Protein 7P22 (pdb70)

Radius of gyration: 23.97 Å; Cα contacts (8 Å, |Δi|>4): 1250; chains: 2; bounding box: 54×68×56 Å

Organism: NCBI:txid287986

Sequence (441 aa):
GNHTVTFVNHTGQTIWLGSTVNADGSVNFASLPTLADGQSATVTIPETSAPGHWRGKFFARQGCTGTSGRDFHCLVGDCGVYADHCATGEQPASLAEFNFDTADGLAPWYDVSYVNAFSVPITIEPVNAAVPPGSASCGTAGCPENLLPYCPAANRQYSPSGTLINCVNPNRDAPTSYSDAIKSHCPKAYAWSKQDTEPGNQTMYQCASCTGFTITFHRASGNHTVTFVNHTGQTIWLGSTVNADGSVNFASLPTLADGQSATVTIPETSAPGHWRGKFFARQGCTGTSGRDFHCLVGDCGVYADHCATGEQPASLAEFNFDTADGLAPWYDVSYVNAFSVPITIEPVNAAVPPGSASCGTAGCPENLLPYCPAANRQYSPSGTLINCVNPNRDAPTSYSDAIKSHCPKAYAWSKQDTEPGNQTMYQCASCTGFTITFHRA

Secondary structure (DSSP, 8-state):
-PPEEEEEE-SSS-EEEEEEE-SSS----S---EE-TT-EEEEE--TTSTTSEEEEEEEEEEEEES-TTTT-EEEES--SS-SSS-SSPPPS--EEEEEEETT-TTPPEEEEE-SSEESS-EEEEEES--PPTT---SPPEE--S--GGGS-GGGEEE-TTS-EEEEE-S-TTS--HHHHHHHHH--SSBSSTTGGGSTT----EE-SS-SEEEEEE----/---EEEEEE-SSS-EEEEEEE-SSSPPBPS---EE-TT-EEEEE--TTSTTSEEEEEEEEEEEEES-TTTT-EEEES--SS-TTS-SSPPPS--EEEEEEETT-TTPPEEEEE-SSEESS-EEEEEES--PPTT---S--EE--S--GGGS-GGGEEE-TTS-EEEEE-S-TTS--HHHHHHHHH--SSBSSTTGGGSTT----EE-SS-SEEEEEE---

Nearest PDB structures (foldseek):
  7p22-assembly2_B  TM=1.001E+00  e=4.993E-45  Amycolatopsis rifamycinica
  5yyp-assembly1_A  TM=7.631E-01  e=2.427E-13  Thaumatococcus daniellii
  3x3s-assembly1_A  TM=7.714E-01  e=4.940E-13  Thaumatococcus daniellii
  5yyr-assembly1_A  TM=7.646E-01  e=7.242E-13  Thaumatococcus daniellii
  7p23-assembly2_B  TM=7.806E-01  e=2.282E-12  Puccinia graminis f. sp. tritici CRL 75-36-700-3

Foldseek 3Di:
DWFKEKEFAQAQAKWQKEKDWDPPFQDDDPFDDIDGHGDMDMDTRPLVDPPNKTWIKMFTFAQWDDDAPPQTAGPAFGQDRHRTYHPHGTQQEKIWTWIGHPVDLFDTKIFIACLFKYQFWKKKAFAAADAPVPDPARDIATDQDALQVVADPVQWDADPVGHTGIGGDPAQADDDSRLVSVCVVHQRDHRHDVQVVDPPGNGMHTTSGGRYIYMYGHHHD/DWFKEKEFAQAQAKWQKEKDFDPPFADFDPFADIDGHGDMDMDTRVLVDPPNKTWMKMFTFAQWDDDAPPPTAGPAFGQDRHRTYHPGGTQQEKIWTWIGHPPDQFDTKIFIACLFKYQFWKKKAFAAFDAPPPDPARDIATDQDRLLVQADPVQWDADPVGHTGMGGDPAQADDDSQLVSVCVVIQRDHNHDVQVVDPPGNTMHTGSDGRYIYMYGHYD

Structure (mmCIF, N/CA/C/O backbone):
data_7P22
#
_entry.id   7P22
#
_cell.length_a   80.341
_cell.length_b   80.341
_cell.length_c   169.889
_cell.angle_alpha   90.000
_cell.angle_beta   90.000
_cell.angle_gamma   90.000
#
_symmetry.space_group_name_H-M   'P 41 21 2'
#
loop_
_entity.id
_entity.type
_entity.pdbx_description
1 polymer 'Thaumatin pathogenesis-like protein'
2 water water
#
loop_
_atom_site.group_PDB
_atom_site.id
_atom_site.type_symbol
_atom_site.label_atom_id
_atom_site.label_alt_id
_atom_site.label_comp_id
_atom_site.label_asym_id
_atom_site.label_entity_id
_atom_site.label_seq_id
_atom_site.pdbx_PDB_ins_code
_atom_site.Cartn_x
_atom_site.Cartn_y
_atom_site.Cartn_z
_atom_site.occupancy
_atom_site.B_iso_or_equiv
_atom_site.auth_seq_id
_atom_site.auth_comp_id
_atom_site.auth_asym_id
_atom_site.auth_atom_id
_atom_site.pdbx_PDB_model_num
ATOM 1 N N . GLY A 1 24 ? 18.197 47.402 14.914 1.00 40.19 24 GLY A N 1
ATOM 2 C CA . GLY A 1 24 ? 17.101 47.577 13.975 1.00 34.51 24 GLY A CA 1
ATOM 3 C C . GLY A 1 24 ? 16.112 46.424 13.976 1.00 34.53 24 GLY A C 1
ATOM 4 O O . GLY A 1 24 ? 16.246 45.478 14.753 1.00 35.86 24 GLY A O 1
ATOM 5 N N . ASN A 1 25 ? 15.114 46.497 13.098 1.00 26.13 25 ASN A N 1
ATOM 6 C CA . ASN A 1 25 ? 14.087 45.467 13.009 1.00 28.03 25 ASN A CA 1
ATOM 7 C C . ASN A 1 25 ? 14.495 44.409 11.990 1.00 26.17 25 ASN A C 1
ATOM 8 O O . ASN A 1 25 ? 14.785 44.736 10.836 1.00 27.20 25 ASN A O 1
ATOM 13 N N . HIS A 1 26 ? 14.512 43.149 12.418 1.00 22.20 26 HIS A N 1
ATOM 14 C CA . HIS A 1 26 ? 14.828 42.056 11.507 1.00 22.69 26 HIS A CA 1
ATOM 15 C C . HIS A 1 26 ? 13.664 41.786 10.558 1.00 24.10 26 HIS A C 1
ATOM 16 O O . HIS A 1 26 ? 12.493 41.954 10.911 1.00 21.29 26 HIS A O 1
ATOM 23 N N . THR A 1 27 ? 13.999 41.351 9.345 1.00 21.77 27 THR A N 1
ATOM 24 C CA . THR A 1 27 ? 13.014 40.907 8.371 1.00 20.43 27 THR A CA 1
ATOM 25 C C . THR A 1 27 ? 12.922 39.386 8.377 1.00 19.95 27 THR A C 1
ATOM 26 O O . THR A 1 27 ? 13.868 38.683 8.738 1.00 19.95 27 THR A O 1
ATOM 30 N N . VAL A 1 28 ? 11.764 38.880 7.977 1.00 17.33 28 VAL A N 1
ATOM 31 C CA . VAL A 1 28 ? 11.558 37.449 7.814 1.00 17.77 28 VAL A CA 1
ATOM 32 C C . VAL A 1 28 ? 10.940 37.234 6.439 1.00 17.04 28 VAL A C 1
ATOM 33 O O . VAL A 1 28 ? 9.830 37.713 6.176 1.00 18.33 28 VAL A O 1
ATOM 37 N N . THR A 1 29 ? 11.667 36.544 5.559 1.00 15.57 29 THR A N 1
ATOM 38 C CA . THR A 1 29 ? 11.195 36.223 4.217 1.00 17.49 29 THR A CA 1
ATOM 39 C C . THR A 1 29 ? 10.689 34.784 4.178 1.00 18.36 29 THR A C 1
ATOM 40 O O . THR A 1 29 ? 11.397 33.861 4.599 1.00 20.69 29 THR A O 1
ATOM 44 N N . PHE A 1 30 ? 9.469 34.597 3.683 1.00 17.24 30 PHE A N 1
ATOM 45 C CA . PHE A 1 30 ? 8.886 33.272 3.502 1.00 16.22 30 PHE A CA 1
ATOM 46 C C . PHE A 1 30 ? 8.979 32.895 2.030 1.00 17.06 30 PHE A C 1
ATOM 47 O O . PHE A 1 30 ? 8.558 33.671 1.171 1.00 18.92 30 PHE A O 1
ATOM 55 N N . VAL A 1 31 ? 9.511 31.709 1.739 1.00 15.80 31 VAL A N 1
ATOM 56 C CA . VAL A 1 31 ? 9.656 31.227 0.362 1.00 17.88 31 VAL A CA 1
ATOM 57 C C . VAL A 1 31 ? 8.900 29.909 0.232 1.00 18.18 31 VAL A C 1
ATOM 58 O O . VAL A 1 31 ? 9.241 28.924 0.899 1.00 18.16 31 VAL A O 1
ATOM 62 N N . ASN A 1 32 ? 7.890 29.883 -0.633 1.00 16.41 32 ASN A N 1
ATOM 63 C CA . ASN A 1 32 ? 7.074 28.685 -0.823 1.00 17.98 32 ASN A CA 1
ATOM 64 C C . ASN A 1 32 ? 7.654 27.868 -1.973 1.00 18.80 32 ASN A C 1
ATOM 65 O O . ASN A 1 32 ? 7.437 28.186 -3.140 1.00 19.97 32 ASN A O 1
ATOM 70 N N . HIS A 1 33 ? 8.394 26.805 -1.643 1.00 19.95 33 HIS A N 1
ATOM 71 C CA . HIS A 1 33 ? 8.846 25.833 -2.633 1.00 20.01 33 HIS A CA 1
ATOM 72 C C . HIS A 1 33 ? 8.196 24.467 -2.428 1.00 21.54 33 HIS A C 1
ATOM 73 O O . HIS A 1 33 ? 8.758 23.447 -2.846 1.00 21.59 33 HIS A O 1
ATOM 80 N N . THR A 1 34 ? 7.021 24.428 -1.787 1.00 20.08 34 THR A N 1
ATOM 81 C CA . THR A 1 34 ? 6.407 23.158 -1.410 1.00 19.50 34 THR A CA 1
ATOM 82 C C . THR A 1 34 ? 5.815 22.418 -2.593 1.00 22.93 34 THR A C 1
ATOM 83 O O . THR A 1 34 ? 5.662 21.195 -2.524 1.00 22.35 34 THR A O 1
ATOM 87 N N . GLY A 1 35 ? 5.461 23.126 -3.660 1.00 21.89 35 GLY A N 1
ATOM 88 C CA . GLY A 1 35 ? 4.718 22.545 -4.753 1.00 22.60 35 GLY A CA 1
ATOM 89 C C . GLY A 1 35 ? 3.238 22.851 -4.728 1.00 25.28 35 GLY A C 1
ATOM 90 O O . GLY A 1 35 ? 2.545 22.540 -5.702 1.00 25.99 35 GLY A O 1
ATOM 91 N N . GLN A 1 36 ? 2.733 23.445 -3.646 1.00 23.64 36 GLN A N 1
ATOM 92 C CA . GLN A 1 36 ? 1.333 23.836 -3.554 1.00 22.47 36 GLN A CA 1
ATOM 93 C C . GLN A 1 36 ? 1.222 25.129 -2.757 1.00 22.94 36 GLN A C 1
ATOM 94 O O . GLN A 1 36 ? 2.187 25.601 -2.147 1.00 21.07 36 GLN A O 1
ATOM 100 N N . THR A 1 37 ? 0.016 25.693 -2.762 1.00 21.89 37 THR A N 1
ATOM 101 C CA . THR A 1 37 ? -0.240 26.946 -2.067 1.00 21.94 37 THR A CA 1
ATOM 102 C C . THR A 1 37 ? -0.134 26.746 -0.562 1.00 19.20 37 THR A C 1
ATOM 103 O O . THR A 1 37 ? -0.535 25.707 -0.027 1.00 20.70 37 THR A O 1
ATOM 107 N N . ILE A 1 38 ? 0.422 27.738 0.127 1.00 19.64 38 ILE A N 1
ATOM 108 C CA . ILE A 1 38 ? 0.444 27.716 1.582 1.00 18.46 38 ILE A CA 1
ATOM 109 C C . ILE A 1 38 ? -0.197 28.993 2.104 1.00 22.19 38 ILE A C 1
ATOM 110 O O . ILE A 1 38 ? -0.130 30.056 1.476 1.00 20.90 38 ILE A O 1
ATOM 115 N N . TRP A 1 39 ? -0.847 28.868 3.258 1.00 18.27 39 TRP A N 1
ATOM 116 C CA . TRP A 1 39 ? -1.455 29.982 3.973 1.00 17.85 39 TRP A CA 1
ATOM 117 C C . TRP A 1 39 ? -0.653 30.153 5.255 1.00 20.16 39 TRP A C 1
ATOM 118 O O . TRP A 1 39 ? -0.738 29.317 6.161 1.00 17.91 39 TRP A O 1
ATOM 129 N N . LEU A 1 40 ? 0.143 31.214 5.329 1.00 17.14 40 LEU A N 1
ATOM 130 C CA . LEU A 1 40 ? 1.037 31.357 6.467 1.00 16.63 40 LEU A CA 1
ATOM 131 C C . LEU A 1 40 ? 0.247 31.609 7.745 1.00 19.73 40 LEU A C 1
ATOM 132 O O . LEU A 1 40 ? -0.771 32.304 7.745 1.00 18.31 40 LEU A O 1
ATOM 137 N N . GLY A 1 41 ? 0.724 31.014 8.835 1.00 19.16 41 GLY A N 1
ATOM 138 C CA . GLY A 1 41 ? 0.151 31.247 10.139 1.00 19.90 41 GLY A CA 1
ATOM 139 C C . GLY A 1 41 ? 1.249 31.574 11.131 1.00 20.62 41 GLY A C 1
ATOM 140 O O . GLY A 1 41 ? 2.430 31.327 10.891 1.00 16.53 41 GLY A O 1
ATOM 141 N N . SER A 1 42 ? 0.840 32.147 12.258 1.00 19.75 42 SER A N 1
ATOM 142 C CA . SER A 1 42 ? 1.804 32.435 13.305 1.00 21.91 42 SER A CA 1
ATOM 143 C C . SER A 1 42 ? 1.115 32.340 14.652 1.00 25.83 42 SER A C 1
ATOM 144 O O . SER A 1 42 ? -0.077 32.629 14.780 1.00 24.96 42 SER A O 1
ATOM 147 N N . THR A 1 43 ? 1.874 31.898 15.647 1.00 22.58 43 THR A N 1
ATOM 148 C CA . THR A 1 43 ? 1.446 31.944 17.035 1.00 25.66 43 THR A CA 1
ATOM 149 C C . THR A 1 43 ? 2.561 32.592 17.838 1.00 28.82 43 THR A C 1
ATOM 150 O O . THR A 1 43 ? 3.742 32.331 17.591 1.00 27.02 43 THR A O 1
ATOM 154 N N . VAL A 1 44 ? 2.196 33.453 18.781 1.00 20.33 44 VAL A N 1
ATOM 155 C CA . VAL A 1 44 ? 3.187 34.190 19.550 1.00 21.25 44 VAL A CA 1
ATOM 156 C C . VAL A 1 44 ? 3.041 33.821 21.014 1.00 23.27 44 VAL A C 1
ATOM 157 O O . VAL A 1 44 ? 1.948 33.491 21.487 1.00 19.79 44 VAL A O 1
ATOM 161 N N . ASN A 1 45 ? 4.164 33.872 21.727 1.00 19.73 45 ASN A N 1
ATOM 162 C CA . ASN A 1 45 ? 4.170 33.622 23.158 1.00 19.20 45 ASN A CA 1
ATOM 163 C C . ASN A 1 45 ? 3.333 34.673 23.883 1.00 21.28 45 ASN A C 1
ATOM 164 O O . ASN A 1 45 ? 3.145 35.792 23.403 1.00 17.40 45 ASN A O 1
ATOM 169 N N . ALA A 1 46 ? 2.839 34.301 25.066 1.00 18.80 46 ALA A N 1
ATOM 170 C CA . ALA A 1 46 ? 2.039 35.210 25.881 1.00 19.43 46 ALA A CA 1
ATOM 171 C C . ALA A 1 46 ? 2.938 36.122 26.706 1.00 21.93 46 ALA A C 1
ATOM 172 O O . ALA A 1 46 ? 2.806 36.194 27.933 1.00 19.15 46 ALA A O 1
ATOM 174 N N . ASP A 1 47 ? 3.858 36.818 26.035 1.00 18.21 47 ASP A N 1
ATOM 175 C CA . ASP A 1 47 ? 4.817 37.702 26.684 1.00 19.95 47 ASP A CA 1
ATOM 176 C C . ASP A 1 47 ? 4.766 39.107 26.095 1.00 17.88 47 ASP A C 1
ATOM 177 O O . ASP A 1 47 ? 5.763 39.834 26.143 1.00 19.19 47 ASP A O 1
ATOM 182 N N . GLY A 1 48 ? 3.633 39.494 25.518 1.00 17.85 48 GLY A N 1
ATOM 183 C CA . GLY A 1 48 ? 3.516 40.783 24.886 1.00 18.21 48 GLY A CA 1
ATOM 184 C C . GLY A 1 48 ? 4.004 40.854 23.454 1.00 19.64 48 GLY A C 1
ATOM 185 O O . GLY A 1 48 ? 3.855 41.909 22.830 1.00 19.23 48 GLY A O 1
ATOM 186 N N . SER A 1 49 ? 4.582 39.779 22.914 1.00 18.02 49 SER A N 1
ATOM 187 C CA . SER A 1 49 ? 5.025 39.798 21.523 1.00 19.55 49 SER A CA 1
ATOM 188 C C . SER A 1 49 ? 3.862 40.133 20.597 1.00 19.22 49 SER A C 1
ATOM 189 O O . SER A 1 49 ? 2.752 39.613 20.749 1.00 19.31 49 SER A O 1
ATOM 192 N N . VAL A 1 50 ? 4.132 41.000 19.625 1.00 20.63 50 VAL A N 1
ATOM 193 C CA . VAL A 1 50 ? 3.095 41.608 18.799 1.00 19.03 50 VAL A CA 1
ATOM 194 C C . VAL A 1 50 ? 2.909 40.774 17.537 1.00 20.99 50 VAL A C 1
ATOM 195 O O . VAL A 1 50 ? 3.824 40.665 16.712 1.00 20.44 50 VAL A O 1
ATOM 199 N N . ASN A 1 51 ? 1.723 40.189 17.384 1.00 18.51 51 ASN A N 1
ATOM 200 C CA . ASN A 1 51 ? 1.416 39.354 16.229 1.00 22.05 51 ASN A CA 1
ATOM 201 C C . ASN A 1 51 ? 0.920 40.196 15.059 1.00 19.90 51 ASN A C 1
ATOM 202 O O . ASN A 1 51 ? 0.288 41.240 15.235 1.00 17.83 51 ASN A O 1
ATOM 207 N N . PHE A 1 52 ? 1.196 39.713 13.852 1.00 20.11 52 PHE A N 1
ATOM 208 C CA . PHE A 1 52 ? 0.827 40.449 12.653 1.00 21.71 52 PHE A CA 1
ATOM 209 C C . PHE A 1 52 ? -0.684 40.438 12.441 1.00 18.90 52 PHE A C 1
ATOM 210 O O . PHE A 1 52 ? -1.381 39.485 12.802 1.00 21.06 52 PHE A O 1
ATOM 218 N N . ALA A 1 53 ? -1.188 41.535 11.870 1.00 19.76 53 ALA A N 1
ATOM 219 C CA . ALA A 1 53 ? -2.604 41.614 11.536 1.00 18.72 53 ALA A CA 1
ATOM 220 C C . ALA A 1 53 ? -2.989 40.543 10.525 1.00 24.73 53 ALA A C 1
ATOM 221 O O . ALA A 1 53 ? -4.091 39.985 10.583 1.00 22.22 53 ALA A O 1
ATOM 223 N N . SER A 1 54 ? -2.094 40.245 9.590 1.00 20.50 54 SER A N 1
ATOM 224 C CA . SER A 1 54 ? -2.342 39.212 8.598 1.00 23.79 54 SER A CA 1
ATOM 225 C C . SER A 1 54 ? -1.006 38.696 8.087 1.00 26.74 54 SER A C 1
ATOM 226 O O . SER A 1 54 ? 0.015 39.386 8.149 1.00 22.40 54 SER A O 1
ATOM 229 N N . LEU A 1 55 ? -1.026 37.467 7.590 1.00 19.22 55 LEU A N 1
ATOM 230 C CA . LEU A 1 55 ? 0.160 36.866 7.006 1.00 22.13 55 LEU A CA 1
ATOM 231 C C . LEU A 1 55 ? -0.176 36.360 5.615 1.00 19.86 55 LEU A C 1
ATOM 232 O O . LEU A 1 55 ? -1.292 35.895 5.373 1.00 18.46 55 LEU A O 1
ATOM 237 N N . PRO A 1 56 ? 0.767 36.443 4.683 1.00 22.47 56 PRO A N 1
ATOM 238 C CA . PRO A 1 56 ? 0.420 36.271 3.272 1.00 21.85 56 PRO A CA 1
ATOM 239 C C . PRO A 1 56 ? 0.056 34.840 2.910 1.00 21.42 56 PRO A C 1
ATOM 240 O O . PRO A 1 56 ? 0.522 33.873 3.518 1.00 18.05 56 PRO A O 1
ATOM 244 N N . THR A 1 57 ? -0.809 34.730 1.901 1.00 19.32 57 THR A N 1
ATOM 245 C CA . THR A 1 57 ? -1.060 33.486 1.188 1.00 19.19 57 THR A CA 1
ATOM 246 C C . THR A 1 57 ? -0.114 33.426 -0.009 1.00 20.05 57 THR A C 1
ATOM 247 O O . THR A 1 57 ? -0.018 34.391 -0.774 1.00 16.85 57 THR A O 1
ATOM 251 N N . LEU A 1 58 ? 0.604 32.313 -0.151 1.00 16.95 58 LEU A N 1
ATOM 252 C CA . LEU A 1 58 ? 1.648 32.174 -1.166 1.00 19.23 58 LEU A CA 1
ATOM 253 C C . LEU A 1 58 ? 1.324 30.999 -2.078 1.00 17.68 58 LEU A C 1
ATOM 254 O O . LEU A 1 58 ? 1.338 29.844 -1.637 1.00 19.52 58 LEU A O 1
ATOM 259 N N . ALA A 1 59 ? 1.048 31.284 -3.350 1.00 17.72 59 ALA A N 1
ATOM 260 C CA . ALA A 1 59 ? 1.015 30.217 -4.337 1.00 16.91 59 ALA A CA 1
ATOM 261 C C . ALA A 1 59 ? 2.409 29.612 -4.476 1.00 19.31 59 ALA A C 1
ATOM 262 O O . ALA A 1 59 ? 3.407 30.188 -4.032 1.00 19.08 59 ALA A O 1
ATOM 264 N N . ASP A 1 60 ? 2.471 28.430 -5.088 1.00 20.06 60 ASP A N 1
ATOM 265 C CA . ASP A 1 60 ? 3.753 27.758 -5.269 1.00 20.81 60 ASP A CA 1
ATOM 266 C C . ASP A 1 60 ? 4.747 28.695 -5.946 1.00 20.22 60 ASP A C 1
ATOM 267 O O . ASP A 1 60 ? 4.415 29.375 -6.920 1.00 19.28 60 ASP A O 1
ATOM 272 N N . GLY A 1 61 ? 5.956 28.764 -5.388 1.00 19.87 61 GLY A N 1
ATOM 273 C CA . GLY A 1 61 ? 7.004 29.613 -5.916 1.00 19.09 61 GLY A CA 1
ATOM 274 C C . GLY A 1 61 ? 6.979 31.054 -5.458 1.00 20.62 61 GLY A C 1
ATOM 275 O O . GLY A 1 61 ? 7.963 31.771 -5.682 1.00 20.06 61 GLY A O 1
ATOM 276 N N . GLN A 1 62 ? 5.898 31.518 -4.832 1.00 17.16 62 GLN A N 1
ATOM 277 C CA . GLN A 1 62 ? 5.848 32.910 -4.418 1.00 18.74 62 GLN A CA 1
ATOM 278 C C . GLN A 1 62 ? 6.525 33.105 -3.061 1.00 18.16 62 GLN A C 1
ATOM 279 O O . GLN A 1 62 ? 6.826 32.156 -2.333 1.00 18.66 62 GLN A O 1
ATOM 285 N N . SER A 1 63 ? 6.774 34.369 -2.731 1.00 18.62 63 SER A N 1
ATOM 286 C CA . SER A 1 63 ? 7.475 34.711 -1.507 1.00 17.56 63 SER A CA 1
ATOM 287 C C . SER A 1 63 ? 6.949 36.041 -0.993 1.00 18.99 63 SER A C 1
ATOM 288 O O . SER A 1 63 ? 6.285 36.790 -1.717 1.00 19.12 63 SER A O 1
ATOM 291 N N . ALA A 1 64 ? 7.250 36.320 0.277 1.00 19.35 64 ALA A N 1
ATOM 292 C CA . ALA A 1 64 ? 6.861 37.570 0.918 1.00 19.34 64 ALA A CA 1
ATOM 293 C C . ALA A 1 64 ? 7.730 37.778 2.152 1.00 19.30 64 ALA A C 1
ATOM 294 O O . ALA A 1 64 ? 8.269 36.826 2.725 1.00 19.67 64 ALA A O 1
ATOM 296 N N . THR A 1 65 ? 7.852 39.040 2.557 1.00 17.58 65 THR A N 1
ATOM 297 C CA . THR A 1 65 ? 8.730 39.425 3.653 1.00 19.69 65 THR A CA 1
ATOM 298 C C . THR A 1 65 ? 7.972 40.311 4.626 1.00 19.89 65 THR A C 1
ATOM 299 O O . THR A 1 65 ? 7.285 41.248 4.209 1.00 17.15 65 THR A O 1
ATOM 303 N N . VAL A 1 66 ? 8.096 40.015 5.919 1.00 18.27 66 VAL A N 1
ATOM 304 C CA . VAL A 1 66 ? 7.519 40.845 6.964 1.00 18.31 66 VAL A CA 1
ATOM 305 C C . VAL A 1 66 ? 8.651 41.394 7.825 1.00 18.64 66 VAL A C 1
ATOM 306 O O . VAL A 1 66 ? 9.792 40.935 7.761 1.00 17.81 66 VAL A O 1
ATOM 310 N N . THR A 1 67 ? 8.316 42.394 8.635 1.00 17.70 67 THR A N 1
ATOM 311 C CA . THR A 1 67 ? 9.280 43.081 9.484 1.00 17.62 67 THR A CA 1
ATOM 312 C C . THR A 1 67 ? 8.877 42.895 10.942 1.00 17.77 67 THR A C 1
ATOM 313 O O . THR A 1 67 ? 7.757 43.245 11.328 1.00 18.28 67 THR A O 1
ATOM 317 N N . ILE A 1 68 ? 9.785 42.345 11.740 1.00 18.39 68 ILE A N 1
ATOM 318 C CA . ILE A 1 68 ? 9.550 42.098 13.163 1.00 19.58 68 ILE A CA 1
ATOM 319 C C . ILE A 1 68 ? 9.629 43.429 13.905 1.00 17.39 68 ILE A C 1
ATOM 320 O O . ILE A 1 68 ? 10.645 44.129 13.807 1.00 20.04 68 ILE A O 1
ATOM 325 N N . PRO A 1 69 ? 8.596 43.820 14.660 1.00 21.67 69 PRO A N 1
ATOM 326 C CA . PRO A 1 69 ? 8.594 45.136 15.336 1.00 22.13 69 PRO A CA 1
ATOM 327 C C . PRO A 1 69 ? 9.429 45.156 16.616 1.00 24.86 69 PRO A C 1
ATOM 328 O O . PRO A 1 69 ? 8.946 45.478 17.712 1.00 23.31 69 PRO A O 1
ATOM 332 N N . GLU A 1 70 ? 10.720 44.839 16.475 1.00 25.93 70 GLU A N 1
ATOM 333 C CA . GLU A 1 70 ? 11.615 44.767 17.628 1.00 26.67 70 GLU A CA 1
ATOM 334 C C . GLU A 1 70 ? 11.816 46.117 18.301 1.00 29.26 70 GLU A C 1
ATOM 335 O O . GLU A 1 70 ? 12.008 46.170 19.521 1.00 31.32 70 GLU A O 1
ATOM 341 N N . THR A 1 71 ? 11.819 47.207 17.532 1.00 30.44 71 THR A N 1
ATOM 342 C CA . THR A 1 71 ? 12.084 48.522 18.102 1.00 32.48 71 THR A CA 1
ATOM 343 C C . THR A 1 71 ? 10.894 49.089 18.863 1.00 34.77 71 THR A C 1
ATOM 344 O O . THR A 1 71 ? 11.030 50.145 19.489 1.00 34.87 71 THR A O 1
ATOM 348 N N . SER A 1 72 ? 9.745 48.420 18.830 1.00 27.37 72 SER A N 1
ATOM 349 C CA . SER A 1 72 ? 8.564 48.837 19.568 1.00 25.11 72 SER A CA 1
ATOM 350 C C . SER A 1 72 ? 8.376 47.958 20.798 1.00 24.94 72 SER A C 1
ATOM 351 O O . SER A 1 72 ? 8.867 46.829 20.863 1.00 23.85 72 SER A O 1
ATOM 354 N N . ALA A 1 73 ? 7.663 48.496 21.782 1.00 24.80 73 ALA A N 1
ATOM 355 C CA . ALA A 1 73 ? 7.341 47.713 22.965 1.00 23.87 73 ALA A CA 1
ATOM 356 C C . ALA A 1 73 ? 6.606 46.440 22.550 1.00 22.11 73 ALA A C 1
ATOM 357 O O . ALA A 1 73 ? 5.728 46.488 21.678 1.00 20.07 73 ALA A O 1
ATOM 359 N N . PRO A 1 74 ? 6.910 45.288 23.172 1.00 24.51 74 PRO A N 1
ATOM 360 C CA . PRO A 1 74 ? 7.787 45.151 24.343 1.00 25.50 74 PRO A CA 1
ATOM 361 C C . PRO A 1 74 ? 9.276 44.919 24.049 1.00 26.37 74 PRO A C 1
ATOM 362 O O . PRO A 1 74 ? 9.991 44.465 24.941 1.00 25.49 74 PRO A O 1
ATOM 366 N N . GLY A 1 75 ? 9.741 45.207 22.837 1.00 25.10 75 GLY A N 1
ATOM 367 C CA . GLY A 1 75 ? 11.155 45.054 22.552 1.00 24.72 75 GLY A CA 1
ATOM 368 C C . GLY A 1 75 ? 11.628 43.635 22.328 1.00 26.29 75 GLY A C 1
ATOM 369 O O . GLY A 1 75 ? 12.843 43.398 22.322 1.00 25.82 75 GLY A O 1
ATOM 370 N N . HIS A 1 76 ? 10.714 42.684 22.147 1.00 23.45 76 HIS A N 1
ATOM 371 C CA . HIS A 1 76 ? 11.073 41.316 21.808 1.00 22.42 76 HIS A CA 1
ATOM 372 C C . HIS A 1 76 ? 9.931 40.707 21.010 1.00 19.59 76 HIS A C 1
ATOM 373 O O . HIS A 1 76 ? 8.815 41.234 20.992 1.00 20.65 76 HIS A O 1
ATOM 380 N N . TRP A 1 77 ? 10.225 39.594 20.334 1.00 20.80 77 TRP A N 1
ATOM 381 C CA . TRP A 1 77 ? 9.218 38.835 19.591 1.00 20.43 77 TRP A CA 1
ATOM 382 C C . TRP A 1 77 ? 9.556 37.358 19.726 1.00 19.79 77 TRP A C 1
ATOM 383 O O . TRP A 1 77 ? 10.552 36.893 19.160 1.00 19.22 77 TRP A O 1
ATOM 394 N N . ARG A 1 78 ? 8.735 36.626 20.478 1.00 16.70 78 ARG A N 1
ATOM 395 C CA . ARG A 1 78 ? 8.897 35.191 20.686 1.00 17.77 78 ARG A CA 1
ATOM 396 C C . ARG A 1 78 ? 7.699 34.501 20.052 1.00 18.44 78 ARG A C 1
ATOM 397 O O . ARG A 1 78 ? 6.564 34.709 20.491 1.00 18.20 78 ARG A O 1
ATOM 405 N N . GLY A 1 79 ? 7.938 33.695 19.025 1.00 17.37 79 GLY A N 1
ATOM 406 C CA . GLY A 1 79 ? 6.816 33.092 18.334 1.00 19.89 79 GLY A CA 1
ATOM 407 C C . GLY A 1 79 ? 7.259 32.135 17.251 1.00 20.46 79 GLY A C 1
ATOM 408 O O . GLY A 1 79 ? 8.437 31.787 17.137 1.00 19.59 79 GLY A O 1
ATOM 409 N N . LYS A 1 80 ? 6.278 31.721 16.447 1.00 19.50 80 LYS A N 1
ATOM 410 C CA . LYS A 1 80 ? 6.395 30.560 15.573 1.00 20.40 80 LYS A CA 1
ATOM 411 C C . LYS A 1 80 ? 5.705 30.904 14.263 1.00 20.22 80 LYS A C 1
ATOM 412 O O . LYS A 1 80 ? 4.640 31.525 14.283 1.00 20.22 80 LYS A O 1
ATOM 418 N N . PHE A 1 81 ? 6.293 30.499 13.136 1.00 18.11 81 PHE A N 1
ATOM 419 C CA . PHE A 1 81 ? 5.632 30.569 11.840 1.00 17.79 81 PHE A CA 1
ATOM 420 C C . PHE A 1 81 ? 5.440 29.161 11.293 1.00 19.00 81 PHE A C 1
ATOM 421 O O . PHE A 1 81 ? 6.218 28.250 11.593 1.00 19.22 81 PHE A O 1
ATOM 429 N N . PHE A 1 82 ? 4.411 28.987 10.470 1.00 18.17 82 PHE A N 1
ATOM 430 C CA . PHE A 1 82 ? 4.139 27.675 9.906 1.00 18.33 82 PHE A CA 1
ATOM 431 C C . PHE A 1 82 ? 3.295 27.846 8.656 1.00 19.73 82 PHE A C 1
ATOM 432 O O . PHE A 1 82 ? 2.635 28.870 8.462 1.00 22.81 82 PHE A O 1
ATOM 440 N N . ALA A 1 83 ? 3.333 26.829 7.806 1.00 19.00 83 ALA A N 1
ATOM 441 C CA . ALA A 1 83 ? 2.546 26.799 6.585 1.00 17.85 83 ALA A CA 1
ATOM 442 C C . ALA A 1 83 ? 1.289 25.972 6.814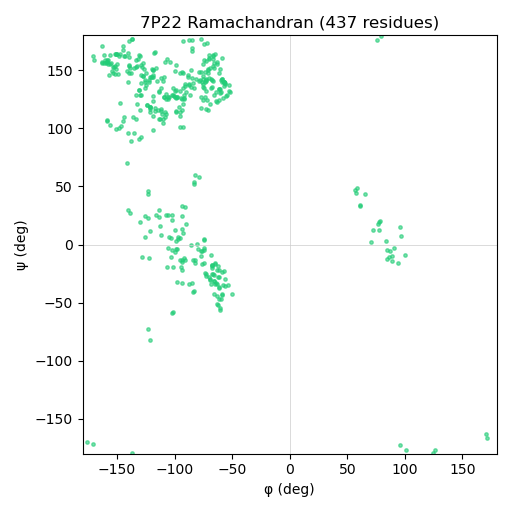 1.00 18.51 83 ALA A C 1
ATOM 443 O O . ALA A 1 83 ? 1.372 24.824 7.260 1.00 22.58 83 ALA A O 1
ATOM 445 N N . ARG A 1 84 ? 0.131 26.558 6.528 1.00 17.36 84 ARG A N 1
ATOM 446 C CA . ARG A 1 84 ? -1.105 25.793 6.453 1.00 19.49 84 ARG A CA 1
ATOM 447 C C . ARG A 1 84 ? -1.303 25.333 5.016 1.00 18.37 84 ARG A C 1
ATOM 448 O O . ARG A 1 84 ? -1.055 26.090 4.072 1.00 18.60 84 ARG A O 1
ATOM 456 N N . GLN A 1 85 ? -1.728 24.083 4.856 1.00 19.08 85 GLN A N 1
ATOM 457 C CA . GLN A 1 85 ? -1.831 23.457 3.547 1.00 19.67 85 GLN A CA 1
ATOM 458 C C . GLN A 1 85 ? -3.231 22.903 3.340 1.00 24.11 85 GLN A C 1
ATOM 459 O O . GLN A 1 85 ? -3.911 22.508 4.295 1.00 21.62 85 GLN A O 1
ATOM 465 N N . GLY A 1 86 ? -3.642 22.859 2.077 1.00 22.53 86 GLY A N 1
ATOM 466 C CA . GLY A 1 86 ? -4.926 22.271 1.725 1.00 24.14 86 GLY A CA 1
ATOM 467 C C . GLY A 1 86 ? -6.098 23.040 2.288 1.00 24.29 86 GLY A C 1
ATOM 468 O O . GLY A 1 86 ? -7.042 22.439 2.815 1.00 24.67 86 GLY A O 1
ATOM 469 N N . CYS A 1 87 ? -6.050 24.364 2.203 1.00 24.04 87 CYS A N 1
ATOM 470 C CA . CYS A 1 87 ? -7.100 25.205 2.751 1.00 22.85 87 CYS A CA 1
ATOM 471 C C . CYS A 1 87 ? -8.198 25.407 1.716 1.00 26.27 87 CYS A C 1
ATOM 472 O O . CYS A 1 87 ? -7.926 25.604 0.528 1.00 24.28 87 CYS A O 1
ATOM 475 N N . THR A 1 88 ? -9.442 25.339 2.181 1.00 25.51 88 THR A N 1
ATOM 476 C CA . THR A 1 88 ? -10.626 25.521 1.354 1.00 28.41 88 THR A CA 1
ATOM 477 C C . THR A 1 88 ? -11.643 26.324 2.150 1.00 27.58 88 THR A C 1
ATOM 478 O O . THR A 1 88 ? -11.535 26.464 3.372 1.00 26.13 88 THR A O 1
ATOM 482 N N . GLY A 1 89 ? -12.646 26.845 1.455 1.00 28.37 89 GLY A N 1
ATOM 483 C CA . GLY A 1 89 ? -13.773 27.469 2.123 1.00 27.54 89 GLY A CA 1
ATOM 484 C C . GLY A 1 89 ? -13.639 28.974 2.235 1.00 33.53 89 GLY A C 1
ATOM 485 O O . GLY A 1 89 ? -12.726 29.605 1.695 1.00 31.21 89 GLY A O 1
ATOM 486 N N . THR A 1 90 ? -14.582 29.554 2.972 1.00 29.98 90 THR A N 1
ATOM 487 C CA . THR A 1 90 ? -14.746 30.999 3.050 1.00 29.91 90 THR A CA 1
ATOM 488 C C . THR A 1 90 ? -14.281 31.504 4.406 1.00 31.84 90 THR A C 1
ATOM 489 O O . THR A 1 90 ? -14.702 30.988 5.447 1.00 30.75 90 THR A O 1
ATOM 493 N N . SER A 1 91 ? -13.424 32.521 4.382 1.00 29.41 91 SER A N 1
ATOM 494 C CA . SER A 1 91 ? -12.860 33.067 5.605 1.00 31.00 91 SER A CA 1
ATOM 495 C C . SER A 1 91 ? -13.968 33.624 6.494 1.00 37.60 91 SER A C 1
ATOM 496 O O . SER A 1 91 ? -14.869 34.324 6.023 1.00 35.80 91 SER A O 1
ATOM 499 N N . GLY A 1 92 ? -13.914 33.284 7.780 1.00 31.14 92 GLY A N 1
ATOM 500 C CA . GLY A 1 92 ? -14.926 33.695 8.730 1.00 34.56 92 GLY A CA 1
ATOM 501 C C . GLY A 1 92 ? -16.132 32.783 8.822 1.00 35.18 92 GLY A C 1
ATOM 502 O O . GLY A 1 92 ? -16.939 32.942 9.748 1.00 37.26 92 GLY A O 1
ATOM 503 N N . ARG A 1 93 ? -16.277 31.826 7.903 1.00 34.19 93 ARG A N 1
ATOM 504 C CA . ARG A 1 93 ? -17.435 30.935 7.886 1.00 33.39 93 ARG A CA 1
ATOM 505 C C . ARG A 1 93 ? -17.013 29.473 7.965 1.00 34.57 93 ARG A C 1
ATOM 506 O O . ARG A 1 93 ? -17.210 28.842 9.006 1.00 35.94 93 ARG A O 1
ATOM 514 N N . ASP A 1 94 ? -16.440 28.905 6.897 1.00 32.27 94 ASP A N 1
ATOM 515 C CA . ASP A 1 94 ? -16.074 27.492 6.880 1.00 28.96 94 ASP A CA 1
ATOM 516 C C . ASP A 1 94 ? -14.636 27.273 6.417 1.00 29.96 94 ASP A C 1
ATOM 517 O O . ASP A 1 94 ? -14.290 26.162 5.998 1.00 30.03 94 ASP A O 1
ATOM 522 N N . PHE A 1 95 ? -13.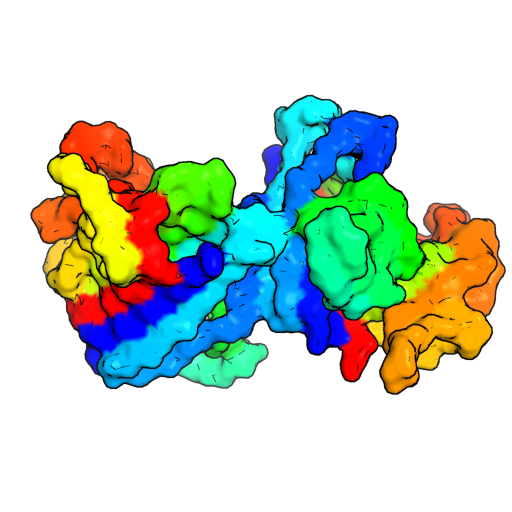792 28.305 6.479 1.00 28.89 95 PHE A N 1
ATOM 523 C CA . PHE A 1 95 ? -12.412 28.172 6.022 1.00 28.48 95 PHE A CA 1
ATOM 524 C C . PHE A 1 95 ? -11.664 27.163 6.882 1.00 24.34 95 PHE A C 1
ATOM 525 O O . PHE A 1 95 ? -11.698 27.231 8.114 1.00 24.19 95 PHE A O 1
ATOM 533 N N . HIS A 1 96 ? -10.978 26.231 6.230 1.00 23.99 96 HIS A N 1
ATOM 534 C CA . HIS A 1 96 ? -10.357 25.139 6.957 1.00 26.28 96 HIS A CA 1
ATOM 535 C C . HIS A 1 96 ? -9.215 24.551 6.142 1.00 24.84 96 HIS A C 1
ATOM 536 O O . HIS A 1 96 ? -9.299 24.460 4.915 1.00 25.52 96 HIS A O 1
ATOM 543 N N . CYS A 1 97 ? -8.168 24.113 6.845 1.00 22.26 97 CYS A N 1
ATOM 544 C CA . CYS A 1 97 ? -6.960 23.582 6.227 1.00 24.77 97 CYS A CA 1
ATOM 545 C C . CYS A 1 97 ? -6.707 22.147 6.672 1.00 24.31 97 CYS A C 1
ATOM 546 O O . CYS A 1 97 ? -6.959 21.793 7.827 1.00 23.43 97 CYS A O 1
ATOM 549 N N . LEU A 1 98 ? -6.193 21.329 5.748 1.00 21.45 98 LEU A N 1
ATOM 550 C CA . LEU A 1 98 ? -5.878 19.936 6.055 1.00 22.72 98 LEU A CA 1
ATOM 551 C C . LEU A 1 98 ? -4.652 19.790 6.945 1.00 24.25 98 LEU A C 1
ATOM 552 O O . LEU A 1 98 ? -4.522 18.775 7.637 1.00 25.46 98 LEU A O 1
ATOM 557 N N . VAL A 1 99 ? -3.744 20.762 6.932 1.00 21.56 99 VAL A N 1
ATOM 558 C CA . VAL A 1 99 ? -2.544 20.738 7.758 1.00 22.43 99 VAL A CA 1
ATOM 559 C C . VAL A 1 99 ? -2.395 22.104 8.413 1.00 22.73 99 VAL A C 1
ATOM 560 O O . VAL A 1 99 ? -2.474 23.135 7.733 1.00 22.33 99 VAL A O 1
ATOM 564 N N . GLY A 1 100 ? -2.215 22.111 9.731 1.00 19.71 100 GLY A N 1
ATOM 565 C CA . GLY A 1 100 ? -1.914 23.331 10.449 1.00 21.65 100 GLY A CA 1
ATOM 566 C C . GLY A 1 100 ? -3.076 24.263 10.703 1.00 21.29 100 GLY A C 1
ATOM 567 O O . GLY A 1 100 ? -2.846 25.441 10.993 1.00 20.43 100 GLY A O 1
ATOM 568 N N . ASP A 1 101 ? -4.318 23.781 10.624 1.00 21.74 101 ASP A N 1
ATOM 569 C CA . ASP A 1 101 ? -5.459 24.671 10.799 1.00 24.53 101 ASP A CA 1
ATOM 570 C C . ASP A 1 101 ? -5.394 25.398 12.136 1.00 22.21 101 ASP A C 1
ATOM 571 O O . ASP A 1 101 ? -5.048 24.815 13.169 1.00 22.62 101 ASP A O 1
ATOM 576 N N . CYS A 1 102 ? -5.730 26.686 12.110 1.00 21.63 102 CYS A N 1
ATOM 577 C CA . CYS A 1 102 ? -5.671 27.501 13.312 1.00 23.43 102 CYS A CA 1
ATOM 578 C C . CYS A 1 102 ? -6.873 28.431 13.404 1.00 24.57 102 CYS A C 1
ATOM 579 O O . CYS A 1 102 ? -6.791 29.502 14.014 1.00 27.00 102 CYS A O 1
ATOM 582 N N . GLY A 1 103 ? -7.991 28.044 12.803 1.00 25.73 103 GLY A N 1
ATOM 583 C CA . GLY A 1 103 ? -9.210 28.814 12.874 1.00 26.70 103 GLY A CA 1
ATOM 584 C C . GLY A 1 103 ? -9.763 29.109 11.502 1.00 26.09 103 GLY A C 1
ATOM 585 O O . GLY A 1 103 ? -9.222 28.701 10.474 1.00 25.32 103 GLY A O 1
ATOM 586 N N . VAL A 1 104 ? -10.852 29.877 11.498 1.00 25.34 104 VAL A N 1
ATOM 587 C CA . VAL A 1 104 ? -11.707 30.014 10.332 1.00 27.02 104 VAL A CA 1
ATOM 588 C C . VAL A 1 104 ? -11.309 31.206 9.455 1.00 26.76 104 VAL A C 1
ATOM 589 O O . VAL A 1 104 ? -12.038 31.550 8.522 1.00 27.70 104 VAL A O 1
ATOM 593 N N . TYR A 1 105 ? -10.158 31.831 9.715 1.00 26.36 105 TYR A N 1
ATOM 594 C CA . TYR A 1 105 ? -9.726 33.007 8.965 1.00 25.66 105 TYR A CA 1
ATOM 595 C C . TYR A 1 105 ? -8.509 32.691 8.106 1.00 25.96 105 TYR A C 1
ATOM 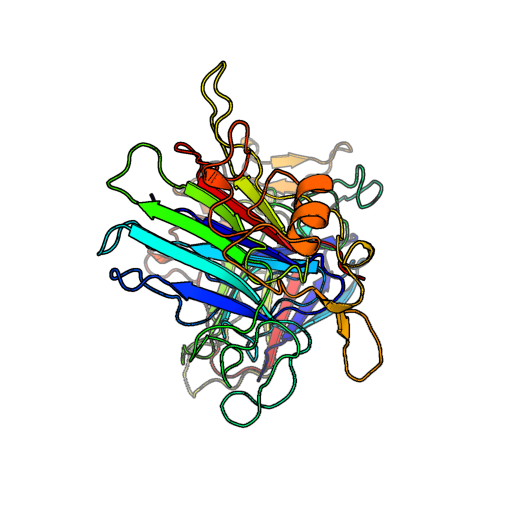596 O O . TYR A 1 105 ? -7.551 32.066 8.576 1.00 23.15 105 TYR A O 1
ATOM 605 N N . ALA A 1 106 ? -8.547 33.141 6.850 1.00 25.71 106 ALA A N 1
ATOM 606 C CA . ALA A 1 106 ? -7.458 32.856 5.922 1.00 25.78 106 ALA A CA 1
ATOM 607 C C . ALA A 1 106 ? -6.208 33.667 6.240 1.00 25.31 106 ALA A C 1
ATOM 608 O O . ALA A 1 106 ? -5.096 33.223 5.933 1.00 25.23 106 ALA A O 1
ATOM 610 N N . ASP A 1 107 ? -6.354 34.842 6.859 1.00 23.74 107 ASP A N 1
ATOM 611 C CA . ASP A 1 107 ? -5.222 35.749 6.997 1.00 26.13 107 ASP A CA 1
ATOM 612 C C . ASP A 1 107 ? -4.597 35.777 8.387 1.00 26.68 107 ASP A C 1
ATOM 613 O O . ASP A 1 107 ? -3.520 36.358 8.540 1.00 25.94 107 ASP A O 1
ATOM 618 N N . HIS A 1 108 ? -5.220 35.171 9.397 1.00 22.45 108 HIS A N 1
ATOM 619 C CA . HIS A 1 108 ? -4.620 35.179 10.728 1.00 24.17 108 HIS A CA 1
ATOM 620 C C . HIS A 1 108 ? -5.174 34.016 11.533 1.00 23.76 108 HIS A C 1
ATOM 621 O O . HIS A 1 108 ? -6.244 33.484 11.232 1.00 26.68 108 HIS A O 1
ATOM 628 N N . CYS A 1 109 ? -4.433 33.635 12.568 1.00 23.80 109 CYS A N 1
ATOM 629 C CA . CYS A 1 109 ? -4.832 32.534 13.431 1.00 26.11 109 CYS A CA 1
ATOM 630 C C . CYS A 1 109 ? -5.742 33.044 14.539 1.00 26.61 109 CYS A C 1
ATOM 631 O O . CYS A 1 109 ? -5.409 34.012 15.230 1.00 31.20 109 CYS A O 1
ATOM 634 N N . ALA A 1 110 ? -6.893 32.393 14.696 1.00 26.02 110 ALA A N 1
ATOM 635 C CA . ALA A 1 110 ? -7.777 32.661 15.822 1.00 29.70 110 ALA A CA 1
ATOM 636 C C . ALA A 1 110 ? -7.530 31.728 16.995 1.00 26.63 110 ALA A C 1
ATOM 637 O O . ALA A 1 110 ? -7.903 32.066 18.125 1.00 33.65 110 ALA A O 1
ATOM 639 N N . THR A 1 111 ? -6.926 30.561 16.751 1.00 27.77 111 THR A N 1
ATOM 640 C CA . THR A 1 111 ? -6.653 29.567 17.784 1.00 29.23 111 THR A CA 1
ATOM 641 C C . THR A 1 111 ? -5.249 29.016 17.572 1.00 28.80 111 THR A C 1
ATOM 642 O O . THR A 1 111 ? -4.562 29.368 16.609 1.00 28.94 111 THR A O 1
ATOM 646 N N . GLY A 1 112 ? -4.822 28.134 18.477 1.00 26.70 112 GLY A N 1
ATOM 647 C CA . GLY A 1 112 ? -3.622 27.358 18.235 1.00 27.54 112 GLY A CA 1
ATOM 648 C C . GLY A 1 112 ? -3.733 26.531 16.967 1.00 30.00 112 GLY A C 1
ATOM 649 O O . GLY A 1 112 ? -4.820 26.261 16.454 1.00 26.73 112 GLY A O 1
ATOM 650 N N . GLU A 1 113 ? -2.583 26.119 16.447 1.00 26.56 113 GLU A N 1
ATOM 651 C CA . GLU A 1 113 ? -2.547 25.409 15.177 1.00 25.55 113 GLU A CA 1
ATOM 652 C C . GLU A 1 113 ? -2.526 23.898 15.381 1.00 23.46 113 GLU A C 1
ATOM 653 O O . GLU A 1 113 ? -1.978 23.389 16.360 1.00 24.03 113 GLU A O 1
ATOM 659 N N . GLN A 1 114 ? -3.137 23.184 14.437 1.00 23.59 114 GLN A N 1
ATOM 660 C CA . GLN A 1 114 ? -2.995 21.740 14.377 1.00 21.38 114 GLN A CA 1
ATOM 661 C C . GLN A 1 114 ? -1.548 21.386 14.017 1.00 22.28 114 GLN A C 1
ATOM 662 O O . GLN A 1 114 ? -0.820 22.221 13.474 1.00 23.39 114 GLN A O 1
ATOM 668 N N . PRO A 1 115 ? -1.107 20.160 14.316 1.00 23.48 115 PRO A N 1
ATOM 669 C CA . PRO A 1 115 ? 0.332 19.853 14.243 1.00 22.18 115 PRO A CA 1
ATOM 670 C C . PRO A 1 115 ? 0.912 20.064 12.849 1.00 22.74 115 PRO A C 1
ATOM 671 O O . PRO A 1 115 ? 0.369 19.591 11.847 1.00 20.84 115 PRO A O 1
ATOM 675 N N . ALA A 1 116 ? 2.041 20.771 12.800 1.00 21.92 116 ALA A N 1
ATOM 676 C CA . ALA A 1 116 ? 2.717 21.096 11.550 1.00 20.64 116 ALA A CA 1
ATOM 677 C C . ALA A 1 116 ? 4.156 21.492 11.854 1.00 22.24 116 ALA A C 1
ATOM 678 O O . ALA A 1 116 ? 4.504 21.802 12.999 1.00 19.70 116 ALA A O 1
ATOM 680 N N . SER A 1 117 ? 4.992 21.472 10.812 1.00 19.21 117 SER A N 1
ATOM 681 C CA . SER A 1 117 ? 6.364 21.957 10.940 1.00 19.34 117 SER A CA 1
ATOM 682 C C . SER A 1 117 ? 6.368 23.419 11.371 1.00 18.55 117 SER A C 1
ATOM 683 O O . SER A 1 117 ? 5.531 24.212 10.933 1.00 19.05 117 SER A O 1
ATOM 686 N N . LEU A 1 118 ? 7.323 23.777 12.233 1.00 17.94 118 LEU A N 1
ATOM 687 C CA . LEU A 1 118 ? 7.381 25.109 12.821 1.00 18.97 118 LEU A CA 1
ATOM 688 C C . LEU A 1 118 ? 8.740 25.757 12.598 1.00 20.36 118 LEU A C 1
ATOM 689 O O . LEU A 1 118 ? 9.782 25.104 12.711 1.00 19.04 118 LEU A O 1
ATOM 694 N N . ALA A 1 119 ? 8.721 27.054 12.308 1.00 18.65 119 ALA A N 1
ATOM 695 C CA . ALA A 1 119 ? 9.913 27.894 12.340 1.00 19.00 119 ALA A CA 1
ATOM 696 C C . ALA A 1 119 ? 9.784 28.804 13.558 1.00 18.74 119 ALA A C 1
ATOM 697 O O . ALA A 1 119 ? 8.892 29.660 13.607 1.00 18.00 119 ALA A O 1
ATOM 699 N N . GLU A 1 120 ? 10.667 28.617 14.538 1.00 17.71 120 GLU A N 1
ATOM 700 C CA . GLU A 1 120 ? 10.541 29.251 15.846 1.00 19.00 120 GLU A CA 1
ATOM 701 C C . GLU A 1 120 ? 11.610 30.319 16.036 1.00 18.64 120 GLU A C 1
ATOM 702 O O . GLU A 1 120 ? 12.764 30.132 15.639 1.00 19.38 120 GLU A O 1
ATOM 708 N N . PHE A 1 121 ? 11.231 31.433 16.663 1.00 18.18 121 PHE A N 1
ATOM 709 C CA . PHE A 1 121 ? 12.134 32.568 16.797 1.00 18.16 121 PHE A CA 1
ATOM 710 C C . PHE A 1 121 ? 12.031 33.196 18.177 1.00 20.54 121 PHE A C 1
ATOM 711 O O . PHE A 1 121 ? 10.959 33.234 18.784 1.00 19.51 121 PHE A O 1
ATOM 719 N N . ASN A 1 122 ? 13.163 33.724 18.643 1.00 18.84 122 ASN A N 1
ATOM 720 C CA . ASN A 1 122 ? 13.231 34.587 19.822 1.00 19.72 122 ASN A CA 1
ATOM 721 C C . ASN A 1 122 ? 14.046 35.820 19.422 1.00 20.83 122 ASN A C 1
ATOM 722 O O . ASN A 1 122 ? 15.274 35.814 19.524 1.00 21.88 122 ASN A O 1
ATOM 727 N N . PHE A 1 123 ? 13.363 36.857 18.932 1.00 19.27 123 PHE A N 1
ATOM 728 C CA . PHE A 1 123 ? 13.972 38.172 18.771 1.00 23.29 123 PHE A CA 1
ATOM 729 C C . PHE A 1 123 ? 13.904 38.900 20.105 1.00 22.55 123 PHE A C 1
ATOM 730 O O . PHE A 1 123 ? 12.859 38.898 20.762 1.00 24.18 123 PHE A O 1
ATOM 738 N N . ASP A 1 124 ? 15.007 39.528 20.507 1.00 25.30 124 ASP A N 1
ATOM 739 C CA . ASP A 1 124 ? 15.065 40.125 21.842 1.00 25.91 124 ASP A CA 1
ATOM 740 C C . ASP A 1 124 ? 16.153 41.190 21.858 1.00 28.36 124 ASP A C 1
ATOM 741 O O . ASP A 1 124 ? 17.342 40.854 21.866 1.00 28.43 124 ASP A O 1
ATOM 746 N N . THR A 1 125 ? 15.746 42.463 21.890 1.00 26.42 125 THR A N 1
ATOM 747 C CA . THR A 1 125 ? 16.701 43.566 21.915 1.00 28.46 125 THR A CA 1
ATOM 748 C C . THR A 1 125 ? 17.485 43.640 23.219 1.00 29.43 125 THR A C 1
ATOM 749 O O . THR A 1 125 ? 18.434 44.426 23.303 1.00 28.34 125 THR A O 1
ATOM 753 N N . ALA A 1 126 ? 17.114 42.858 24.230 1.00 26.31 126 ALA A N 1
ATOM 754 C CA . ALA A 1 126 ? 17.836 42.827 25.494 1.00 28.63 126 ALA A CA 1
ATOM 755 C C . ALA A 1 126 ? 18.798 41.651 25.594 1.00 31.19 126 ALA A C 1
ATOM 756 O O . ALA A 1 126 ? 19.441 41.480 26.635 1.00 32.02 126 ALA A O 1
ATOM 758 N N . ASP A 1 127 ? 18.915 40.846 24.541 1.00 27.38 127 ASP A N 1
ATOM 759 C CA . ASP A 1 127 ? 19.742 39.644 24.533 1.00 29.07 127 ASP A CA 1
ATOM 760 C C . ASP A 1 127 ? 20.804 39.811 23.454 1.00 30.61 127 ASP A C 1
ATOM 761 O O . ASP A 1 127 ? 20.490 39.785 22.259 1.00 29.69 127 ASP A O 1
ATOM 766 N N . GLY A 1 128 ? 22.064 39.960 23.874 1.00 28.92 128 GLY A N 1
ATOM 767 C CA . GLY A 1 128 ? 23.145 40.192 22.926 1.00 30.08 128 GLY A CA 1
ATOM 768 C C . GLY A 1 128 ? 23.402 39.039 21.974 1.00 29.02 128 GLY A C 1
ATOM 769 O O . GLY A 1 128 ? 24.084 39.224 20.958 1.00 32.94 128 GLY A O 1
ATOM 770 N N . LEU A 1 129 ? 22.881 37.851 22.279 1.00 28.58 129 LEU A N 1
ATOM 771 C CA . LEU A 1 129 ? 23.033 36.691 21.411 1.00 27.12 129 LEU A CA 1
ATOM 772 C C . LEU A 1 129 ? 21.862 36.516 20.455 1.00 27.46 129 LEU A C 1
ATOM 773 O O . LEU A 1 129 ? 21.970 35.737 19.501 1.00 27.73 129 LEU A O 1
ATOM 778 N N . ALA A 1 130 ? 20.760 37.224 20.686 1.00 26.16 130 ALA A N 1
ATOM 779 C CA . ALA A 1 130 ? 19.559 37.073 19.885 1.00 23.82 130 ALA A CA 1
ATOM 780 C C . ALA A 1 130 ? 19.741 37.738 18.522 1.00 26.01 130 ALA A C 1
ATOM 781 O O . ALA A 1 130 ? 20.582 38.625 18.363 1.00 30.27 130 ALA A O 1
ATOM 783 N N . PRO A 1 131 ? 18.942 37.344 17.516 1.00 23.99 131 PRO A N 1
ATOM 784 C CA . PRO A 1 131 ? 17.836 36.377 17.548 1.00 22.37 131 PRO A CA 1
ATOM 785 C C . PRO A 1 131 ? 18.248 34.911 17.594 1.00 24.13 131 PRO A C 1
ATOM 786 O O . PRO A 1 131 ? 19.207 34.488 16.942 1.00 24.18 131 PRO A O 1
ATOM 790 N N . TRP A 1 132 ? 17.507 34.151 18.392 1.00 23.51 132 TRP A N 1
ATOM 791 C CA . TRP A 1 132 ? 17.586 32.701 18.408 1.00 23.07 132 TRP A CA 1
ATOM 792 C C . TRP A 1 132 ? 16.550 32.136 17.446 1.00 22.91 132 TRP A C 1
ATOM 793 O O . TRP A 1 132 ? 15.473 32.709 17.260 1.00 21.39 132 TRP A O 1
ATOM 804 N N . TYR A 1 133 ? 16.878 31.006 16.830 1.00 18.60 133 TYR A N 1
ATOM 805 C CA . TYR A 1 133 ? 15.955 30.411 15.874 1.00 21.38 133 TYR A CA 1
ATOM 806 C C . TYR A 1 133 ? 16.188 28.911 15.816 1.00 21.82 133 TYR A C 1
ATOM 807 O O . TYR A 1 133 ? 17.287 28.423 16.097 1.00 23.77 133 TYR A O 1
ATOM 816 N N . ASP A 1 134 ? 15.131 28.188 15.458 1.00 20.77 134 ASP A N 1
ATOM 817 C CA . ASP A 1 134 ? 15.193 26.741 15.330 1.00 22.73 134 ASP A CA 1
ATOM 818 C C . ASP A 1 134 ? 14.000 26.269 14.514 1.00 20.66 134 ASP A C 1
ATOM 819 O O . ASP A 1 134 ? 12.977 26.952 14.414 1.00 21.21 134 ASP A O 1
ATOM 824 N N . VAL A 1 135 ? 14.151 25.090 13.925 1.00 18.31 135 VAL A N 1
ATOM 825 C CA . VAL A 1 135 ? 13.054 24.395 13.269 1.00 19.10 135 VAL A CA 1
ATOM 826 C C . VAL A 1 135 ? 12.570 23.322 14.226 1.00 20.12 135 VAL A C 1
ATOM 827 O O . VAL A 1 135 ? 13.382 22.612 14.832 1.00 20.26 135 VAL A O 1
ATOM 831 N N . SER A 1 136 ? 11.259 23.207 14.385 1.00 19.19 136 SER A N 1
ATOM 832 C CA . SER A 1 136 ? 10.705 22.239 15.320 1.00 20.13 136 SER A CA 1
ATOM 833 C C . SER A 1 136 ? 9.733 21.322 14.598 1.00 22.45 136 SER A C 1
ATOM 834 O O . SER A 1 136 ? 8.735 21.782 14.028 1.00 19.10 136 SER A O 1
ATOM 837 N N . TYR A 1 137 ? 10.032 20.028 14.625 1.00 20.82 137 TYR A N 1
ATOM 838 C CA . TYR A 1 137 ? 9.108 18.982 14.217 1.00 19.57 137 TYR A CA 1
ATOM 839 C C . TYR A 1 137 ? 8.564 18.239 15.430 1.00 20.27 137 TYR A C 1
ATOM 840 O O . TYR A 1 137 ? 8.182 17.072 15.333 1.00 20.15 137 TYR A O 1
ATOM 849 N N . VAL A 1 138 ? 8.546 18.912 16.584 1.00 19.29 138 VAL A N 1
ATOM 850 C CA . VAL A 1 138 ? 8.057 18.293 17.815 1.00 22.82 138 VAL A CA 1
ATOM 851 C C . VAL A 1 138 ? 6.612 17.845 17.652 1.00 25.87 138 VAL A C 1
ATOM 852 O O . VAL A 1 138 ? 6.236 16.744 18.070 1.00 25.57 138 VAL A O 1
ATOM 856 N N . ASN A 1 139 ? 5.778 18.688 17.044 1.00 22.70 139 ASN A N 1
ATOM 857 C CA . ASN A 1 139 ? 4.377 18.327 16.868 1.00 24.25 139 ASN A CA 1
ATOM 858 C C . ASN A 1 139 ? 4.170 17.458 15.637 1.00 23.11 139 ASN A C 1
ATOM 859 O O . ASN A 1 139 ? 3.379 16.509 15.675 1.00 22.85 139 ASN A O 1
ATOM 864 N N . ALA A 1 140 ? 4.863 17.769 14.544 1.00 20.68 140 ALA A N 1
ATOM 865 C CA . ALA A 1 140 ? 4.665 17.075 13.281 1.00 20.80 140 ALA A CA 1
ATOM 866 C C . ALA A 1 140 ? 5.762 17.488 12.314 1.00 21.51 140 ALA A C 1
ATOM 867 O O . ALA A 1 140 ? 6.382 18.546 12.465 1.00 20.15 140 ALA A O 1
ATOM 869 N N . PHE A 1 141 ? 5.985 16.639 11.315 1.00 20.67 141 PHE A N 1
ATOM 870 C CA . PHE A 1 141 ? 6.707 17.011 10.103 1.00 17.60 141 PHE A CA 1
ATOM 871 C C . PHE A 1 141 ? 5.680 17.028 8.980 1.00 21.36 141 PHE A C 1
ATOM 872 O O . PHE A 1 141 ? 5.209 15.967 8.548 1.00 20.02 141 PHE A O 1
ATOM 880 N N . SER A 1 142 ? 5.333 18.227 8.508 1.00 18.08 142 SER A N 1
ATOM 881 C CA . SER A 1 142 ? 4.461 18.374 7.348 1.00 19.67 142 SER A CA 1
ATOM 882 C C . SER A 1 142 ? 5.261 18.697 6.088 1.00 21.72 142 SER A C 1
ATOM 883 O O . SER A 1 142 ? 5.205 17.955 5.100 1.00 19.66 142 SER A O 1
ATOM 886 N N . VAL A 1 143 ? 6.016 19.791 6.110 1.00 20.91 143 VAL A N 1
ATOM 887 C CA . VAL A 1 143 ? 6.937 20.125 5.025 1.00 19.32 143 VAL A CA 1
ATOM 888 C C . VAL A 1 143 ? 8.310 20.382 5.631 1.00 20.97 143 VAL A C 1
ATOM 889 O O . VAL A 1 143 ? 8.427 20.716 6.821 1.00 17.94 143 VAL A O 1
ATOM 893 N N . PRO A 1 144 ? 9.376 20.226 4.841 1.00 18.34 144 PRO A N 1
ATOM 894 C CA . PRO A 1 144 ? 10.710 20.566 5.346 1.00 20.97 144 PRO A CA 1
ATOM 895 C C . PRO A 1 144 ? 10.869 22.075 5.444 1.00 19.88 144 PRO A C 1
ATOM 896 O O . PRO A 1 144 ? 10.407 22.818 4.576 1.00 19.68 144 PRO A O 1
ATOM 900 N N . ILE A 1 145 ? 11.542 22.524 6.501 1.00 18.70 145 ILE A N 1
ATOM 901 C CA . ILE A 1 145 ? 11.816 23.940 6.709 1.00 18.96 145 ILE A CA 1
ATOM 902 C C . ILE A 1 145 ? 13.313 24.139 6.902 1.00 20.20 145 ILE A C 1
ATOM 903 O O . ILE A 1 145 ? 13.958 23.392 7.647 1.00 20.86 145 ILE A O 1
ATOM 908 N N . THR A 1 146 ? 13.866 25.149 6.235 1.00 18.75 146 THR A N 1
ATOM 909 C CA . THR A 1 146 ? 15.183 25.665 6.575 1.00 22.07 146 THR A CA 1
ATOM 910 C C . THR A 1 146 ? 15.051 27.128 6.975 1.00 21.09 146 THR A C 1
ATOM 911 O O . THR A 1 146 ? 14.226 27.860 6.419 1.00 18.95 146 THR A O 1
ATOM 915 N N . ILE A 1 147 ? 15.852 27.543 7.951 1.00 17.86 147 ILE A N 1
ATOM 916 C CA . ILE A 1 147 ? 15.930 28.935 8.370 1.00 18.24 147 ILE A CA 1
ATOM 917 C C . ILE A 1 147 ? 17.367 29.377 8.200 1.00 21.67 147 ILE A C 1
ATOM 918 O O . ILE A 1 147 ? 18.266 28.866 8.879 1.00 21.84 147 ILE A O 1
ATOM 923 N N . GLU A 1 148 ? 17.582 30.345 7.325 1.00 21.75 148 GLU A N 1
ATOM 924 C CA . GLU A 1 148 ? 18.926 30.760 7.000 1.00 25.90 148 GLU A CA 1
ATOM 925 C C . GLU A 1 148 ? 19.067 32.274 7.120 1.00 23.22 148 GLU A C 1
ATOM 926 O O . GLU A 1 148 ? 18.211 33.030 6.618 1.00 22.44 148 GLU A O 1
ATOM 932 N N . PRO A 1 149 ? 20.070 32.746 7.854 1.00 22.05 149 PRO A N 1
ATOM 933 C CA . PRO A 1 149 ? 20.219 34.187 8.077 1.00 22.80 149 PRO A CA 1
ATOM 934 C C . PRO A 1 149 ? 20.537 34.927 6.786 1.00 25.54 149 PRO A C 1
ATOM 935 O O . PRO A 1 149 ? 21.069 34.368 5.825 1.00 26.41 149 PRO A O 1
ATOM 939 N N . VAL A 1 150 ? 20.197 36.215 6.785 1.00 22.83 150 VAL A N 1
ATOM 940 C CA . VAL A 1 150 ? 20.440 37.115 5.663 1.00 27.94 150 VAL A CA 1
ATOM 941 C C . VAL A 1 150 ? 21.466 38.150 6.099 1.00 27.67 150 VAL A C 1
ATOM 942 O O . VAL A 1 150 ? 21.326 38.751 7.172 1.00 24.24 150 VAL A O 1
ATOM 946 N N . ASN A 1 151 ? 22.490 38.363 5.267 1.00 27.08 151 ASN A N 1
ATOM 947 C CA . ASN A 1 151 ? 23.544 39.348 5.536 1.00 29.90 151 ASN A CA 1
ATOM 948 C C . ASN A 1 151 ? 24.228 39.076 6.876 1.00 28.64 151 ASN A C 1
ATOM 949 O O . ASN A 1 151 ? 24.434 39.978 7.691 1.00 33.42 151 ASN A O 1
ATOM 954 N N . ALA A 1 152 ? 24.581 37.815 7.108 1.00 30.74 152 ALA A N 1
ATOM 955 C CA . ALA A 1 152 ? 25.221 37.444 8.362 1.00 35.37 152 ALA A CA 1
ATOM 956 C C . ALA A 1 152 ? 26.698 37.823 8.347 1.00 39.56 152 ALA A C 1
ATOM 957 O O . ALA A 1 152 ? 27.384 37.675 7.334 1.00 39.17 152 ALA A O 1
ATOM 959 N N . ALA A 1 153 ? 27.183 38.315 9.482 1.00 43.20 153 ALA A N 1
ATOM 960 C CA . ALA A 1 153 ? 28.599 38.622 9.675 1.00 45.08 153 ALA A CA 1
ATOM 961 C C . ALA A 1 153 ? 29.094 37.741 10.816 1.00 49.82 153 ALA A C 1
ATOM 962 O O . ALA A 1 153 ? 28.893 38.060 11.992 1.00 49.83 153 ALA A O 1
ATOM 964 N N . VAL A 1 154 ? 29.730 36.628 10.471 1.00 50.55 154 VAL A N 1
ATOM 965 C CA . VAL A 1 154 ? 30.167 35.658 11.469 1.00 55.85 154 VAL A CA 1
ATOM 966 C C . VAL A 1 154 ? 31.581 36.005 11.917 1.00 66.14 154 VAL A C 1
ATOM 967 O O . VAL A 1 154 ? 32.452 36.254 11.070 1.00 65.73 154 VAL A O 1
ATOM 971 N N . PRO A 1 155 ? 31.850 36.053 13.222 1.00 71.30 155 PRO A N 1
ATOM 972 C CA . PRO A 1 155 ? 33.226 36.237 13.672 1.00 72.45 155 PRO A CA 1
ATOM 973 C C . PRO A 1 155 ? 34.095 35.097 13.199 1.00 74.00 155 PRO A C 1
ATOM 974 O O . PRO A 1 155 ? 33.629 33.948 13.059 1.00 72.75 155 PRO A O 1
ATOM 978 N N . PRO A 1 156 ? 35.374 35.359 12.919 1.00 76.80 156 PRO A N 1
ATOM 979 C CA . PRO A 1 156 ? 36.269 34.288 12.452 1.00 78.09 156 PRO A CA 1
ATOM 980 C C . PRO A 1 156 ? 36.406 33.187 13.494 1.00 78.12 156 PRO A C 1
ATOM 981 O O . PRO A 1 156 ? 36.777 33.435 14.645 1.00 75.32 156 PRO A O 1
ATOM 985 N N . GLY A 1 157 ? 36.094 31.957 13.081 1.00 74.30 157 GLY A N 1
ATOM 986 C CA . GLY A 1 157 ? 36.122 30.810 13.959 1.00 73.22 157 GLY A CA 1
ATOM 987 C C . GLY A 1 157 ? 34.797 30.470 14.610 1.00 72.68 157 GLY A C 1
ATOM 988 O O . GLY A 1 157 ? 34.644 29.359 15.132 1.00 70.30 157 GLY A O 1
ATOM 989 N N . SER A 1 158 ? 33.839 31.391 14.595 1.00 68.99 158 SER A N 1
ATOM 990 C CA . SER A 1 158 ? 32.534 31.147 15.189 1.00 59.96 158 SER A CA 1
ATOM 991 C C . SER A 1 158 ? 31.675 30.292 14.266 1.00 56.26 158 SER A C 1
ATOM 992 O O . SER A 1 158 ? 31.706 30.448 13.042 1.00 57.81 158 SER A O 1
ATOM 995 N N . ALA A 1 159 ? 30.910 29.378 14.860 1.00 45.74 159 ALA A N 1
ATOM 996 C CA . ALA A 1 159 ? 29.939 28.584 14.122 1.00 43.11 159 ALA A CA 1
ATOM 997 C C . ALA A 1 159 ? 28.518 29.090 14.318 1.00 42.98 159 ALA A C 1
ATOM 998 O O . ALA A 1 159 ? 27.563 28.333 14.118 1.00 43.45 159 ALA A O 1
ATOM 1000 N N . SER A 1 160 ? 28.364 30.348 14.723 1.00 38.33 160 SER A N 1
ATOM 1001 C CA . SER A 1 160 ? 27.048 30.949 14.830 1.00 34.75 160 SER A CA 1
ATOM 1002 C C . SER A 1 160 ? 26.504 31.261 13.437 1.00 34.89 160 SER A C 1
ATOM 1003 O O . SER A 1 160 ? 27.195 31.132 12.422 1.00 33.45 160 SER A O 1
ATOM 1006 N N . CYS A 1 161 ? 25.237 31.677 13.401 1.00 32.39 161 CYS A N 1
ATOM 1007 C CA . CYS A 1 161 ? 24.544 32.001 12.154 1.00 27.93 161 CYS A CA 1
ATOM 1008 C C . CYS A 1 161 ? 24.465 30.801 11.217 1.00 27.20 161 CYS A C 1
ATOM 1009 O O . CYS A 1 161 ? 24.514 30.950 9.995 1.00 27.18 161 CYS A O 1
ATOM 1012 N N . GLY A 1 162 ? 24.341 29.607 11.776 1.00 28.93 162 GLY A N 1
ATOM 1013 C CA . GLY A 1 162 ? 24.117 28.435 10.961 1.00 27.57 162 GLY A CA 1
ATOM 1014 C C . GLY A 1 162 ? 22.714 28.405 10.387 1.00 26.06 162 GLY A C 1
ATOM 1015 O O . GLY A 1 162 ? 21.855 29.237 10.683 1.00 25.90 162 GLY A O 1
ATOM 1016 N N . THR A 1 163 ? 22.489 27.424 9.524 1.00 24.88 163 THR A N 1
ATOM 1017 C CA . THR A 1 163 ? 21.182 27.200 8.926 1.00 25.64 163 THR A CA 1
ATOM 1018 C C . THR A 1 163 ? 20.443 26.155 9.749 1.00 24.25 163 THR A C 1
ATOM 1019 O O . THR A 1 163 ? 20.977 25.075 10.000 1.00 24.36 163 THR A O 1
ATOM 1023 N N . ALA A 1 164 ? 19.236 26.486 10.196 1.00 21.55 164 ALA A N 1
ATOM 1024 C CA . ALA A 1 164 ? 18.422 25.536 10.945 1.00 21.70 164 ALA A CA 1
ATOM 1025 C C . ALA A 1 164 ? 17.581 24.715 9.978 1.00 20.58 164 ALA A C 1
ATOM 1026 O O . ALA A 1 164 ? 17.126 25.225 8.954 1.00 22.52 164 ALA A O 1
ATOM 1028 N N . GLY A 1 165 ? 17.387 23.437 10.302 1.00 20.65 165 GLY A N 1
ATOM 1029 C CA . GLY A 1 165 ? 16.565 22.570 9.483 1.00 20.30 165 GLY A CA 1
ATOM 1030 C C . GLY A 1 165 ? 17.298 22.062 8.255 1.00 24.54 165 GLY A C 1
ATOM 1031 O O . GLY A 1 165 ? 18.461 22.384 7.999 1.00 24.00 165 GLY A O 1
ATOM 1032 N N . CYS A 1 166 ? 16.582 21.254 7.475 1.00 23.53 166 CYS A N 1
ATOM 1033 C CA . CYS A 1 166 ? 17.109 20.558 6.310 1.00 25.69 166 CYS A CA 1
ATOM 1034 C C . CYS A 1 166 ? 16.067 20.599 5.202 1.00 24.82 166 CYS A C 1
ATOM 1035 O O . CYS A 1 166 ? 14.870 20.728 5.481 1.00 24.65 166 CYS A O 1
ATOM 1038 N N . PRO A 1 167 ? 16.488 20.501 3.936 1.00 23.75 167 PRO A N 1
ATOM 1039 C CA . PRO A 1 167 ? 15.520 20.607 2.835 1.00 21.18 167 PRO A CA 1
ATOM 1040 C C . PRO A 1 167 ? 14.803 19.312 2.486 1.00 21.34 167 PRO A C 1
ATOM 1041 O O . PRO A 1 167 ? 13.803 19.370 1.760 1.00 21.27 167 PRO A O 1
ATOM 1045 N N . GLU A 1 168 ? 15.264 18.161 2.972 1.00 23.29 168 GLU A N 1
ATOM 1046 C CA . GLU A 1 168 ? 14.750 16.883 2.488 1.00 23.21 168 GLU A CA 1
ATOM 1047 C C . GLU A 1 168 ? 13.349 16.595 3.019 1.00 25.54 168 GLU A C 1
ATOM 1048 O O . GLU A 1 168 ? 13.042 16.837 4.190 1.00 24.39 168 GLU A O 1
ATOM 1054 N N . ASN A 1 169 ? 12.506 16.049 2.148 1.00 22.56 169 ASN A N 1
ATOM 1055 C CA . ASN A 1 169 ? 11.163 15.630 2.529 1.00 23.27 169 ASN A CA 1
ATOM 1056 C C . ASN A 1 169 ? 11.259 14.364 3.376 1.00 24.74 169 ASN A C 1
ATOM 1057 O O . ASN A 1 169 ? 11.721 13.325 2.897 1.00 23.12 169 ASN A O 1
ATOM 1062 N N . LEU A 1 170 ? 10.838 14.444 4.638 1.00 22.15 170 LEU A N 1
ATOM 1063 C CA . LEU A 1 170 ? 10.959 13.305 5.538 1.00 21.66 170 LEU A CA 1
ATOM 1064 C C . LEU A 1 170 ? 9.676 12.497 5.673 1.00 23.12 170 LEU A C 1
ATOM 1065 O O . LEU A 1 170 ? 9.687 11.465 6.354 1.00 24.15 170 LEU A O 1
ATOM 1070 N N . LEU A 1 171 ? 8.581 12.931 5.051 1.00 24.71 171 LEU A N 1
ATOM 1071 C CA . LEU A 1 171 ? 7.354 12.136 5.066 1.00 22.76 171 LEU A CA 1
ATOM 1072 C C . LEU A 1 171 ? 7.563 10.679 4.662 1.00 26.08 171 LEU A C 1
ATOM 1073 O O . LEU A 1 171 ? 6.988 9.800 5.326 1.00 25.90 171 LEU A O 1
ATOM 1078 N N . PRO A 1 172 ? 8.348 10.347 3.631 1.00 27.39 172 PRO A N 1
ATOM 1079 C CA . PRO A 1 172 ? 8.518 8.927 3.272 1.00 28.46 172 PRO A CA 1
ATOM 1080 C C . PRO A 1 172 ? 9.161 8.076 4.355 1.00 29.09 172 PRO A C 1
ATOM 1081 O O . PRO A 1 172 ? 9.039 6.847 4.298 1.00 32.91 172 PRO A O 1
ATOM 1085 N N . TYR A 1 173 ? 9.848 8.674 5.328 1.00 24.59 173 TYR A N 1
ATOM 1086 C CA . TYR A 1 173 ? 10.465 7.933 6.420 1.00 26.00 173 TYR A CA 1
ATOM 1087 C C . TYR A 1 173 ? 9.580 7.887 7.657 1.00 31.89 173 TYR A C 1
ATOM 1088 O O . TYR A 1 173 ? 10.011 7.380 8.699 1.00 28.75 173 TYR A O 1
ATOM 1097 N N . CYS A 1 174 ? 8.353 8.396 7.557 1.00 29.50 174 CYS A N 1
ATOM 1098 C CA . CYS A 1 174 ? 7.446 8.430 8.693 1.00 28.17 174 CYS A CA 1
ATOM 1099 C C . CYS A 1 174 ? 7.019 7.015 9.073 1.00 31.27 174 CYS A C 1
ATOM 1100 O O . CYS A 1 174 ? 6.682 6.212 8.195 1.00 31.34 174 CYS A O 1
ATOM 1103 N N . PRO A 1 175 ? 7.020 6.677 10.363 1.00 28.74 175 PRO A N 1
ATOM 1104 C CA . PRO A 1 175 ? 6.417 5.406 10.778 1.00 34.17 175 PRO A CA 1
ATOM 1105 C C . PRO A 1 175 ? 4.964 5.356 10.335 1.00 34.41 175 PRO A C 1
ATOM 1106 O O . PRO A 1 175 ? 4.247 6.359 10.387 1.00 31.07 175 PRO A O 1
ATOM 1110 N N . ALA A 1 176 ? 4.542 4.176 9.872 1.00 33.60 176 ALA A N 1
ATOM 1111 C CA . ALA A 1 176 ? 3.233 4.053 9.236 1.00 36.93 176 ALA A CA 1
ATOM 1112 C C . ALA A 1 176 ? 2.114 4.500 10.167 1.00 32.26 176 ALA A C 1
ATOM 1113 O O . ALA A 1 176 ? 1.121 5.086 9.720 1.00 36.12 176 ALA A O 1
ATOM 1115 N N . ALA A 1 177 ? 2.269 4.253 11.469 1.00 34.48 177 ALA A N 1
ATOM 1116 C CA . ALA A 1 177 ? 1.225 4.584 12.430 1.00 32.64 177 ALA A CA 1
ATOM 1117 C C . ALA A 1 177 ? 1.014 6.084 12.585 1.00 34.93 177 ALA A C 1
ATOM 1118 O O . ALA A 1 177 ? -0.051 6.501 13.053 1.00 35.44 177 ALA A O 1
ATOM 1120 N N . ASN A 1 178 ? 1.994 6.905 12.209 1.00 34.60 178 ASN A N 1
ATOM 1121 C CA . ASN A 1 178 ? 1.931 8.342 12.439 1.00 31.66 178 ASN A CA 1
ATOM 1122 C C . ASN A 1 178 ? 1.631 9.132 11.169 1.00 31.30 178 ASN A C 1
ATOM 1123 O O . ASN A 1 178 ? 1.650 10.367 11.200 1.00 29.15 178 ASN A O 1
ATOM 1128 N N . ARG A 1 179 ? 1.329 8.455 10.065 1.00 28.49 179 ARG A N 1
ATOM 1129 C CA . ARG A 1 179 ? 1.076 9.125 8.797 1.00 30.44 179 ARG A CA 1
ATOM 1130 C C . ARG A 1 179 ? -0.356 9.645 8.727 1.00 30.99 179 ARG A C 1
ATOM 1131 O O . ARG A 1 179 ? -1.289 8.997 9.206 1.00 32.51 179 ARG A O 1
ATOM 1139 N N . GLN A 1 180 ? -0.525 10.823 8.128 1.00 26.37 180 GLN A N 1
ATOM 1140 C CA . GLN A 1 180 ? -1.842 11.388 7.862 1.00 28.79 180 GLN A CA 1
ATOM 1141 C C . GLN A 1 180 ? -1.998 11.660 6.374 1.00 29.27 180 GLN A C 1
ATOM 1142 O O . GLN A 1 180 ? -1.067 12.137 5.718 1.00 25.96 180 GLN A O 1
ATOM 1148 N N . TYR A 1 181 ? -3.186 11.377 5.852 1.00 27.90 181 TYR A N 1
ATOM 1149 C CA . TYR A 1 181 ? -3.448 11.465 4.428 1.00 31.89 181 TYR A CA 1
ATOM 1150 C C . TYR A 1 181 ? -4.541 12.484 4.147 1.00 32.85 181 TYR A C 1
ATOM 1151 O O . TYR A 1 181 ? -5.434 12.708 4.969 1.00 32.10 181 TYR A O 1
ATOM 1160 N N . SER A 1 182 ? -4.454 13.103 2.975 1.00 29.51 182 SER A N 1
ATOM 1161 C CA . SER A 1 182 ? -5.546 13.915 2.481 1.00 32.57 182 SER A CA 1
ATOM 1162 C C . SER A 1 182 ? -6.719 13.011 2.108 1.00 36.94 182 SER A C 1
ATOM 1163 O O . SER A 1 182 ? -6.552 11.798 1.964 1.00 36.50 182 SER A O 1
ATOM 1166 N N . PRO A 1 183 ? -7.923 13.573 1.965 1.00 39.06 183 PRO A N 1
ATOM 1167 C CA . PRO A 1 183 ? -9.052 12.746 1.506 1.00 38.13 183 PRO A CA 1
ATOM 1168 C C . PRO A 1 183 ? -8.789 12.061 0.179 1.00 40.87 183 PRO A C 1
ATOM 1169 O O . PRO A 1 183 ? -9.310 10.964 -0.057 1.00 41.21 183 PRO A O 1
ATOM 1173 N N . SER A 1 184 ? -7.979 12.667 -0.686 1.00 39.53 184 SER A N 1
ATOM 1174 C CA . SER A 1 184 ? -7.641 12.085 -1.978 1.00 38.40 184 SER A CA 1
ATOM 1175 C C . SER A 1 184 ? -6.554 11.022 -1.892 1.00 41.87 184 SER A C 1
ATOM 1176 O O . SER A 1 184 ? -6.175 10.469 -2.930 1.00 46.91 184 SER A O 1
ATOM 1179 N N . GLY A 1 185 ? -6.042 10.724 -0.701 1.00 39.05 185 GLY A N 1
ATOM 1180 C CA . GLY A 1 185 ? -5.107 9.632 -0.516 1.00 38.20 185 GLY A CA 1
ATOM 1181 C C . GLY A 1 185 ? -3.638 9.997 -0.512 1.00 38.36 185 GLY A C 1
ATOM 1182 O O . GLY A 1 185 ? -2.797 9.091 -0.492 1.00 41.64 185 GLY A O 1
ATOM 1183 N N . THR A 1 186 ? -3.300 11.283 -0.525 1.00 36.53 186 THR A N 1
ATOM 1184 C CA . THR A 1 186 ? -1.912 11.721 -0.532 1.00 37.02 186 THR A CA 1
ATOM 1185 C C . THR A 1 186 ? -1.382 11.827 0.892 1.00 32.33 186 THR A C 1
ATOM 1186 O O . THR A 1 186 ? -2.071 12.330 1.782 1.00 31.91 186 THR A O 1
ATOM 1190 N N . LEU A 1 187 ? -0.151 11.356 1.097 1.00 29.17 187 LEU A N 1
ATOM 1191 C CA . LEU A 1 187 ? 0.528 11.527 2.379 1.00 27.53 187 LEU A CA 1
ATOM 1192 C C . LEU A 1 187 ? 0.883 12.998 2.579 1.00 28.92 187 LEU A C 1
ATOM 1193 O O . LEU A 1 187 ? 1.611 13.579 1.767 1.00 25.66 187 LEU A O 1
ATOM 1198 N N . ILE A 1 188 ? 0.380 13.609 3.655 1.00 25.70 188 ILE A N 1
ATOM 1199 C CA . ILE A 1 188 ? 0.544 15.053 3.811 1.00 23.14 188 ILE A CA 1
ATOM 1200 C C . ILE A 1 188 ? 1.116 15.444 5.169 1.00 24.50 188 ILE A C 1
ATOM 1201 O O . ILE A 1 188 ? 1.480 16.606 5.379 1.00 24.06 188 ILE A O 1
ATOM 1206 N N . ASN A 1 189 ? 1.191 14.505 6.108 1.00 22.04 189 ASN A N 1
ATOM 1207 C CA . ASN A 1 189 ? 1.645 14.896 7.436 1.00 23.02 189 ASN A CA 1
ATOM 1208 C C . ASN A 1 189 ? 2.139 13.672 8.185 1.00 24.42 189 ASN A C 1
ATOM 1209 O O . ASN A 1 189 ? 1.740 12.541 7.899 1.00 25.68 189 ASN A O 1
ATOM 1214 N N . CYS A 1 190 ? 3.015 13.926 9.156 1.00 22.23 190 CYS A N 1
ATOM 1215 C CA . CYS A 1 190 ? 3.571 12.898 10.030 1.00 23.36 190 CYS A CA 1
ATOM 1216 C C . CYS A 1 190 ? 3.544 13.453 11.448 1.00 24.83 190 CYS A C 1
ATOM 1217 O O . CYS A 1 190 ? 4.308 14.369 11.767 1.00 24.04 190 CYS A O 1
ATOM 1220 N N . VAL A 1 191 ? 2.674 12.905 12.298 1.00 24.32 191 VAL A N 1
ATOM 1221 C CA . VAL A 1 191 ? 2.333 13.522 13.578 1.00 24.57 191 VAL A CA 1
ATOM 1222 C C . VAL A 1 191 ? 3.014 12.769 14.711 1.00 24.81 191 VAL A C 1
ATOM 1223 O O . VAL A 1 191 ? 2.875 11.546 14.829 1.00 26.41 191 VAL A O 1
ATOM 1227 N N . ASN A 1 192 ? 3.733 13.501 15.550 1.00 24.66 192 ASN A N 1
ATOM 1228 C CA . ASN A 1 192 ? 4.460 12.915 16.665 1.00 24.08 192 ASN A CA 1
ATOM 1229 C C . ASN A 1 192 ? 3.480 12.277 17.641 1.00 27.46 192 ASN A C 1
ATOM 1230 O O . ASN A 1 192 ? 2.574 12.968 18.134 1.00 27.47 192 ASN A O 1
ATOM 1235 N N . PRO A 1 193 ? 3.606 10.978 17.933 1.00 31.14 193 PRO A N 1
ATOM 1236 C CA . PRO A 1 193 ? 2.705 10.355 18.914 1.00 31.71 193 PRO A CA 1
ATOM 1237 C C . PRO A 1 193 ? 3.035 10.694 20.356 1.00 34.34 193 PRO A C 1
ATOM 1238 O O . PRO A 1 193 ? 2.181 10.487 21.228 1.00 36.78 193 PRO A O 1
ATOM 1242 N N . ASN A 1 194 ? 4.236 11.201 20.639 1.00 30.88 194 ASN A N 1
ATOM 1243 C CA . ASN A 1 194 ? 4.615 11.565 22.005 1.00 33.02 194 ASN A CA 1
ATOM 1244 C C . ASN A 1 194 ? 5.628 12.701 21.911 1.00 30.30 194 ASN A C 1
ATOM 1245 O O . ASN A 1 194 ? 6.818 12.458 21.683 1.00 32.89 194 ASN A O 1
ATOM 1250 N N . ARG A 1 195 ? 5.153 13.933 22.105 1.00 30.02 195 ARG A N 1
ATOM 1251 C CA . ARG A 1 195 ? 6.003 15.103 21.927 1.00 27.26 195 ARG A CA 1
ATOM 1252 C C . ARG A 1 195 ? 7.101 15.194 22.975 1.00 32.44 195 ARG A C 1
ATOM 1253 O O . ARG A 1 195 ? 8.078 15.920 22.763 1.00 30.22 195 ARG A O 1
ATOM 1261 N N . ASP A 1 196 ? 6.966 14.481 24.094 1.00 34.14 196 ASP A N 1
ATOM 1262 C CA . ASP A 1 196 ? 7.811 14.695 25.262 1.00 32.96 196 ASP A CA 1
ATOM 1263 C C . ASP A 1 196 ? 8.760 13.536 25.545 1.00 36.17 196 ASP A C 1
ATOM 1264 O O . ASP A 1 196 ? 9.426 13.539 26.585 1.00 34.35 196 ASP A O 1
ATOM 1269 N N . ALA A 1 197 ? 8.848 12.552 24.655 1.00 32.51 197 ALA A N 1
ATOM 1270 C CA . ALA A 1 197 ? 9.766 11.441 24.861 1.00 34.36 197 ALA A CA 1
ATOM 1271 C C . ALA A 1 197 ? 10.210 10.911 23.509 1.00 34.13 197 ALA A C 1
ATOM 1272 O O . ALA A 1 197 ? 9.465 11.023 22.528 1.00 30.58 197 ALA A O 1
ATOM 1274 N N . PRO A 1 198 ? 11.413 10.345 23.421 1.00 34.56 198 PRO A N 1
ATOM 1275 C CA . PRO A 1 198 ? 11.852 9.749 22.153 1.00 33.76 198 PRO A CA 1
ATOM 1276 C C . PRO A 1 198 ? 10.903 8.651 21.700 1.00 35.28 198 PRO A C 1
ATOM 1277 O O . PRO A 1 198 ? 10.397 7.867 22.505 1.00 35.19 198 PRO A O 1
ATOM 1281 N N . THR A 1 199 ? 10.655 8.616 20.393 1.00 28.63 199 THR A N 1
ATOM 1282 C CA . THR A 1 199 ? 9.819 7.610 19.758 1.00 30.94 199 THR A CA 1
ATOM 1283 C C . THR A 1 199 ? 10.503 7.158 18.476 1.00 30.05 199 THR A C 1
ATOM 1284 O O . THR A 1 199 ? 11.553 7.681 18.087 1.00 31.84 199 THR A O 1
ATOM 1288 N N . SER A 1 200 ? 9.892 6.187 17.798 1.00 30.33 200 SER A N 1
ATOM 1289 C CA . SER A 1 200 ? 10.368 5.846 16.464 1.00 32.04 200 SER A CA 1
ATOM 1290 C C . SER A 1 200 ? 10.123 6.993 15.492 1.00 32.10 200 SER A C 1
ATOM 1291 O O . SER A 1 200 ? 10.840 7.120 14.494 1.00 31.08 200 SER A O 1
ATOM 1294 N N . TYR A 1 201 ? 9.127 7.840 15.774 1.00 28.80 201 TYR A N 1
ATOM 1295 C CA . TYR A 1 201 ? 8.946 9.069 15.004 1.00 29.70 201 TYR A CA 1
ATOM 1296 C C . TYR A 1 201 ? 10.170 9.969 15.123 1.00 29.08 201 TYR A C 1
ATOM 1297 O O . TYR A 1 201 ? 10.748 10.391 14.115 1.00 28.86 201 TYR A O 1
ATOM 1306 N N . SER A 1 202 ? 10.567 10.294 16.356 1.00 27.29 202 SER A N 1
ATOM 1307 C CA . SER A 1 202 ? 11.689 11.208 16.539 1.00 30.35 202 SER A CA 1
ATOM 1308 C C . SER A 1 202 ? 13.005 10.574 16.105 1.00 30.92 202 SER A C 1
ATOM 1309 O O . SER A 1 202 ? 13.908 11.286 15.649 1.00 30.00 202 SER A O 1
ATOM 1312 N N . ASP A 1 203 ? 13.125 9.248 16.220 1.00 31.89 203 ASP A N 1
ATOM 1313 C CA . ASP A 1 203 ? 14.324 8.567 15.738 1.00 29.91 203 ASP A CA 1
ATOM 1314 C C . ASP A 1 203 ? 14.520 8.803 14.247 1.00 26.23 203 ASP A C 1
ATOM 1315 O O . ASP A 1 203 ? 15.621 9.139 13.799 1.00 29.35 203 ASP A O 1
ATOM 1320 N N . ALA A 1 204 ? 13.452 8.635 13.464 1.00 26.63 204 ALA A N 1
ATOM 1321 C CA . ALA A 1 204 ? 13.548 8.810 12.020 1.00 27.48 204 ALA A CA 1
ATOM 1322 C C . ALA A 1 204 ? 13.846 10.259 11.648 1.00 28.24 204 ALA A C 1
ATOM 1323 O O . ALA A 1 204 ? 14.676 10.520 10.769 1.00 26.28 204 ALA A O 1
ATOM 1325 N N . ILE A 1 205 ? 13.183 11.217 12.303 1.00 28.84 205 ILE A N 1
ATOM 1326 C CA . ILE A 1 205 ? 13.437 12.626 12.007 1.00 26.68 205 ILE A CA 1
ATOM 1327 C C . ILE A 1 205 ? 14.884 12.982 12.326 1.00 28.52 205 ILE A C 1
ATOM 1328 O O . ILE A 1 205 ? 15.610 13.534 11.491 1.00 25.63 205 ILE A O 1
ATOM 1333 N N . LYS A 1 206 ? 15.321 12.660 13.544 1.00 26.40 206 LYS A N 1
ATOM 1334 C CA . LYS A 1 206 ? 16.671 13.001 13.983 1.00 27.43 206 LYS A CA 1
ATOM 1335 C C . LYS A 1 206 ? 17.730 12.326 13.116 1.00 28.44 206 LYS A C 1
ATOM 1336 O O . LYS A 1 206 ? 18.779 12.915 12.829 1.00 26.43 206 LYS A O 1
ATOM 1342 N N . SER A 1 207 ? 17.473 11.088 12.692 1.00 25.25 207 SER A N 1
ATOM 1343 C CA . SER A 1 207 ? 18.430 10.379 11.851 1.00 25.21 207 SER A CA 1
ATOM 1344 C C . SER A 1 207 ? 18.617 11.068 10.507 1.00 28.25 207 SER A C 1
ATOM 1345 O O . SER A 1 207 ? 19.717 11.037 9.940 1.00 27.44 207 SER A O 1
ATOM 1348 N N . HIS A 1 208 ? 17.567 11.697 9.983 1.00 24.64 208 HIS A N 1
ATOM 1349 C CA . HIS A 1 208 ? 17.654 12.355 8.686 1.00 25.84 208 HIS A CA 1
ATOM 1350 C C . HIS A 1 208 ? 17.996 13.835 8.790 1.00 26.61 208 HIS A C 1
ATOM 1351 O O . HIS A 1 208 ? 18.667 14.365 7.898 1.00 29.15 208 HIS A O 1
ATOM 1358 N N . CYS A 1 209 ? 17.548 14.521 9.842 1.00 24.80 209 CYS A N 1
ATOM 1359 C CA . CYS A 1 209 ? 17.888 15.927 10.060 1.00 24.68 209 CYS A CA 1
ATOM 1360 C C . CYS A 1 209 ? 18.131 16.175 11.541 1.00 26.41 209 CYS A C 1
ATOM 1361 O O . CYS A 1 209 ? 17.178 16.427 12.297 1.00 26.88 209 CYS A O 1
ATOM 1364 N N . PRO A 1 210 ? 19.388 16.142 11.991 1.00 27.98 210 PRO A N 1
ATOM 1365 C CA . PRO A 1 210 ? 19.678 16.461 13.397 1.00 27.60 210 PRO A CA 1
ATOM 1366 C C . PRO A 1 210 ? 19.591 17.945 13.710 1.00 26.53 210 PRO A C 1
ATOM 1367 O O . PRO A 1 210 ? 19.739 18.330 14.879 1.00 25.79 210 PRO A O 1
ATOM 1371 N N . LYS A 1 211 ? 19.339 18.782 12.702 1.00 23.45 211 LYS A N 1
ATOM 1372 C CA . LYS A 1 211 ? 19.363 20.231 12.845 1.00 24.44 211 LYS A CA 1
ATOM 1373 C C . LYS A 1 211 ? 17.985 20.807 13.158 1.00 24.04 211 LYS A C 1
ATOM 1374 O O . LYS A 1 211 ? 17.661 21.926 12.730 1.00 21.50 211 LYS A O 1
ATOM 1380 N N . ALA A 1 212 ? 17.168 20.064 13.901 1.00 24.52 212 ALA A N 1
ATOM 1381 C CA . ALA A 1 212 ? 15.816 20.475 14.249 1.00 23.02 212 ALA A CA 1
ATOM 1382 C C . ALA A 1 212 ? 15.377 19.692 15.478 1.00 24.07 212 ALA A C 1
ATOM 1383 O O . ALA A 1 212 ? 15.905 18.618 15.768 1.00 26.69 212 ALA A O 1
ATOM 1385 N N . TYR A 1 213 ? 14.404 20.249 16.199 1.00 24.25 213 TYR A N 1
ATOM 1386 C CA . TYR A 1 213 ? 13.771 19.525 17.295 1.00 22.24 213 TYR A CA 1
ATOM 1387 C C . TYR A 1 213 ? 12.848 18.444 16.745 1.00 24.71 213 TYR A C 1
ATOM 1388 O O . TYR A 1 213 ? 11.967 18.729 15.926 1.00 25.85 213 TYR A O 1
ATOM 1397 N N . ALA A 1 214 ? 13.034 17.205 17.206 1.00 19.20 214 ALA A N 1
ATOM 1398 C CA . ALA A 1 214 ? 12.081 16.139 16.932 1.00 24.20 214 ALA A CA 1
ATOM 1399 C C . ALA A 1 214 ? 11.247 15.759 18.147 1.00 24.82 214 ALA A C 1
ATOM 1400 O O . ALA A 1 214 ? 10.184 15.150 17.984 1.00 23.17 214 ALA A O 1
ATOM 1402 N N . TRP A 1 215 ? 11.705 16.099 19.350 1.00 25.22 215 TRP A N 1
ATOM 1403 C CA . TRP A 1 215 ? 10.913 15.967 20.564 1.00 26.81 215 TRP A CA 1
ATOM 1404 C C . TRP A 1 215 ? 11.335 17.080 21.515 1.00 26.64 215 TRP A C 1
ATOM 1405 O O . TRP A 1 215 ? 12.396 17.690 21.351 1.00 24.70 215 TRP A O 1
ATOM 1416 N N . SER A 1 216 ? 10.485 17.343 22.515 1.00 27.78 216 SER A N 1
ATOM 1417 C CA . SER A 1 216 ? 10.538 18.625 23.216 1.00 25.93 216 SER A CA 1
ATOM 1418 C C . SER A 1 216 ? 11.854 18.847 23.955 1.00 27.75 216 SER A C 1
ATOM 1419 O O . SER A 1 216 ? 12.318 19.988 24.052 1.00 30.85 216 SER A O 1
ATOM 1422 N N . LYS A 1 217 ? 12.471 17.792 24.486 1.00 28.95 217 LYS A N 1
ATOM 1423 C CA . LYS A 1 217 ? 13.679 17.946 25.290 1.00 31.72 217 LYS A CA 1
ATOM 1424 C C . LYS A 1 217 ? 14.933 17.462 24.566 1.00 33.18 217 LYS A C 1
ATOM 1425 O O . LYS A 1 217 ? 15.924 17.100 25.212 1.00 32.33 217 LYS A O 1
ATOM 1431 N N . GLN A 1 218 ? 14.911 17.464 23.231 1.00 31.67 218 GLN A N 1
ATOM 1432 C CA . GLN A 1 218 ? 16.092 17.085 22.464 1.00 31.43 218 GLN A CA 1
ATOM 1433 C C . GLN A 1 218 ? 17.266 18.013 22.742 1.00 32.91 218 GLN A C 1
ATOM 1434 O O . GLN A 1 218 ? 18.424 17.593 22.632 1.00 33.13 218 GLN A O 1
ATOM 1440 N N . ASP A 1 219 ? 16.999 19.271 23.105 1.00 33.04 219 ASP A N 1
ATOM 1441 C CA . ASP A 1 219 ? 18.113 20.185 23.336 1.00 32.66 219 ASP A CA 1
ATOM 1442 C C . ASP A 1 219 ? 18.839 19.913 24.646 1.00 34.48 219 ASP A C 1
ATOM 1443 O O . ASP A 1 219 ? 19.747 20.675 24.994 1.00 35.80 219 ASP A O 1
ATOM 1448 N N . THR A 1 220 ? 18.476 18.854 25.368 1.00 35.12 220 THR A N 1
ATOM 1449 C CA . THR A 1 220 ? 19.241 18.380 26.512 1.00 36.76 220 THR A CA 1
ATOM 1450 C C . THR A 1 220 ? 20.088 17.160 26.176 1.00 38.21 220 THR A C 1
ATOM 1451 O O . THR A 1 220 ? 20.863 16.705 27.022 1.00 38.45 220 THR A O 1
ATOM 1455 N N . GLU A 1 221 ? 19.958 16.625 24.967 1.00 34.37 221 GLU A N 1
ATOM 1456 C CA . GLU A 1 221 ? 20.785 15.502 24.543 1.00 36.74 221 GLU A CA 1
ATOM 1457 C C . GLU A 1 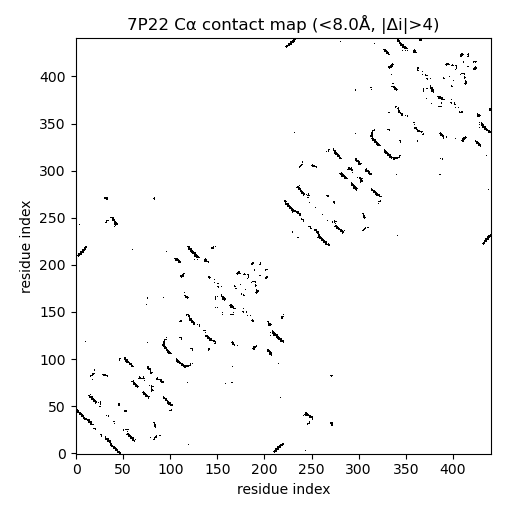221 ? 22.189 15.994 24.222 1.00 38.62 221 GLU A C 1
ATOM 1458 O O . GLU A 1 221 ? 22.340 17.012 23.537 1.00 37.77 221 GLU A O 1
ATOM 1464 N N . PRO A 1 222 ? 23.231 15.296 24.663 1.00 40.40 222 PRO A N 1
ATOM 1465 C CA . PRO A 1 222 ? 24.586 15.757 24.356 1.00 39.00 222 PRO A CA 1
ATOM 1466 C C . PRO A 1 222 ? 24.873 15.640 22.868 1.00 38.93 222 PRO A C 1
ATOM 1467 O O . PRO A 1 222 ? 24.527 14.646 22.224 1.00 38.08 222 PRO A O 1
ATOM 1471 N N . GLY A 1 223 ? 25.482 16.688 22.318 1.00 36.34 223 GLY A N 1
ATOM 1472 C CA . GLY A 1 223 ? 25.801 16.726 20.908 1.00 35.69 223 GLY A CA 1
ATOM 1473 C C . GLY A 1 223 ? 24.675 17.170 19.999 1.00 35.51 223 GLY A C 1
ATOM 1474 O O . GLY A 1 223 ? 24.862 17.182 18.775 1.00 31.18 223 GLY A O 1
ATOM 1475 N N . ASN A 1 224 ? 23.520 17.541 20.548 1.00 32.31 224 ASN A N 1
ATOM 1476 C CA . ASN A 1 224 ? 22.390 17.941 19.718 1.00 35.36 224 ASN A CA 1
ATOM 1477 C C . ASN A 1 224 ? 22.691 19.238 18.967 1.00 29.82 224 ASN A C 1
ATOM 1478 O O . ASN A 1 224 ? 23.504 20.063 19.396 1.00 33.39 224 ASN A O 1
ATOM 1483 N N . GLN A 1 225 ? 22.025 19.408 17.829 1.00 31.18 225 GLN A N 1
ATOM 1484 C CA . GLN A 1 225 ? 22.201 20.561 16.952 1.00 29.11 225 GLN A CA 1
ATOM 1485 C C . GLN A 1 225 ? 20.873 21.276 16.730 1.00 29.27 225 GLN A C 1
ATOM 1486 O O . GLN A 1 225 ? 20.537 21.674 15.611 1.00 25.80 225 GLN A O 1
ATOM 1492 N N . THR A 1 226 ? 20.099 21.450 17.802 1.00 27.70 226 THR A N 1
ATOM 1493 C CA . THR A 1 226 ? 18.735 21.942 17.652 1.00 28.54 226 THR A CA 1
ATOM 1494 C C . THR A 1 226 ? 18.660 23.462 17.595 1.00 27.30 226 THR A C 1
ATOM 1495 O O . THR A 1 226 ? 17.789 24.006 16.905 1.00 26.02 226 THR A O 1
ATOM 1499 N N . MET A 1 227 ? 19.539 24.166 18.301 1.00 22.90 227 MET A N 1
ATOM 1500 C CA . MET A 1 227 ? 19.376 25.599 18.494 1.00 25.97 227 MET A CA 1
ATOM 1501 C C . MET A 1 227 ? 20.437 26.408 17.770 1.00 25.06 227 MET A C 1
ATOM 1502 O O . MET A 1 227 ? 21.609 26.020 17.718 1.00 27.94 227 MET A O 1
ATOM 1507 N N . TYR A 1 228 ? 20.009 27.553 17.246 1.00 21.77 228 TYR A N 1
ATOM 1508 C CA . TYR A 1 228 ? 20.839 28.450 16.461 1.00 22.38 228 TYR A CA 1
ATOM 1509 C C . TYR A 1 228 ? 20.598 29.878 16.929 1.00 25.66 228 TYR A C 1
ATOM 1510 O O . TYR A 1 228 ? 19.528 30.203 17.454 1.00 22.93 228 TYR A O 1
ATOM 1519 N N . GLN A 1 229 ? 21.614 30.721 16.768 1.00 25.50 229 GLN A N 1
ATOM 1520 C CA . GLN A 1 229 ? 21.452 32.152 16.983 1.00 25.61 229 GLN A CA 1
ATOM 1521 C C . GLN A 1 229 ? 22.414 32.900 16.073 1.00 28.20 229 GLN A C 1
ATOM 1522 O O . GLN A 1 229 ? 23.442 32.368 15.647 1.00 27.64 229 GLN A O 1
ATOM 1528 N N . CYS A 1 230 ? 22.058 34.146 15.768 1.00 24.38 230 CYS A N 1
ATOM 1529 C CA . CYS A 1 230 ? 22.849 34.967 14.855 1.00 25.87 230 CYS A CA 1
ATOM 1530 C C . CYS A 1 230 ? 22.696 36.416 15.302 1.00 29.38 230 CYS A C 1
ATOM 1531 O O . CYS A 1 230 ? 21.692 37.060 14.988 1.00 27.52 230 CYS A O 1
ATOM 1534 N N . ALA A 1 231 ? 23.696 36.924 16.014 1.00 24.82 231 ALA A N 1
ATOM 1535 C CA . ALA A 1 231 ? 23.604 38.259 16.583 1.00 28.73 231 ALA A CA 1
ATOM 1536 C C . ALA A 1 231 ? 23.885 39.370 15.579 1.00 30.44 231 ALA A C 1
ATOM 1537 O O . ALA A 1 231 ? 23.748 40.544 15.936 1.00 36.33 231 ALA A O 1
ATOM 1539 N N . SER A 1 232 ? 24.259 39.045 14.328 1.00 28.30 232 SER A N 1
ATOM 1540 C CA . SER A 1 232 ? 24.656 40.057 13.351 1.00 33.56 232 SER A CA 1
ATOM 1541 C C . SER A 1 232 ? 24.128 39.688 11.961 1.00 32.70 232 SER A C 1
ATOM 1542 O O . SER A 1 232 ? 24.877 39.328 11.055 1.00 37.25 232 SER A O 1
ATOM 1545 N N . CYS A 1 233 ? 22.812 39.791 11.787 1.00 32.79 233 CYS A N 1
ATOM 1546 C CA . CYS A 1 233 ? 22.180 39.623 10.487 1.00 28.80 233 CYS A CA 1
ATOM 1547 C C . CYS A 1 233 ? 21.018 40.602 10.390 1.00 27.10 233 CYS A C 1
ATOM 1548 O O . CYS A 1 233 ? 20.545 41.130 11.398 1.00 30.02 233 CYS A O 1
ATOM 1551 N N . THR A 1 234 ? 20.562 40.849 9.164 1.00 24.71 234 THR A N 1
ATOM 1552 C CA . THR A 1 234 ? 19.445 41.761 8.962 1.00 23.53 234 THR A CA 1
ATOM 1553 C C . THR A 1 234 ? 18.099 41.051 8.945 1.00 23.61 234 THR A C 1
ATOM 1554 O O . THR A 1 234 ? 17.062 41.719 9.006 1.00 23.42 234 THR A O 1
ATOM 1558 N N . GLY A 1 235 ? 18.091 39.726 8.867 1.00 22.40 235 GLY A N 1
ATOM 1559 C CA . GLY A 1 235 ? 16.844 38.997 8.791 1.00 23.63 235 GLY A CA 1
ATOM 1560 C C . GLY A 1 235 ? 17.095 37.532 8.499 1.00 22.17 235 GLY A C 1
ATOM 1561 O O . GLY A 1 235 ? 18.223 37.042 8.602 1.00 20.57 235 GLY A O 1
ATOM 1562 N N . PHE A 1 236 ? 16.014 36.845 8.129 1.00 19.37 236 PHE A N 1
ATOM 1563 C CA . PHE A 1 236 ? 16.043 35.408 7.908 1.00 18.67 236 PHE A CA 1
ATOM 1564 C C . PHE A 1 236 ? 15.237 35.058 6.671 1.00 18.97 236 PHE A C 1
ATOM 1565 O O . PHE A 1 236 ? 14.289 35.759 6.308 1.00 19.83 236 PHE A O 1
ATOM 1573 N N . THR A 1 237 ? 15.624 33.961 6.029 1.00 19.64 237 THR A N 1
ATOM 1574 C CA . THR A 1 237 ? 14.842 33.350 4.963 1.00 18.47 237 THR A CA 1
ATOM 1575 C C . THR A 1 237 ? 14.311 32.015 5.468 1.00 19.92 237 THR A C 1
ATOM 1576 O O . THR A 1 237 ? 15.093 31.114 5.793 1.00 20.82 237 THR A O 1
ATOM 1580 N N . ILE A 1 238 ? 12.992 31.901 5.557 1.00 19.84 238 ILE A N 1
ATOM 1581 C CA . ILE A 1 238 ? 12.326 30.641 5.866 1.00 17.61 238 ILE A CA 1
ATOM 1582 C C . ILE A 1 238 ? 11.861 30.045 4.550 1.00 19.12 238 ILE A C 1
ATOM 1583 O O . ILE A 1 238 ? 10.990 30.609 3.874 1.00 18.80 238 ILE A O 1
ATOM 1588 N N . THR A 1 239 ? 12.427 28.904 4.181 1.00 16.89 239 THR A N 1
ATOM 1589 C CA . THR A 1 239 ? 12.023 28.199 2.976 1.00 19.22 239 THR A CA 1
ATOM 1590 C C . THR A 1 239 ? 11.241 26.951 3.360 1.00 18.05 239 THR A C 1
ATOM 1591 O O . THR A 1 239 ? 11.717 26.133 4.155 1.00 18.80 239 THR A O 1
ATOM 1595 N N . PHE A 1 240 ? 10.036 26.830 2.816 1.00 18.11 240 PHE A N 1
ATOM 1596 C CA . PHE A 1 240 ? 9.216 25.631 2.945 1.00 19.07 240 PHE A CA 1
ATOM 1597 C C . PHE A 1 240 ? 9.474 24.786 1.704 1.00 20.26 240 PHE A C 1
ATOM 1598 O O . PHE A 1 240 ? 9.078 25.163 0.596 1.00 17.74 240 PHE A O 1
ATOM 1606 N N . HIS A 1 241 ? 10.149 23.655 1.887 1.00 19.09 241 HIS A N 1
ATOM 1607 C CA . HIS A 1 241 ? 10.730 22.933 0.767 1.00 21.08 241 HIS A CA 1
ATOM 1608 C C . HIS A 1 241 ? 9.737 21.955 0.144 1.00 21.48 241 HIS A C 1
ATOM 1609 O O . HIS A 1 241 ? 8.613 21.763 0.618 1.00 21.84 241 HIS A O 1
ATOM 1616 N N . ARG A 1 242 ? 10.178 21.327 -0.945 1.00 21.27 242 ARG A N 1
ATOM 1617 C CA . ARG A 1 242 ? 9.320 20.452 -1.730 1.00 23.19 242 ARG A CA 1
ATOM 1618 C C . ARG A 1 242 ? 8.816 19.295 -0.879 1.00 23.84 242 ARG A C 1
ATOM 1619 O O . ARG A 1 242 ? 9.593 18.615 -0.202 1.00 23.41 242 ARG A O 1
ATOM 1627 N N . ALA A 1 243 ? 7.501 19.074 -0.917 1.00 24.25 243 ALA A N 1
ATOM 1628 C CA . ALA A 1 243 ? 6.855 18.100 -0.049 1.00 24.56 243 ALA A CA 1
ATOM 1629 C C . ALA A 1 243 ? 6.029 17.092 -0.834 1.00 27.66 243 ALA A C 1
ATOM 1630 O O . ALA A 1 243 ? 5.312 16.289 -0.229 1.00 25.83 243 ALA A O 1
ATOM 1632 N N . SER A 1 244 ? 6.105 17.125 -2.157 1.00 25.09 244 SER A N 1
ATOM 1633 C CA . SER A 1 244 ? 5.396 16.181 -3.002 1.00 31.91 244 SER A CA 1
ATOM 1634 C C . SER A 1 244 ? 5.941 16.262 -4.420 1.00 28.55 244 SER A C 1
ATOM 1635 O O . SER A 1 244 ? 5.541 15.481 -5.282 1.00 36.39 244 SER A O 1
ATOM 1638 N N . GLY B 1 24 ? -12.627 42.174 -7.303 1.00 40.03 24 GLY B N 1
ATOM 1639 C CA . GLY B 1 24 ? -12.024 43.061 -6.326 1.00 41.56 24 GLY B CA 1
ATOM 1640 C C . GLY B 1 24 ? -10.540 43.278 -6.549 1.00 36.09 24 GLY B C 1
ATOM 1641 O O . GLY B 1 24 ? -9.949 44.196 -5.980 1.00 39.18 24 GLY B O 1
ATOM 1642 N N . ASN B 1 25 ? -9.930 42.436 -7.379 1.00 33.52 25 ASN B N 1
ATOM 1643 C CA . ASN B 1 25 ? -8.501 42.527 -7.657 1.00 26.69 25 ASN B CA 1
ATOM 1644 C C . ASN B 1 25 ? -8.260 43.399 -8.882 1.00 24.45 25 ASN B C 1
ATOM 1645 O O . ASN B 1 25 ? -8.835 43.149 -9.944 1.00 24.96 25 ASN B O 1
ATOM 1650 N N . HIS B 1 26 ? -7.418 44.422 -8.728 1.00 22.70 26 HIS B N 1
ATOM 1651 C CA . HIS B 1 26 ? -6.967 45.198 -9.875 1.00 22.48 26 HIS B CA 1
ATOM 1652 C C . HIS B 1 26 ? -6.050 44.353 -10.749 1.00 21.76 26 HIS B C 1
ATOM 1653 O O . HIS B 1 26 ? -5.366 43.444 -10.270 1.00 20.56 26 HIS B O 1
ATOM 1660 N N . THR B 1 27 ? -6.035 44.665 -12.042 1.00 21.01 27 THR B N 1
ATOM 1661 C CA . THR B 1 27 ? -5.092 44.072 -12.978 1.00 20.77 27 THR B CA 1
ATOM 1662 C C . THR B 1 27 ? -4.028 45.094 -13.351 1.00 19.63 27 THR B C 1
ATOM 1663 O O . THR B 1 27 ? -4.211 46.304 -13.200 1.00 21.21 27 THR B O 1
ATOM 1667 N N . VAL B 1 28 ? -2.902 44.590 -13.841 1.00 19.42 28 VAL B N 1
ATOM 1668 C CA . VAL B 1 28 ? -1.819 45.428 -14.330 1.00 19.11 28 VAL B CA 1
ATOM 1669 C C . VAL B 1 28 ? -1.397 44.873 -15.682 1.00 21.01 28 VAL B C 1
ATOM 1670 O O . VAL B 1 28 ? -1.017 43.700 -15.780 1.00 19.87 28 VAL B O 1
ATOM 1674 N N . THR B 1 29 ? -1.493 45.702 -16.720 1.00 20.90 29 THR B N 1
ATOM 1675 C CA . THR B 1 29 ? -1.155 45.320 -18.086 1.00 20.62 29 THR B CA 1
ATOM 1676 C C . THR B 1 29 ? 0.171 45.959 -18.478 1.00 21.12 29 THR B C 1
ATOM 1677 O O . THR B 1 29 ? 0.340 47.176 -18.344 1.00 24.30 29 THR B O 1
ATOM 1681 N N . PHE B 1 30 ? 1.106 45.139 -18.955 1.00 19.91 30 PHE B N 1
ATOM 1682 C CA . PHE B 1 30 ? 2.406 45.599 -19.427 1.00 16.34 30 PHE B CA 1
ATOM 1683 C C . PHE B 1 30 ? 2.371 45.693 -20.943 1.00 20.37 30 PHE B C 1
ATOM 1684 O O . PHE B 1 30 ? 1.945 44.747 -21.605 1.00 18.45 30 PHE B O 1
ATOM 1692 N N . VAL B 1 31 ? 2.847 46.809 -21.489 1.00 18.91 31 VAL B N 1
ATOM 1693 C CA . VAL B 1 31 ? 2.881 47.017 -22.936 1.00 20.77 31 VAL B CA 1
ATOM 1694 C C . VAL B 1 31 ? 4.317 47.335 -23.330 1.00 23.81 31 VAL B C 1
ATOM 1695 O O . VAL B 1 31 ? 4.887 48.328 -22.861 1.00 20.61 31 VAL B O 1
ATOM 1699 N N . ASN B 1 32 ? 4.903 46.499 -24.190 1.00 18.84 32 ASN B N 1
ATOM 1700 C CA . ASN B 1 32 ? 6.305 46.648 -24.582 1.00 16.76 32 ASN B CA 1
ATOM 1701 C C . ASN B 1 32 ? 6.375 47.440 -25.883 1.00 23.12 32 ASN B C 1
ATOM 1702 O O . ASN B 1 32 ? 6.162 46.890 -26.966 1.00 20.51 32 ASN B O 1
ATOM 1707 N N . HIS B 1 33 ? 6.699 48.730 -25.777 1.00 21.85 33 HIS B N 1
ATOM 1708 C CA . HIS B 1 33 ? 6.989 49.560 -26.941 1.00 20.58 33 HIS B CA 1
ATOM 1709 C C . HIS B 1 33 ? 8.447 50.013 -26.970 1.00 21.15 33 HIS B C 1
ATOM 1710 O O . HIS B 1 33 ? 8.760 51.074 -27.514 1.00 22.09 33 HIS B O 1
ATOM 1717 N N . THR B 1 34 ? 9.357 49.208 -26.407 1.00 20.61 34 THR B N 1
ATOM 1718 C CA . THR B 1 34 ? 10.758 49.609 -26.326 1.00 21.51 34 THR B CA 1
ATOM 1719 C C . THR B 1 34 ? 11.544 49.349 -27.604 1.00 25.80 34 THR B C 1
ATOM 1720 O O . THR B 1 34 ? 12.643 49.893 -27.752 1.00 27.33 34 THR B O 1
ATOM 1724 N N . GLY B 1 35 ? 11.030 48.528 -28.518 1.00 22.99 35 GLY B N 1
ATOM 1725 C CA . GLY B 1 35 ? 11.804 48.120 -29.675 1.00 24.89 35 GLY B CA 1
ATOM 1726 C C . GLY B 1 35 ? 12.619 46.858 -29.484 1.00 29.41 35 GLY B C 1
ATOM 1727 O O . GLY B 1 35 ? 13.251 46.396 -30.444 1.00 25.69 35 GLY B O 1
ATOM 1728 N N . GLN B 1 36 ? 12.614 46.277 -28.285 1.00 22.74 36 GLN B N 1
ATOM 1729 C CA . GLN B 1 36 ? 13.409 45.099 -27.967 1.00 22.79 36 GLN B CA 1
ATOM 1730 C C . GLN B 1 36 ? 12.615 44.235 -26.994 1.00 20.99 36 GLN B C 1
ATOM 1731 O O . GLN B 1 36 ? 11.606 44.665 -26.433 1.00 21.77 36 GLN B O 1
ATOM 1737 N N . THR B 1 37 ? 13.078 43.007 -26.798 1.00 20.38 37 THR B N 1
ATOM 1738 C CA . THR B 1 37 ? 12.426 42.107 -25.857 1.00 21.59 37 THR B CA 1
ATOM 1739 C C . THR B 1 37 ? 12.663 42.576 -24.426 1.00 19.19 37 THR B C 1
ATOM 1740 O O . THR B 1 37 ? 13.741 43.075 -24.091 1.00 19.99 37 THR B O 1
ATOM 1744 N N . ILE B 1 38 ? 11.651 42.424 -23.575 1.00 20.82 38 ILE B N 1
ATOM 1745 C CA . ILE B 1 38 ? 11.827 42.707 -22.158 1.00 19.88 38 ILE B CA 1
ATOM 1746 C C . ILE B 1 38 ? 11.363 41.511 -21.342 1.00 18.81 38 ILE B C 1
ATOM 1747 O O . ILE B 1 38 ? 10.418 40.803 -21.707 1.00 19.43 38 ILE B O 1
ATOM 1752 N N . TRP B 1 39 ? 12.060 41.284 -20.236 1.00 19.13 39 TRP B N 1
ATOM 1753 C CA . TRP B 1 39 ? 11.724 40.263 -19.255 1.00 19.36 39 TRP B CA 1
ATOM 1754 C C . TRP B 1 39 ? 11.211 40.997 -18.021 1.00 18.55 39 TRP B C 1
ATOM 1755 O O . TRP B 1 39 ? 11.980 41.688 -17.347 1.00 17.71 39 TRP B O 1
ATOM 1766 N N . LEU B 1 40 ? 9.915 40.885 -17.747 1.00 17.59 40 LEU B N 1
ATOM 1767 C CA . LEU B 1 40 ? 9.332 41.649 -16.651 1.00 18.23 40 LEU B CA 1
ATOM 1768 C C . LEU B 1 40 ? 9.891 41.174 -15.315 1.00 16.27 40 LEU B C 1
ATOM 1769 O O . LEU B 1 40 ? 10.111 39.978 -15.105 1.00 16.12 40 LEU B O 1
ATOM 1774 N N . GLY B 1 41 ? 10.140 42.129 -14.416 1.00 18.03 41 GLY B N 1
ATOM 1775 C CA . GLY B 1 41 ? 10.547 41.813 -13.066 1.00 17.07 41 GLY B CA 1
ATOM 1776 C C . GLY B 1 41 ? 9.701 42.574 -12.063 1.00 18.38 41 GLY B C 1
ATOM 1777 O O . GLY B 1 41 ? 9.032 43.556 -12.394 1.00 17.95 41 GLY B O 1
ATOM 1778 N N . SER B 1 42 ? 9.732 42.098 -10.820 1.00 18.19 42 SER B N 1
ATOM 1779 C CA . SER B 1 42 ? 8.988 42.767 -9.764 1.00 17.91 42 SER B CA 1
ATOM 1780 C C . SER B 1 42 ? 9.676 42.535 -8.432 1.00 19.66 42 SER B C 1
ATOM 1781 O O . SER B 1 42 ? 10.275 41.482 -8.202 1.00 18.65 42 SER B O 1
ATOM 1784 N N . THR B 1 43 ? 9.580 43.538 -7.560 1.00 17.23 43 THR B N 1
ATOM 1785 C CA . THR B 1 43 ? 10.023 43.438 -6.177 1.00 19.10 43 THR B CA 1
ATOM 1786 C C . THR B 1 43 ? 8.906 43.973 -5.293 1.00 19.62 43 THR B C 1
ATOM 1787 O O . THR B 1 43 ? 8.029 44.708 -5.753 1.00 18.95 43 THR B O 1
ATOM 1791 N N . VAL B 1 44 ? 8.932 43.593 -4.016 1.00 18.85 44 VAL B N 1
ATOM 1792 C CA . VAL B 1 44 ? 7.876 43.972 -3.089 1.00 16.08 44 VAL B CA 1
ATOM 1793 C C . VAL B 1 44 ? 8.491 44.500 -1.800 1.00 19.12 44 VAL B C 1
ATOM 1794 O O . VAL B 1 44 ? 9.617 44.149 -1.433 1.00 21.65 44 VAL B O 1
ATOM 1798 N N . ASN B 1 45 ? 7.735 45.356 -1.117 1.00 18.72 45 ASN B N 1
ATOM 1799 C CA . ASN B 1 45 ? 8.134 45.871 0.186 1.00 18.21 45 ASN B CA 1
ATOM 1800 C C . ASN B 1 45 ? 8.059 44.772 1.243 1.00 20.30 45 ASN B C 1
ATOM 1801 O O . ASN B 1 45 ? 7.354 43.771 1.088 1.00 17.25 45 ASN B O 1
ATOM 1806 N N . ALA B 1 46 ? 8.768 44.996 2.355 1.00 18.86 46 ALA B N 1
ATOM 1807 C CA . ALA B 1 46 ? 8.788 44.054 3.470 1.00 18.53 46 ALA B CA 1
ATOM 1808 C C . ALA B 1 46 ? 7.574 44.247 4.377 1.00 20.32 46 ALA B C 1
ATOM 1809 O O . ALA B 1 46 ? 7.707 44.375 5.601 1.00 19.52 46 ALA B O 1
ATOM 1811 N N . ASP B 1 47 ? 6.384 44.252 3.778 1.00 18.45 47 ASP B N 1
ATOM 1812 C CA . ASP B 1 47 ? 5.123 44.425 4.488 1.00 19.16 47 ASP B CA 1
ATOM 1813 C C . ASP B 1 47 ? 4.158 43.269 4.239 1.00 19.33 47 ASP B C 1
ATOM 1814 O O . ASP B 1 47 ? 2.941 43.432 4.393 1.00 20.19 47 ASP B O 1
ATOM 1819 N N . GLY B 1 48 ? 4.675 42.104 3.848 1.00 16.27 48 GLY B N 1
ATOM 1820 C CA . GLY B 1 48 ? 3.847 40.955 3.554 1.00 16.62 48 GLY B CA 1
ATOM 1821 C C . GLY B 1 48 ? 3.331 40.884 2.130 1.00 18.39 48 GLY B C 1
ATOM 1822 O O . GLY B 1 48 ? 2.701 39.881 1.768 1.00 18.30 48 GLY B O 1
ATOM 1823 N N . SER B 1 49 ? 3.567 41.913 1.317 1.00 17.76 49 SER B N 1
ATOM 1824 C CA . SER B 1 49 ? 3.142 41.880 -0.081 1.00 19.41 49 SER B CA 1
ATOM 1825 C C . SER B 1 49 ? 3.741 40.670 -0.792 1.00 17.53 49 SER B C 1
ATOM 1826 O O . SER B 1 49 ? 4.906 40.318 -0.585 1.00 17.91 49 SER B O 1
ATOM 1829 N N . VAL B 1 50 ? 2.942 40.035 -1.643 1.00 17.79 50 VAL B N 1
ATOM 1830 C CA . VAL B 1 50 ? 3.297 38.744 -2.222 1.00 17.80 50 VAL B CA 1
ATOM 1831 C C . VAL B 1 50 ? 3.924 38.966 -3.594 1.00 19.09 50 VAL B C 1
ATOM 1832 O O . VAL B 1 50 ? 3.271 39.482 -4.507 1.00 19.67 50 VAL B O 1
ATOM 1836 N N . ASN B 1 51 ? 5.180 38.558 -3.749 1.00 19.49 51 ASN B N 1
ATOM 1837 C CA . ASN B 1 51 ? 5.852 38.711 -5.030 1.00 18.25 51 ASN B CA 1
ATOM 1838 C C . ASN B 1 51 ? 5.417 37.623 -6.002 1.00 19.51 51 ASN B C 1
ATOM 1839 O O . ASN B 1 51 ? 5.101 36.491 -5.617 1.00 17.74 51 ASN B O 1
ATOM 1844 N N . PHE B 1 52 ? 5.401 37.987 -7.279 1.00 17.47 52 PHE B N 1
ATOM 1845 C CA . PHE B 1 52 ? 5.029 37.056 -8.330 1.00 23.89 52 PHE B CA 1
ATOM 1846 C C . PHE B 1 52 ? 6.132 36.029 -8.562 1.00 20.47 52 PHE B C 1
ATOM 1847 O O . PHE B 1 52 ? 7.324 36.349 -8.526 1.00 21.61 52 PHE B O 1
ATOM 1855 N N . ALA B 1 53 ? 5.724 34.785 -8.798 1.00 19.30 53 ALA B N 1
ATOM 1856 C CA . ALA B 1 53 ? 6.659 33.721 -9.133 1.00 20.40 53 ALA B CA 1
ATOM 1857 C C . ALA B 1 53 ? 6.865 33.579 -10.630 1.00 19.75 53 ALA B C 1
ATOM 1858 O O . ALA B 1 53 ? 7.805 32.899 -11.054 1.00 21.73 53 ALA B O 1
ATOM 1860 N N . SER B 1 54 ? 6.010 34.199 -11.434 1.00 19.39 54 SER B N 1
ATOM 1861 C CA . SER B 1 54 ? 6.069 34.036 -12.879 1.00 22.97 54 SER B CA 1
ATOM 1862 C C . SER B 1 54 ? 5.618 35.342 -13.516 1.00 25.75 54 SER B C 1
ATOM 1863 O O . SER B 1 54 ? 4.504 35.802 -13.246 1.00 27.23 54 SER B O 1
ATOM 1866 N N . LEU B 1 55 ? 6.482 35.945 -14.332 1.00 22.31 55 LEU B N 1
ATOM 1867 C CA . LEU B 1 55 ? 6.173 37.178 -15.042 1.00 21.50 55 LEU B CA 1
ATOM 1868 C C . LEU B 1 55 ? 6.497 37.025 -16.520 1.00 20.83 55 LEU B C 1
ATOM 1869 O O . LEU B 1 55 ? 7.469 36.355 -16.878 1.00 22.19 55 LEU B O 1
ATOM 1874 N N . PRO B 1 56 ? 5.717 37.658 -17.397 1.00 19.09 56 PRO B N 1
ATOM 1875 C CA . PRO B 1 56 ? 5.853 37.387 -18.836 1.00 19.08 56 PRO B CA 1
ATOM 1876 C C . PRO B 1 56 ? 7.132 37.949 -19.435 1.00 21.66 56 PRO B C 1
ATOM 1877 O O . PRO B 1 56 ? 7.673 38.966 -18.988 1.00 16.00 56 PRO B O 1
ATOM 1881 N N . THR B 1 57 ? 7.608 37.263 -20.473 1.00 18.60 57 THR B N 1
ATOM 1882 C CA . THR B 1 57 ? 8.614 37.792 -21.384 1.00 18.81 57 THR B CA 1
ATOM 1883 C C . THR B 1 57 ? 7.902 38.332 -22.619 1.00 20.57 57 THR B C 1
ATOM 1884 O O . THR B 1 57 ? 7.091 37.627 -23.230 1.00 19.80 57 THR B O 1
ATOM 1888 N N . LEU B 1 58 ? 8.176 39.587 -22.967 1.00 18.55 58 LEU B N 1
ATOM 1889 C CA . LEU B 1 58 ? 7.452 40.269 -24.032 1.00 18.62 58 LEU B CA 1
ATOM 1890 C C . LEU B 1 58 ? 8.408 40.615 -25.162 1.00 21.22 58 LEU B C 1
ATOM 1891 O O . LEU B 1 58 ? 9.345 41.398 -24.971 1.00 20.55 58 LEU B O 1
ATOM 1896 N N . ALA B 1 59 ? 8.164 40.042 -26.336 1.00 18.93 59 ALA B N 1
ATOM 1897 C CA . ALA B 1 59 ? 8.805 40.564 -27.531 1.00 20.16 59 ALA B CA 1
ATOM 1898 C C . ALA B 1 59 ? 8.274 41.964 -27.824 1.00 19.90 59 ALA B C 1
ATOM 1899 O O . ALA B 1 59 ? 7.223 42.377 -27.321 1.00 19.58 59 ALA B O 1
ATOM 1901 N N . ASP B 1 60 ? 9.019 42.701 -28.646 1.00 24.12 60 ASP B N 1
ATOM 1902 C CA . ASP B 1 60 ? 8.639 44.069 -28.982 1.00 23.07 60 ASP B CA 1
ATOM 1903 C C . ASP B 1 60 ? 7.197 44.130 -29.470 1.00 22.27 60 ASP B C 1
ATOM 1904 O O . ASP B 1 60 ? 6.778 43.337 -30.317 1.00 24.55 60 ASP B O 1
ATOM 1909 N N . GLY B 1 61 ? 6.429 45.060 -28.909 1.00 20.37 61 GLY B N 1
ATOM 1910 C CA . GLY B 1 61 ? 5.047 45.243 -29.287 1.00 20.20 61 GLY B CA 1
ATOM 1911 C C . GLY B 1 61 ? 4.048 44.403 -28.520 1.00 18.51 61 GLY B C 1
ATOM 1912 O O . GLY B 1 61 ? 2.849 44.687 -28.591 1.00 18.68 61 GLY B O 1
ATOM 1913 N N . GLN B 1 62 ? 4.494 43.389 -27.784 1.00 18.01 62 GLN B N 1
ATOM 1914 C CA . GLN B 1 62 ? 3.555 42.493 -27.128 1.00 18.71 62 GLN B CA 1
ATOM 1915 C C . GLN B 1 62 ? 3.111 43.064 -25.783 1.00 20.66 62 GLN B C 1
ATOM 1916 O O . GLN B 1 62 ? 3.657 44.047 -25.281 1.00 21.81 62 GLN B O 1
ATOM 1922 N N . SER B 1 63 ? 2.087 42.439 -25.209 1.00 19.89 63 SER B N 1
ATOM 1923 C CA . SER B 1 63 ? 1.536 42.871 -23.934 1.00 20.50 63 SER B CA 1
ATOM 1924 C C . SER B 1 63 ? 1.110 41.655 -23.126 1.00 21.12 63 SER B C 1
ATOM 1925 O O . SER B 1 63 ? 0.950 40.553 -23.658 1.00 18.59 63 SER B O 1
ATOM 1928 N N . ALA B 1 64 ? 0.931 41.870 -21.824 1.00 18.80 64 ALA B N 1
ATOM 1929 C CA . ALA B 1 64 ? 0.419 40.833 -20.938 1.00 18.59 64 ALA B CA 1
ATOM 1930 C C . ALA B 1 64 ? -0.120 41.506 -19.689 1.00 19.09 64 ALA B C 1
ATOM 1931 O O . ALA B 1 64 ? 0.258 42.634 -19.362 1.00 18.70 64 ALA B O 1
ATOM 1933 N N . THR B 1 65 ? -0.999 40.788 -18.990 1.00 19.55 65 THR B N 1
ATOM 1934 C CA . THR B 1 65 ? -1.719 41.316 -17.836 1.00 20.67 65 THR B CA 1
ATOM 1935 C C . THR B 1 65 ? -1.621 40.338 -16.676 1.00 19.41 65 THR B C 1
ATOM 1936 O O . THR B 1 65 ? -1.847 39.137 -16.856 1.00 18.32 65 THR B O 1
ATOM 1940 N N . VAL B 1 66 ? -1.307 40.851 -15.486 1.00 20.09 66 VAL B N 1
ATOM 1941 C CA . VAL B 1 66 ? -1.307 40.040 -14.277 1.00 17.79 66 VAL B CA 1
ATOM 1942 C C . VAL B 1 66 ? -2.337 40.605 -13.311 1.00 20.32 66 VAL B C 1
ATOM 1943 O O . VAL B 1 66 ? -2.816 41.733 -13.455 1.00 19.22 66 VAL B O 1
ATOM 1947 N N . THR B 1 67 ? -2.676 39.796 -12.314 1.00 17.69 67 THR B N 1
ATOM 1948 C CA . THR B 1 67 ? -3.677 40.147 -11.317 1.00 20.94 67 THR B CA 1
ATOM 1949 C C . THR B 1 67 ? -3.002 40.396 -9.975 1.00 20.32 67 THR B C 1
ATOM 1950 O O . THR B 1 67 ? -2.258 39.540 -9.482 1.00 18.74 67 THR B O 1
ATOM 1954 N N . ILE B 1 68 ? -3.273 41.552 -9.384 1.00 19.30 68 ILE B N 1
ATOM 1955 C CA . ILE B 1 68 ? -2.752 41.863 -8.050 1.00 19.96 68 ILE B CA 1
ATOM 1956 C C . ILE B 1 68 ? -3.587 41.114 -7.014 1.00 21.79 68 ILE B C 1
ATOM 1957 O O . ILE B 1 68 ? -4.821 41.224 -7.035 1.00 23.01 68 ILE B O 1
ATOM 1962 N N . PRO B 1 69 ? -2.969 40.338 -6.102 1.00 22.27 69 PRO B N 1
ATOM 1963 C CA . PRO B 1 69 ? -3.749 39.507 -5.163 1.00 24.33 69 PRO B CA 1
ATOM 1964 C C . PRO B 1 69 ? -4.255 40.285 -3.949 1.00 26.56 69 PRO B C 1
ATOM 1965 O O . PRO B 1 69 ? -3.963 39.958 -2.792 1.00 25.08 69 PRO B O 1
ATOM 1969 N N . GLU B 1 70 ? -5.054 41.321 -4.212 1.00 24.98 70 GLU B N 1
ATOM 1970 C CA . GLU B 1 70 ? -5.626 42.115 -3.126 1.00 28.29 70 GLU B CA 1
ATOM 1971 C C . GLU B 1 70 ? -6.647 41.333 -2.310 1.00 30.28 70 GLU B C 1
ATOM 1972 O O . GLU B 1 70 ? -6.781 41.572 -1.105 1.00 33.51 70 GLU B O 1
ATOM 1978 N N . THR B 1 71 ? -7.399 40.428 -2.942 1.00 31.21 71 THR B N 1
ATOM 1979 C CA . THR B 1 71 ? -8.402 39.663 -2.205 1.00 32.67 71 THR B CA 1
ATOM 1980 C C . THR B 1 71 ? -7.792 38.583 -1.322 1.00 34.93 71 THR B C 1
ATOM 1981 O O . THR B 1 71 ? -8.534 37.932 -0.577 1.00 37.62 71 THR B O 1
ATOM 1985 N N . SER B 1 72 ? -6.480 38.377 -1.383 1.00 30.69 72 SER B N 1
ATOM 1986 C CA . SER B 1 72 ? -5.778 37.427 -0.537 1.00 25.93 72 SER B CA 1
ATOM 1987 C C . SER B 1 72 ? -4.942 38.171 0.496 1.00 26.39 72 SER B C 1
ATOM 1988 O O . SER B 1 72 ? -4.583 39.338 0.318 1.00 25.12 72 SER B O 1
ATOM 1991 N N . ALA B 1 73 ? -4.642 37.478 1.587 1.00 24.24 73 ALA B N 1
ATOM 1992 C CA . ALA B 1 73 ? -3.797 38.058 2.617 1.00 22.25 73 ALA B CA 1
ATOM 1993 C C . ALA B 1 73 ? -2.460 38.480 2.008 1.00 20.10 73 ALA B C 1
ATOM 1994 O O . ALA B 1 73 ? -1.899 37.747 1.182 1.00 22.38 73 ALA B O 1
ATOM 1996 N N . PRO B 1 74 ? -1.908 39.642 2.400 1.00 20.93 74 PRO B N 1
ATOM 1997 C CA . PRO B 1 74 ? -2.368 40.516 3.484 1.00 22.11 74 PRO B CA 1
ATOM 1998 C C . PRO B 1 74 ? -3.307 41.644 3.072 1.00 23.55 74 PRO B C 1
ATOM 1999 O O . PRO B 1 74 ? -3.369 42.654 3.772 1.00 25.06 74 PRO B O 1
ATOM 2003 N N . GLY B 1 75 ? -4.014 41.491 1.956 1.00 26.86 75 GLY B N 1
ATOM 2004 C CA . GLY B 1 75 ? -4.946 42.526 1.553 1.00 26.48 75 GLY B CA 1
ATOM 2005 C C . GLY B 1 75 ? -4.321 43.799 1.030 1.00 27.59 75 GLY B C 1
ATOM 2006 O O . GLY B 1 75 ? -5.024 44.807 0.902 1.00 26.98 75 GLY B O 1
ATOM 2007 N N . HIS B 1 76 ? -3.021 43.793 0.734 1.00 23.70 76 HIS B N 1
ATOM 2008 C CA . HIS B 1 76 ? -2.375 44.915 0.070 1.00 21.04 76 HIS B CA 1
ATOM 2009 C C . HIS B 1 76 ? -1.209 44.394 -0.759 1.00 21.16 76 HIS B C 1
ATOM 2010 O O . HIS B 1 76 ? -0.752 43.262 -0.583 1.00 18.97 76 HIS B O 1
ATOM 2017 N N . TRP B 1 77 ? -0.736 45.235 -1.676 1.00 19.24 77 TRP B N 1
ATOM 2018 C CA . TRP B 1 77 ? 0.431 44.922 -2.495 1.00 19.19 77 TRP B CA 1
ATOM 2019 C C . TRP B 1 77 ? 1.196 46.216 -2.721 1.00 16.98 77 TRP B C 1
ATOM 2020 O O . TRP B 1 77 ? 0.753 47.070 -3.496 1.00 19.37 77 TRP B O 1
ATOM 2031 N N . ARG B 1 78 ? 2.337 46.363 -2.051 1.00 15.37 78 ARG B N 1
ATOM 2032 C CA . ARG B 1 78 ? 3.220 47.514 -2.217 1.00 15.97 78 ARG B CA 1
ATOM 2033 C C . ARG B 1 78 ? 4.478 47.007 -2.906 1.00 16.71 78 ARG B C 1
ATOM 2034 O O . ARG B 1 78 ? 5.233 46.218 -2.326 1.00 17.30 78 ARG B O 1
ATOM 2042 N N . GLY B 1 79 ? 4.691 47.435 -4.144 1.00 17.32 79 GLY B N 1
ATOM 2043 C CA . GLY B 1 79 ? 5.790 46.884 -4.905 1.00 18.16 79 GLY B CA 1
ATOM 2044 C C . GLY B 1 79 ? 6.012 47.630 -6.199 1.00 18.33 79 GLY B C 1
ATOM 2045 O O . GLY B 1 79 ? 5.413 48.677 -6.452 1.00 18.30 79 GLY B O 1
ATOM 2046 N N . LYS B 1 80 ? 6.892 47.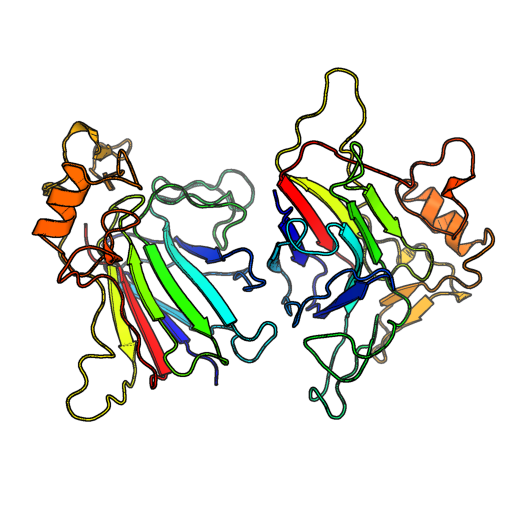060 -7.020 1.00 17.81 80 LYS B N 1
ATOM 2047 C CA . LYS B 1 80 ? 7.406 47.720 -8.210 1.00 18.50 80 LYS B CA 1
ATOM 2048 C C . LYS B 1 80 ? 7.449 46.720 -9.355 1.00 18.97 80 LYS B C 1
ATOM 2049 O O . LYS B 1 80 ? 7.669 45.526 -9.141 1.00 18.09 80 LYS B O 1
ATOM 2055 N N . PHE B 1 81 ? 7.229 47.215 -10.571 1.00 18.32 81 PHE B N 1
ATOM 2056 C CA . PHE B 1 81 ? 7.459 46.453 -11.793 1.00 17.55 81 PHE B CA 1
ATOM 2057 C C . PHE B 1 81 ? 8.496 47.180 -12.639 1.00 18.99 81 PHE B C 1
ATOM 2058 O O . PHE B 1 81 ? 8.603 48.408 -12.588 1.00 18.10 81 PHE B O 1
ATOM 2066 N N . PHE B 1 82 ? 9.252 46.419 -13.430 1.00 17.76 82 PHE B N 1
ATOM 2067 C CA . PHE B 1 82 ? 10.293 47.017 -14.256 1.00 19.95 82 PHE B CA 1
ATOM 2068 C C . PHE B 1 82 ? 10.635 46.074 -15.403 1.00 21.39 82 PHE B C 1
ATOM 2069 O O . PHE B 1 82 ? 10.418 44.862 -15.325 1.00 17.25 82 PHE B O 1
ATOM 2077 N N . ALA B 1 83 ? 11.189 46.649 -16.464 1.00 17.93 83 ALA B N 1
ATOM 2078 C CA . ALA B 1 83 ? 11.643 45.880 -17.613 1.00 19.42 83 ALA B CA 1
ATOM 2079 C C . ALA B 1 83 ? 13.120 45.532 -17.454 1.00 20.50 83 ALA B C 1
ATOM 2080 O O . ALA B 1 83 ? 13.966 46.425 -17.319 1.00 20.50 83 ALA B O 1
ATOM 2082 N N . ARG B 1 84 ? 13.430 44.240 -17.449 1.00 17.53 84 ARG B N 1
ATOM 2083 C CA . ARG B 1 84 ? 14.810 43.815 -17.636 1.00 16.17 84 ARG B CA 1
ATOM 2084 C C . ARG B 1 84 ? 15.097 43.754 -19.129 1.00 21.25 84 ARG B C 1
ATOM 2085 O O . ARG B 1 84 ? 14.255 43.307 -19.911 1.00 17.69 84 ARG B O 1
ATOM 2093 N N . GLN B 1 85 ? 16.287 44.211 -19.519 1.00 19.27 85 GLN B N 1
ATOM 2094 C CA . GLN B 1 85 ? 16.659 44.336 -20.924 1.00 20.93 85 GLN B CA 1
ATOM 2095 C C . GLN B 1 85 ? 17.985 43.643 -21.186 1.00 22.65 85 GLN B C 1
ATOM 2096 O O . GLN B 1 85 ? 18.836 43.542 -20.298 1.00 23.37 85 GLN B O 1
ATOM 2102 N N . GLY B 1 86 ? 18.158 43.186 -22.428 1.00 24.32 86 GLY B N 1
ATOM 2103 C CA . GLY B 1 86 ? 19.393 42.553 -22.849 1.00 23.65 86 GLY B CA 1
ATOM 2104 C C . GLY B 1 86 ? 19.749 41.331 -22.030 1.00 25.94 86 GLY B C 1
ATOM 2105 O O . GLY B 1 86 ? 20.881 41.205 -21.555 1.00 27.26 86 GLY B O 1
ATOM 2106 N N . CYS B 1 87 ? 18.788 40.433 -21.839 1.00 24.42 87 CYS B N 1
ATOM 2107 C CA . CYS B 1 87 ? 19.008 39.231 -21.049 1.00 24.45 87 CYS B CA 1
ATOM 2108 C C . CYS B 1 87 ? 19.486 38.095 -21.943 1.00 27.85 87 CYS B C 1
ATOM 2109 O O . CYS B 1 87 ? 18.969 37.897 -23.046 1.00 28.92 87 CYS B O 1
ATOM 2112 N N . THR B 1 88 ? 20.487 37.358 -21.461 1.00 29.90 88 THR B N 1
ATOM 2113 C CA . THR B 1 88 ? 21.035 36.205 -22.164 1.00 30.59 88 THR B CA 1
ATOM 2114 C C . THR B 1 88 ? 21.322 35.105 -21.152 1.00 33.11 88 THR B C 1
ATOM 2115 O O . THR B 1 88 ? 21.430 35.356 -19.950 1.00 27.37 88 THR B O 1
ATOM 2119 N N . GLY B 1 89 ? 21.459 33.879 -21.648 1.00 31.34 89 GLY B N 1
ATOM 2120 C CA . GLY B 1 89 ? 21.831 32.761 -20.801 1.00 30.89 89 GLY B CA 1
ATOM 2121 C C . GLY B 1 89 ? 20.645 31.894 -20.422 1.00 29.42 89 GLY B C 1
ATOM 2122 O O . GLY B 1 89 ? 19.504 32.102 -20.847 1.00 30.09 89 GLY B O 1
ATOM 2123 N N . THR B 1 90 ? 20.938 30.897 -19.591 1.00 30.63 90 THR B N 1
ATOM 2124 C CA . THR B 1 90 ? 19.977 29.863 -19.236 1.00 30.32 90 THR B CA 1
ATOM 2125 C C . THR B 1 90 ? 19.387 30.143 -17.861 1.00 29.95 90 THR B C 1
ATOM 2126 O O . THR B 1 90 ? 20.124 30.350 -16.891 1.00 30.27 90 THR B O 1
ATOM 2130 N N . SER B 1 91 ? 18.059 30.142 -17.785 1.00 28.71 91 SER B N 1
ATOM 2131 C CA . SER B 1 91 ? 17.373 30.417 -16.532 1.00 30.59 91 SER B CA 1
ATOM 2132 C C . SER B 1 91 ? 17.737 29.374 -15.480 1.00 33.94 91 SER B C 1
ATOM 2133 O O . SER B 1 91 ? 17.734 28.168 -15.747 1.00 31.76 91 SER B O 1
ATOM 2136 N N . GLY B 1 92 ? 18.056 29.849 -14.276 1.00 31.00 92 GLY B N 1
ATOM 2137 C CA . GLY B 1 92 ? 18.506 28.993 -13.204 1.00 32.01 92 GLY B CA 1
ATOM 2138 C C . GLY B 1 92 ? 20.002 28.768 -13.155 1.00 35.29 92 GLY B C 1
ATOM 2139 O O . GLY B 1 92 ? 20.495 28.210 -12.165 1.00 34.15 92 GLY B O 1
ATOM 2140 N N . ARG B 1 93 ? 20.741 29.186 -14.183 1.00 32.33 93 ARG B N 1
ATOM 2141 C CA . ARG B 1 93 ? 22.185 28.991 -14.219 1.00 35.74 93 ARG B CA 1
ATOM 2142 C C . ARG B 1 93 ? 22.937 30.307 -14.353 1.00 33.47 93 ARG B C 1
ATOM 2143 O O . ARG B 1 93 ? 23.429 30.849 -13.360 1.00 39.72 93 ARG B O 1
ATOM 2151 N N . ASP B 1 94 ? 23.046 30.816 -15.581 1.00 34.83 94 ASP B N 1
ATOM 2152 C CA . ASP B 1 94 ? 23.842 32.004 -15.872 1.00 34.96 94 ASP B CA 1
ATOM 2153 C C . ASP B 1 94 ? 23.020 33.127 -16.495 1.00 33.57 94 ASP B C 1
ATOM 2154 O O . ASP B 1 94 ? 23.600 34.093 -17.005 1.00 33.14 94 ASP B O 1
ATOM 2159 N N . PHE B 1 95 ? 21.694 33.012 -16.489 1.00 28.56 95 PHE B N 1
ATOM 2160 C CA . PHE B 1 95 ? 20.835 34.055 -17.030 1.00 28.76 95 PHE B CA 1
ATOM 2161 C C . PHE B 1 95 ? 21.151 35.385 -16.359 1.00 27.83 95 PHE B C 1
ATOM 2162 O O . PHE B 1 95 ? 21.194 35.478 -15.128 1.00 27.82 95 PHE B O 1
ATOM 2170 N N . HIS B 1 96 ? 21.399 36.407 -17.174 1.00 26.77 96 HIS B N 1
ATOM 2171 C CA . HIS B 1 96 ? 21.762 37.718 -16.658 1.00 25.71 96 HIS B CA 1
ATOM 2172 C C . HIS B 1 96 ? 21.375 38.785 -17.669 1.00 27.08 96 HIS B C 1
ATOM 2173 O O . HIS B 1 96 ? 21.395 38.548 -18.880 1.00 27.02 96 HIS B O 1
ATOM 2180 N N . CYS B 1 97 ? 21.040 39.971 -17.160 1.00 25.86 97 CYS B N 1
ATOM 2181 C CA . CYS B 1 97 ? 20.494 41.054 -17.968 1.00 25.81 97 CYS B CA 1
ATOM 2182 C C . CYS B 1 97 ? 21.371 42.295 -17.872 1.00 27.16 97 CYS B C 1
ATOM 2183 O O . CYS B 1 97 ? 21.911 42.606 -16.805 1.00 25.91 97 CYS B O 1
ATOM 2186 N N . LEU B 1 98 ? 21.484 43.017 -18.992 1.00 24.99 98 LEU B N 1
ATOM 2187 C CA . LEU B 1 98 ? 22.272 44.246 -19.019 1.00 27.03 98 LEU B CA 1
ATOM 2188 C C . LEU B 1 98 ? 21.628 45.357 -18.201 1.00 24.93 98 LEU B C 1
ATOM 2189 O O . LEU B 1 98 ? 22.335 46.220 -17.667 1.00 27.76 98 LEU B O 1
ATOM 2194 N N . VAL B 1 99 ? 20.301 45.371 -18.111 1.00 24.46 99 VAL B N 1
ATOM 2195 C CA . VAL B 1 99 ? 19.569 46.382 -17.359 1.00 22.07 99 VAL B CA 1
ATOM 2196 C C . VAL B 1 99 ? 18.584 45.684 -16.435 1.00 21.82 99 VAL B C 1
ATOM 2197 O O . VAL B 1 99 ? 17.809 44.830 -16.881 1.00 20.93 99 VAL B O 1
ATOM 2201 N N . GLY B 1 100 ? 18.617 46.045 -15.151 1.00 22.02 100 GLY B N 1
ATOM 2202 C CA . GLY B 1 100 ? 17.592 45.625 -14.217 1.00 20.60 100 GLY B CA 1
ATOM 2203 C C . GLY B 1 100 ? 17.705 44.212 -13.700 1.00 20.25 100 GLY B C 1
ATOM 2204 O O . GLY B 1 100 ? 16.712 43.673 -13.197 1.00 20.74 100 GLY B O 1
ATOM 2205 N N . ASP B 1 101 ? 18.883 43.599 -13.785 1.00 22.97 101 ASP B N 1
ATOM 2206 C CA . ASP B 1 101 ? 19.025 42.210 -13.371 1.00 22.92 101 ASP B CA 1
ATOM 2207 C C . ASP B 1 101 ? 18.599 42.017 -11.923 1.00 25.74 101 ASP B C 1
ATOM 2208 O O . ASP B 1 101 ? 18.897 42.837 -11.051 1.00 25.82 101 ASP B O 1
ATOM 2213 N N . CYS B 1 102 ? 17.906 40.908 -11.669 1.00 22.57 102 CYS B N 1
ATOM 2214 C CA . CYS B 1 102 ? 17.433 40.603 -10.327 1.00 24.44 102 CYS B CA 1
ATOM 2215 C C . CYS B 1 102 ? 17.576 39.119 -10.013 1.00 25.51 102 CYS B C 1
ATOM 2216 O O . CYS B 1 102 ? 16.783 38.565 -9.242 1.00 25.01 102 CYS B O 1
ATOM 2219 N N . GLY B 1 103 ? 18.568 38.462 -10.601 1.00 24.02 103 GLY B N 1
ATOM 2220 C CA . GLY B 1 103 ? 18.815 37.054 -10.373 1.00 27.56 103 GLY B CA 1
ATOM 2221 C C . GLY B 1 103 ? 18.825 36.255 -11.665 1.00 26.36 103 GLY B C 1
ATOM 2222 O O . GLY B 1 103 ? 18.625 36.777 -12.761 1.00 24.50 103 GLY B O 1
ATOM 2223 N N . VAL B 1 104 ? 19.035 34.949 -11.504 1.00 26.44 104 VAL B N 1
ATOM 2224 C CA . VAL B 1 104 ? 19.320 34.069 -12.634 1.00 26.02 104 VAL B CA 1
ATOM 2225 C C . VAL B 1 104 ? 18.063 33.412 -13.196 1.00 24.67 104 VAL B C 1
ATOM 2226 O O . VAL B 1 104 ? 18.156 32.472 -13.990 1.00 26.92 104 VAL B O 1
ATOM 2230 N N . TYR B 1 105 ? 16.882 33.888 -12.814 1.00 23.62 105 TYR B N 1
ATOM 2231 C CA . TYR B 1 105 ? 15.639 33.289 -13.283 1.00 22.04 105 TYR B CA 1
ATOM 2232 C C . TYR B 1 105 ? 14.934 34.212 -14.265 1.00 24.27 105 TYR B C 1
ATOM 2233 O O . TYR B 1 105 ? 14.675 35.379 -13.959 1.00 21.30 105 TYR B O 1
ATOM 2242 N N . ALA B 1 106 ? 14.613 33.673 -15.443 1.00 23.86 106 ALA B N 1
ATOM 2243 C CA . ALA B 1 106 ? 13.991 34.470 -16.489 1.00 21.32 106 ALA B CA 1
ATOM 2244 C C . ALA B 1 106 ? 12.578 34.919 -16.140 1.00 21.49 106 ALA B C 1
ATOM 2245 O O . ALA B 1 106 ? 12.124 35.939 -16.667 1.00 22.14 106 ALA B O 1
ATOM 2247 N N . ASP B 1 107 ? 11.870 34.200 -15.269 1.00 21.40 107 ASP B N 1
ATOM 2248 C CA . ASP B 1 107 ? 10.454 34.466 -15.057 1.00 23.61 107 ASP B CA 1
ATOM 2249 C C . ASP B 1 107 ? 10.133 35.162 -13.740 1.00 21.22 107 ASP B C 1
ATOM 2250 O O . ASP B 1 107 ? 8.964 35.482 -13.503 1.00 21.68 107 ASP B O 1
ATOM 2255 N N . HIS B 1 108 ? 11.117 35.405 -12.880 1.00 21.51 108 HIS B N 1
ATOM 2256 C CA . HIS B 1 108 ? 10.852 36.108 -11.631 1.00 23.28 108 HIS B CA 1
ATOM 2257 C C . HIS B 1 108 ? 12.166 36.615 -11.060 1.00 23.44 108 HIS B C 1
ATOM 2258 O O . HIS B 1 108 ? 13.251 36.271 -11.537 1.00 23.27 108 HIS B O 1
ATOM 2265 N N . CYS B 1 109 ? 12.049 37.435 -10.019 1.00 23.10 109 CYS B N 1
ATOM 2266 C CA . CYS B 1 109 ? 13.196 38.002 -9.324 1.00 24.31 109 CYS B CA 1
ATOM 2267 C C . CYS B 1 109 ? 13.496 37.192 -8.072 1.00 25.88 109 CYS B C 1
ATOM 2268 O O . CYS B 1 109 ? 12.609 36.967 -7.242 1.00 26.20 109 CYS B O 1
ATOM 2271 N N . ALA B 1 110 ? 14.743 36.758 -7.944 1.00 23.08 110 ALA B N 1
ATOM 2272 C CA . ALA B 1 110 ? 15.207 36.118 -6.725 1.00 29.45 110 ALA B CA 1
ATOM 2273 C C . ALA B 1 110 ? 15.870 37.098 -5.771 1.00 32.18 110 ALA B C 1
ATOM 2274 O O . ALA B 1 110 ? 16.004 36.789 -4.581 1.00 29.23 110 ALA B O 1
ATOM 2276 N N . THR B 1 111 ? 16.300 38.261 -6.267 1.00 28.32 111 THR B N 1
ATOM 2277 C CA . THR B 1 111 ? 16.935 39.293 -5.455 1.00 29.19 111 THR B CA 1
ATOM 2278 C C . THR B 1 111 ? 16.363 40.648 -5.856 1.00 28.43 111 THR B C 1
ATOM 2279 O O . THR B 1 111 ? 15.493 40.744 -6.729 1.00 27.40 111 THR B O 1
ATOM 2283 N N . GLY B 1 112 ? 16.860 41.706 -5.206 1.00 24.89 112 GLY B N 1
ATOM 2284 C CA . GLY B 1 112 ? 16.572 43.054 -5.657 1.00 24.02 112 GLY B CA 1
ATOM 2285 C C . GLY B 1 112 ? 17.212 43.345 -7.003 1.00 25.38 112 GLY B C 1
ATOM 2286 O O . GLY B 1 112 ? 18.124 42.652 -7.453 1.00 26.81 112 GLY B O 1
ATOM 2287 N N . GLU B 1 113 ? 16.731 44.399 -7.656 1.00 22.47 113 GLU B N 1
ATOM 2288 C CA . GLU B 1 113 ? 17.076 44.658 -9.048 1.00 24.64 113 GLU B CA 1
ATOM 2289 C C . GLU B 1 113 ? 18.171 45.712 -9.180 1.00 26.62 113 GLU B C 1
ATOM 2290 O O . GLU B 1 113 ? 18.302 46.613 -8.347 1.00 27.69 113 GLU B O 1
ATOM 2296 N N . GLN B 1 114 ? 18.968 45.579 -10.241 1.00 21.97 114 GLN B N 1
ATOM 2297 C CA . GLN B 1 114 ? 19.920 46.618 -10.601 1.00 24.21 114 GLN B CA 1
ATOM 2298 C C . GLN B 1 114 ? 19.176 47.849 -11.131 1.00 24.30 114 GLN B C 1
ATOM 2299 O O . GLN B 1 114 ? 18.023 47.747 -11.555 1.00 23.53 114 GLN B O 1
ATOM 2305 N N . PRO B 1 115 ? 19.815 49.025 -11.113 1.00 25.04 115 PRO B N 1
ATOM 2306 C CA . PRO B 1 115 ? 19.079 50.277 -11.363 1.00 21.90 115 PRO B CA 1
ATOM 2307 C C . PRO B 1 115 ? 18.369 50.302 -12.712 1.00 20.57 115 PRO B C 1
ATOM 2308 O O . PRO B 1 115 ? 18.984 50.112 -13.765 1.00 22.79 115 PRO B O 1
ATOM 2312 N N . ALA B 1 116 ? 17.065 50.576 -12.668 1.00 19.80 116 ALA B N 1
ATOM 2313 C CA . ALA B 1 116 ? 16.243 50.673 -13.868 1.00 22.76 116 ALA B CA 1
ATOM 2314 C C . ALA B 1 116 ? 15.027 51.534 -13.562 1.00 23.39 116 ALA B C 1
ATOM 2315 O O . ALA B 1 116 ? 14.690 51.767 -12.398 1.00 21.05 116 ALA B O 1
ATOM 2317 N N . SER B 1 117 ? 14.371 52.003 -14.626 1.00 19.86 117 SER B N 1
ATOM 2318 C CA . SER B 1 117 ? 13.103 52.706 -14.472 1.00 21.64 117 SER B CA 1
ATOM 2319 C C . SER B 1 117 ? 12.096 51.801 -13.772 1.00 18.89 117 SER B C 1
ATOM 2320 O O . SER B 1 117 ? 12.050 50.594 -14.023 1.00 21.07 117 SER B O 1
ATOM 2323 N N . LEU B 1 118 ? 11.277 52.389 -12.897 1.00 17.98 118 LEU B N 1
ATOM 2324 C CA . LEU B 1 118 ? 10.356 51.631 -12.062 1.00 19.07 118 LEU B CA 1
ATOM 2325 C C . LEU B 1 118 ? 8.926 52.134 -12.206 1.00 18.61 118 LEU B C 1
ATOM 2326 O O . LEU B 1 118 ? 8.684 53.344 -12.269 1.00 21.30 118 LEU B O 1
ATOM 2331 N N . ALA B 1 119 ? 7.977 51.195 -12.211 1.00 17.12 119 ALA B N 1
ATOM 2332 C CA . ALA B 1 119 ? 6.559 51.482 -12.022 1.00 17.78 119 ALA B CA 1
ATOM 2333 C C . ALA B 1 119 ? 6.170 50.996 -10.626 1.00 20.39 119 ALA B C 1
ATOM 2334 O O . ALA B 1 119 ? 6.156 49.788 -10.369 1.00 19.11 119 ALA B O 1
ATOM 2336 N N . GLU B 1 120 ? 5.853 51.928 -9.730 1.00 18.96 120 GLU B N 1
ATOM 2337 C CA . GLU B 1 120 ? 5.628 51.626 -8.320 1.00 19.15 120 GLU B CA 1
ATOM 2338 C C . GLU B 1 120 ? 4.150 51.760 -7.968 1.00 20.28 120 GLU B C 1
ATOM 2339 O O . GLU B 1 120 ? 3.457 52.646 -8.481 1.00 19.06 120 GLU B O 1
ATOM 2345 N N . PHE B 1 121 ? 3.674 50.888 -7.074 1.00 17.81 121 PHE B N 1
ATOM 2346 C CA . PHE B 1 121 ? 2.257 50.803 -6.747 1.00 18.02 121 PHE B CA 1
ATOM 2347 C C . PHE B 1 121 ? 2.055 50.565 -5.259 1.00 19.42 121 PHE B C 1
ATOM 2348 O O . PHE B 1 121 ? 2.870 49.913 -4.600 1.00 18.86 121 PHE B O 1
ATOM 2356 N N . ASN B 1 122 ? 0.938 51.086 -4.748 1.00 19.15 122 ASN B N 1
ATOM 2357 C CA . ASN B 1 122 ? 0.412 50.726 -3.430 1.00 17.88 122 ASN B CA 1
ATOM 2358 C C . ASN B 1 122 ? -1.063 50.366 -3.608 1.00 18.05 122 ASN B C 1
ATOM 2359 O O . ASN B 1 122 ? -1.932 51.240 -3.579 1.00 21.43 122 ASN B O 1
ATOM 2364 N N . PHE B 1 123 ? -1.343 49.079 -3.810 1.00 17.87 123 PHE B N 1
ATOM 2365 C CA . PHE B 1 123 ? -2.704 48.566 -3.736 1.00 19.99 123 PHE B CA 1
ATOM 2366 C C . PHE B 1 123 ? -3.002 48.240 -2.280 1.00 20.62 123 PHE B C 1
ATOM 2367 O O . PHE B 1 123 ? -2.167 47.651 -1.590 1.00 21.13 123 PHE B O 1
ATOM 2375 N N . ASP B 1 124 ? -4.190 48.628 -1.813 1.00 22.62 124 ASP B N 1
ATOM 2376 C CA . ASP B 1 124 ? -4.496 48.521 -0.385 1.00 23.73 124 ASP B CA 1
ATOM 2377 C C . ASP B 1 124 ? -6.009 48.515 -0.200 1.00 26.08 124 ASP B C 1
ATOM 2378 O O . ASP B 1 124 ? -6.652 49.561 -0.332 1.00 25.57 124 ASP B O 1
ATOM 2383 N N . THR B 1 125 ? -6.570 47.345 0.124 1.00 25.86 125 THR B N 1
ATOM 2384 C CA . THR B 1 125 ? -8.013 47.244 0.318 1.00 28.97 125 THR B CA 1
ATOM 2385 C C . THR B 1 125 ? -8.493 48.054 1.514 1.00 32.35 125 THR B C 1
ATOM 2386 O O . THR B 1 125 ? -9.695 48.322 1.625 1.00 31.38 125 THR B O 1
ATOM 2390 N N . ALA B 1 126 ? -7.587 48.448 2.406 1.00 29.08 126 ALA B N 1
ATOM 2391 C CA . ALA B 1 126 ? -7.933 49.213 3.593 1.00 30.42 126 ALA B CA 1
ATOM 2392 C C . ALA B 1 126 ? -7.724 50.708 3.416 1.00 32.46 126 ALA B C 1
ATOM 2393 O O . ALA B 1 126 ? -7.890 51.461 4.378 1.00 31.25 126 ALA B O 1
ATOM 2395 N N . ASP B 1 127 ? -7.362 51.155 2.216 1.00 30.08 127 ASP B N 1
ATOM 2396 C CA . ASP B 1 127 ? -7.070 52.556 1.947 1.00 25.62 127 ASP B CA 1
ATOM 2397 C C . ASP B 1 127 ? -8.083 53.056 0.926 1.00 30.90 127 ASP B C 1
ATOM 2398 O O . ASP B 1 127 ? -8.095 52.590 -0.218 1.00 30.94 127 ASP B O 1
ATOM 2403 N N . GLY B 1 128 ? -8.929 54.002 1.343 1.00 31.01 128 GLY B N 1
ATOM 2404 C CA . GLY B 1 128 ? -9.990 54.501 0.484 1.00 28.60 128 GLY B CA 1
ATOM 2405 C C . GLY B 1 128 ? -9.507 55.288 -0.716 1.00 30.32 128 GLY B C 1
ATOM 2406 O O . GLY B 1 128 ? -10.269 55.471 -1.671 1.00 34.22 128 GLY B O 1
ATOM 2407 N N . LEU B 1 129 ? -8.263 55.760 -0.690 1.00 29.84 129 LEU B N 1
ATOM 2408 C CA . LEU B 1 129 ? -7.680 56.484 -1.809 1.00 29.84 129 LEU B CA 1
ATOM 2409 C C . LEU B 1 129 ? -6.861 55.592 -2.732 1.00 28.72 129 LEU B C 1
ATOM 2410 O O . LEU B 1 129 ? -6.522 56.018 -3.842 1.00 28.58 129 LEU B O 1
ATOM 2415 N N . ALA B 1 130 ? -6.543 54.373 -2.302 1.00 26.94 130 ALA B N 1
ATOM 2416 C CA . ALA B 1 130 ? -5.716 53.470 -3.080 1.00 25.59 130 ALA B CA 1
ATOM 2417 C C . ALA B 1 130 ? -6.499 52.917 -4.272 1.00 25.58 130 ALA B C 1
ATOM 2418 O O . ALA B 1 130 ? -7.731 52.871 -4.251 1.00 28.40 130 ALA B O 1
ATOM 2420 N N . PRO B 1 131 ? -5.799 52.454 -5.324 1.00 25.84 131 PRO B N 1
ATOM 2421 C CA . PRO B 1 131 ? -4.336 52.360 -5.449 1.00 22.32 131 PRO B CA 1
ATOM 2422 C C . PRO B 1 131 ? -3.606 53.676 -5.706 1.00 23.80 131 PRO B C 1
ATOM 2423 O O . PRO B 1 131 ? -4.093 54.554 -6.424 1.00 26.18 131 PRO B O 1
ATOM 2427 N N . TRP B 1 132 ? -2.433 53.791 -5.088 1.00 22.38 132 TRP B N 1
ATOM 2428 C CA . TRP B 1 132 ? -1.453 54.815 -5.410 1.00 23.40 132 TRP B CA 1
ATOM 2429 C C . TRP B 1 132 ? -0.467 54.269 -6.434 1.00 22.22 132 TRP B C 1
ATOM 2430 O O . TRP B 1 132 ? -0.152 53.076 -6.439 1.00 23.95 132 TRP B O 1
ATOM 2441 N N . TYR B 1 133 ? 0.041 55.155 -7.288 1.00 21.04 133 TYR B N 1
ATOM 2442 C CA . TYR B 1 133 ? 0.974 54.738 -8.326 1.00 22.57 133 TYR B CA 1
ATOM 2443 C C . TYR B 1 133 ? 1.886 55.898 -8.700 1.00 24.52 133 TYR B C 1
ATOM 2444 O O . TYR B 1 133 ? 1.513 57.067 -8.570 1.00 25.71 133 TYR B O 1
ATOM 2453 N N . ASP B 1 134 ? 3.088 55.560 -9.170 1.00 22.29 134 ASP B N 1
ATOM 2454 C CA . ASP B 1 134 ? 4.070 56.556 -9.583 1.00 24.33 134 ASP B CA 1
ATOM 2455 C C . ASP B 1 134 ? 5.129 55.888 -10.444 1.00 21.38 134 ASP B C 1
ATOM 2456 O O . ASP B 1 134 ? 5.354 54.677 -10.362 1.00 20.98 134 ASP B O 1
ATOM 2461 N N . VAL B 1 135 ? 5.780 56.699 -11.274 1.00 19.34 135 VAL B N 1
ATOM 2462 C CA . VAL B 1 135 ? 6.971 56.289 -12.007 1.00 20.78 135 VAL B CA 1
ATOM 2463 C C . VAL B 1 135 ? 8.188 56.819 -11.262 1.00 20.94 135 VAL B C 1
ATOM 2464 O O . VAL B 1 135 ? 8.228 57.997 -10.887 1.00 20.48 135 VAL B O 1
ATOM 2468 N N . SER B 1 136 ? 9.179 55.962 -11.034 1.00 21.77 136 SER B N 1
ATOM 2469 C CA . SER B 1 136 ? 10.379 56.371 -10.314 1.00 21.68 136 SER B CA 1
ATOM 2470 C C . SER B 1 136 ? 11.612 56.157 -11.178 1.00 23.68 136 SER B C 1
ATOM 2471 O O . SER B 1 136 ? 11.918 55.023 -11.566 1.00 21.27 136 SER B O 1
ATOM 2474 N N . TYR B 1 137 ? 12.317 57.251 -11.471 1.00 21.80 137 TYR B N 1
ATOM 2475 C CA . TYR B 1 137 ? 13.673 57.209 -11.995 1.00 20.02 137 TYR B CA 1
ATOM 2476 C C . TYR B 1 137 ? 14.698 57.520 -10.910 1.00 21.86 137 TYR B C 1
ATOM 2477 O O . TYR B 1 137 ? 15.799 58.000 -11.207 1.00 23.42 137 TYR B O 1
ATOM 2486 N N . VAL B 1 138 ? 14.342 57.265 -9.648 1.00 22.33 138 VAL B N 1
ATOM 2487 C CA . VAL B 1 138 ? 15.252 57.535 -8.538 1.00 20.98 138 VAL B CA 1
ATOM 2488 C C . VAL B 1 138 ? 16.542 56.743 -8.705 1.00 21.92 138 VAL B C 1
ATOM 2489 O O . VAL B 1 138 ? 17.639 57.268 -8.495 1.00 21.67 138 VAL B O 1
ATOM 2493 N N . ASN B 1 139 ? 16.436 55.473 -9.105 1.00 19.73 139 ASN B N 1
ATOM 2494 C CA . ASN B 1 139 ? 17.640 54.667 -9.275 1.00 21.00 139 ASN B CA 1
ATOM 2495 C C . ASN B 1 139 ? 18.276 54.886 -10.642 1.00 22.46 139 ASN B C 1
ATOM 2496 O O . ASN B 1 139 ? 19.508 54.958 -10.751 1.00 19.59 139 ASN B O 1
ATOM 2501 N N . ALA B 1 140 ? 17.461 54.989 -11.689 1.00 21.55 140 ALA B N 1
ATOM 2502 C CA . ALA B 1 140 ? 17.979 55.108 -13.046 1.00 20.84 140 ALA B CA 1
ATOM 2503 C C . ALA B 1 140 ? 16.838 55.437 -13.994 1.00 21.64 140 ALA B C 1
ATOM 2504 O O . ALA B 1 140 ? 15.660 55.247 -13.673 1.00 22.87 140 ALA B O 1
ATOM 2506 N N . PHE B 1 141 ? 17.211 55.937 -15.171 1.00 22.57 141 PHE B N 1
ATOM 2507 C CA . PHE B 1 141 ? 16.310 56.048 -16.310 1.00 23.51 141 PHE B CA 1
ATOM 2508 C C . PHE B 1 141 ? 16.836 55.094 -17.372 1.00 22.82 141 PHE B C 1
ATOM 2509 O O . PHE B 1 141 ? 17.883 55.350 -17.977 1.00 22.64 141 PHE B O 1
ATOM 2517 N N . SER B 1 142 ? 16.121 53.988 -17.579 1.00 22.93 142 SER B N 1
ATOM 2518 C CA . SER B 1 142 ? 16.454 53.022 -18.619 1.00 21.51 142 SER B CA 1
ATOM 2519 C C . SER B 1 142 ? 15.532 53.185 -19.821 1.00 24.48 142 SER B C 1
ATOM 2520 O O . SER B 1 142 ? 15.992 53.451 -20.936 1.00 24.50 142 SER B O 1
ATOM 2523 N N . VAL B 1 143 ? 14.228 53.041 -19.606 1.00 20.81 143 VAL B N 1
ATOM 2524 C CA . VAL B 1 143 ? 13.229 53.312 -20.635 1.00 22.20 143 VAL B CA 1
ATOM 2525 C C . VAL B 1 143 ? 12.181 54.235 -20.029 1.00 18.80 143 VAL B C 1
ATOM 2526 O O . VAL B 1 143 ? 11.997 54.243 -18.801 1.00 22.81 143 VAL B O 1
ATOM 2530 N N . PRO B 1 144 ? 11.480 55.023 -20.837 1.00 20.87 144 PRO B N 1
ATOM 2531 C CA . PRO B 1 144 ? 10.394 55.841 -20.298 1.00 21.18 144 PRO B CA 1
ATOM 2532 C C . PRO B 1 144 ? 9.211 54.957 -19.948 1.00 22.54 144 PRO B C 1
ATOM 2533 O O . PRO B 1 144 ? 8.909 53.993 -20.654 1.00 22.95 144 PRO B O 1
ATOM 2537 N N . ILE B 1 145 ? 8.541 55.287 -18.850 1.00 21.46 145 ILE B N 1
ATOM 2538 C CA . ILE B 1 145 ? 7.357 54.557 -18.419 1.00 22.29 145 ILE B CA 1
ATOM 2539 C C . ILE B 1 145 ? 6.205 55.538 -18.261 1.00 21.93 145 ILE B C 1
ATOM 2540 O O . ILE B 1 145 ? 6.391 56.645 -17.742 1.00 22.31 145 ILE B O 1
ATOM 2545 N N . THR B 1 146 ? 5.020 55.138 -18.727 1.00 20.82 146 THR B N 1
ATOM 2546 C CA . THR B 1 146 ? 3.770 55.790 -18.358 1.00 19.33 146 THR B CA 1
ATOM 2547 C C . THR B 1 146 ? 2.862 54.779 -17.675 1.00 20.59 146 THR B C 1
ATOM 2548 O O . THR B 1 146 ? 2.857 53.597 -18.032 1.00 21.95 146 THR B O 1
ATOM 2552 N N . ILE B 1 147 ? 2.100 55.244 -16.689 1.00 21.58 147 ILE B N 1
ATOM 2553 C CA . ILE B 1 147 ? 1.115 54.426 -15.995 1.00 19.22 147 ILE B CA 1
ATOM 2554 C C . ILE B 1 147 ? -0.243 55.092 -16.162 1.00 24.74 147 ILE B C 1
ATOM 2555 O O . ILE B 1 147 ? -0.445 56.223 -15.703 1.00 25.87 147 ILE B O 1
ATOM 2560 N N . GLU B 1 148 ? -1.175 54.384 -16.798 1.00 22.94 148 GLU B N 1
ATOM 2561 C CA . GLU B 1 148 ? -2.500 54.893 -17.106 1.00 23.25 148 GLU B CA 1
ATOM 2562 C C . GLU B 1 148 ? -3.565 54.046 -16.421 1.00 24.58 148 GLU B C 1
ATOM 2563 O O . GLU B 1 148 ? -3.572 52.817 -16.585 1.00 23.33 148 GLU B O 1
ATOM 2569 N N . PRO B 1 149 ? -4.482 54.649 -15.671 1.00 24.03 149 PRO B N 1
ATOM 2570 C CA . PRO B 1 149 ? -5.601 53.877 -15.120 1.00 26.59 149 PRO B CA 1
ATOM 2571 C C . PRO B 1 149 ? -6.511 53.355 -16.222 1.00 27.55 149 PRO B C 1
ATOM 2572 O O . PRO B 1 149 ? -6.612 53.933 -17.309 1.00 26.40 149 PRO B O 1
ATOM 2576 N N . VAL B 1 150 ? -7.168 52.235 -15.934 1.00 28.59 150 VAL B N 1
ATOM 2577 C CA . VAL B 1 150 ? -8.115 51.604 -16.849 1.00 29.67 150 VAL B CA 1
ATOM 2578 C C . VAL B 1 150 ? -9.503 51.687 -16.230 1.00 31.87 150 VAL B C 1
ATOM 2579 O O . VAL B 1 150 ? -9.685 51.345 -15.055 1.00 28.58 150 VAL B O 1
ATOM 2583 N N . ASN B 1 151 ? -10.481 52.132 -17.027 1.00 32.44 151 ASN B N 1
ATOM 2584 C CA . ASN B 1 151 ? -11.872 52.271 -16.582 1.00 30.93 151 ASN B CA 1
ATOM 2585 C C . ASN B 1 151 ? -11.985 53.194 -15.373 1.00 32.54 151 ASN B C 1
ATOM 2586 O O . ASN B 1 151 ? -12.694 52.899 -14.410 1.00 34.20 151 ASN B O 1
ATOM 2591 N N . ALA B 1 152 ? -11.285 54.321 -15.422 1.00 32.47 152 ALA B N 1
ATOM 2592 C CA . ALA B 1 152 ? -11.294 55.240 -14.293 1.00 34.72 152 ALA B CA 1
ATOM 2593 C C . ALA B 1 152 ? -12.632 55.963 -14.209 1.00 41.31 152 ALA B C 1
ATOM 2594 O O . ALA B 1 152 ? -13.142 56.472 -15.212 1.00 39.40 152 ALA B O 1
ATOM 2596 N N . ALA B 1 153 ? -13.207 55.988 -13.012 1.00 39.13 153 ALA B N 1
ATOM 2597 C CA . ALA B 1 153 ? -14.383 56.796 -12.704 1.00 38.93 153 ALA B CA 1
ATOM 2598 C C . ALA B 1 153 ? -13.906 57.898 -11.766 1.00 44.58 153 ALA B C 1
ATOM 2599 O O . ALA B 1 153 ? -13.649 57.652 -10.584 1.00 42.47 153 ALA B O 1
ATOM 2601 N N . VAL B 1 154 ? -13.770 59.103 -12.299 1.00 46.85 154 VAL B N 1
ATOM 2602 C CA . VAL B 1 154 ? -13.173 60.228 -11.583 1.00 47.67 154 VAL B CA 1
ATOM 2603 C C . VAL B 1 154 ? -14.292 61.050 -10.953 1.00 52.41 154 VAL B C 1
ATOM 2604 O O . VAL B 1 154 ? -15.280 61.349 -11.638 1.00 52.98 154 VAL B O 1
ATOM 2608 N N . PRO B 1 155 ? -14.191 61.414 -9.675 1.00 54.18 155 PRO B N 1
ATOM 2609 C CA . PRO B 1 155 ? -15.184 62.319 -9.100 1.00 55.89 155 PRO B CA 1
ATOM 2610 C C . PRO B 1 155 ? -15.177 63.643 -9.829 1.00 58.35 155 PRO B C 1
ATOM 2611 O O . PRO B 1 155 ? -14.137 64.075 -10.364 1.00 54.66 155 PRO B O 1
ATOM 2615 N N . PRO B 1 156 ? -16.317 64.333 -9.881 1.00 59.17 156 PRO B N 1
ATOM 2616 C CA . PRO B 1 156 ? -16.396 65.568 -10.675 1.00 58.16 156 PRO B CA 1
ATOM 2617 C C . PRO B 1 156 ? -15.413 66.616 -10.171 1.00 60.90 156 PRO B C 1
ATOM 2618 O O . PRO B 1 156 ? -15.290 66.852 -8.966 1.00 58.70 156 PRO B O 1
ATOM 2622 N N . GLY B 1 157 ? -14.698 67.235 -11.110 1.00 57.79 157 GLY B N 1
ATOM 2623 C CA . GLY B 1 157 ? -13.708 68.241 -10.785 1.00 58.99 157 GLY B CA 1
ATOM 2624 C C . GLY B 1 157 ? -12.449 67.731 -10.118 1.00 62.26 157 GLY B C 1
ATOM 2625 O O . GLY B 1 157 ? -11.580 68.543 -9.781 1.00 61.42 157 GLY B O 1
ATOM 2626 N N . SER B 1 158 ? -12.318 66.423 -9.912 1.00 61.98 158 SER B N 1
ATOM 2627 C CA . SER B 1 158 ? -11.128 65.868 -9.284 1.00 57.34 158 SER B CA 1
ATOM 2628 C C . SER B 1 158 ? -9.968 65.821 -10.272 1.00 53.52 158 SER B C 1
ATOM 2629 O O . SER B 1 158 ? -10.158 65.658 -11.481 1.00 56.11 158 SER B O 1
ATOM 2632 N N . ALA B 1 159 ? -8.754 65.970 -9.742 1.00 48.85 159 ALA B N 1
ATOM 2633 C CA . ALA B 1 159 ? -7.535 65.874 -10.534 1.00 48.43 159 ALA B CA 1
ATOM 2634 C C . ALA B 1 159 ? -6.856 64.516 -10.395 1.00 46.60 159 ALA B C 1
ATOM 2635 O O . ALA B 1 159 ? -5.706 64.362 -10.817 1.00 47.06 159 ALA B O 1
ATOM 2637 N N . SER B 1 160 ? -7.544 63.533 -9.821 1.00 40.15 160 SER B N 1
ATOM 2638 C CA . SER B 1 160 ? -6.978 62.211 -9.609 1.00 37.41 160 SER B CA 1
ATOM 2639 C C . SER B 1 160 ? -7.135 61.352 -10.865 1.00 36.32 160 SER B C 1
ATOM 2640 O O . SER B 1 160 ? -7.750 61.755 -11.855 1.00 33.82 160 SER B O 1
ATOM 2643 N N . CYS B 1 161 ? -6.566 60.143 -10.810 1.00 30.95 161 CYS B N 1
ATOM 2644 C CA . CYS B 1 161 ? -6.553 59.195 -11.926 1.00 29.58 161 CYS B CA 1
ATOM 2645 C C . CYS B 1 161 ? -5.821 59.752 -13.142 1.00 28.45 161 CYS B C 1
ATOM 2646 O O . CYS B 1 161 ? -6.170 59.444 -14.283 1.00 30.62 161 CYS B O 1
ATOM 2649 N N . GLY B 1 162 ? -4.795 60.567 -12.913 1.00 29.79 162 GLY B N 1
ATOM 2650 C CA . GLY B 1 162 ? -3.963 61.057 -13.988 1.00 30.08 162 GLY B CA 1
ATOM 2651 C C . GLY B 1 162 ? -2.987 60.005 -14.478 1.00 30.63 162 GLY B C 1
ATOM 2652 O O . GLY B 1 162 ? -2.899 58.894 -13.955 1.00 29.11 162 GLY B O 1
ATOM 2653 N N . THR B 1 163 ? -2.240 60.372 -15.515 1.00 27.57 163 THR B N 1
ATOM 2654 C CA . THR B 1 163 ? -1.221 59.502 -16.089 1.00 27.83 163 THR B CA 1
ATOM 2655 C C . THR B 1 163 ? 0.127 59.820 -15.452 1.00 28.62 163 THR B C 1
ATOM 2656 O O . THR B 1 163 ? 0.571 60.972 -15.471 1.00 29.54 163 THR B O 1
ATOM 2660 N N . ALA B 1 164 ? 0.776 58.807 -14.889 1.00 25.72 164 ALA B N 1
ATOM 2661 C CA . ALA B 1 164 ? 2.102 58.980 -14.317 1.00 24.96 164 ALA B CA 1
ATOM 2662 C C . ALA B 1 164 ? 3.171 58.765 -15.383 1.00 23.71 164 ALA B C 1
ATOM 2663 O O . ALA B 1 164 ? 3.014 57.943 -16.289 1.00 22.67 164 ALA B O 1
ATOM 2665 N N . GLY B 1 165 ? 4.261 59.520 -15.274 1.00 24.38 165 GLY B N 1
ATOM 2666 C CA . GLY B 1 165 ? 5.352 59.401 -16.221 1.00 20.52 165 GLY B CA 1
ATOM 2667 C C . GLY B 1 165 ? 5.048 60.055 -17.558 1.00 24.62 165 GLY B C 1
ATOM 2668 O O . GLY B 1 165 ? 3.950 60.551 -17.818 1.00 25.03 165 GLY B O 1
ATOM 2669 N N . CYS B 1 166 ? 6.060 60.036 -18.427 1.00 23.05 166 CYS B N 1
ATOM 2670 C CA . CYS B 1 166 ? 6.046 60.620 -19.761 1.00 25.06 166 CYS B CA 1
ATOM 2671 C C . CYS B 1 166 ? 6.616 59.640 -20.777 1.00 24.56 166 CYS B C 1
ATOM 2672 O O . CYS B 1 166 ? 7.455 58.799 -20.434 1.00 24.77 166 CYS B O 1
ATOM 2675 N N . PRO B 1 167 ? 6.203 59.742 -22.046 1.00 23.46 167 PRO B N 1
ATOM 2676 C CA . PRO B 1 167 ? 6.674 58.781 -23.056 1.00 23.03 167 PRO B CA 1
ATOM 2677 C C . PRO B 1 167 ? 8.047 59.078 -23.648 1.00 25.95 167 PRO B C 1
ATOM 2678 O O . PRO B 1 167 ? 8.618 58.188 -24.293 1.00 26.90 167 PRO B O 1
ATOM 2682 N N . GLU B 1 168 ? 8.604 60.270 -23.446 1.00 24.99 168 GLU B N 1
ATOM 2683 C CA . GLU B 1 168 ? 9.797 60.687 -24.176 1.00 25.38 168 GLU B CA 1
ATOM 2684 C C . GLU B 1 168 ? 11.060 60.014 -23.650 1.00 28.13 168 GLU B C 1
ATOM 2685 O O . GLU B 1 168 ? 11.209 59.781 -22.446 1.00 26.40 168 GLU B O 1
ATOM 2691 N N . ASN B 1 169 ? 11.983 59.725 -24.569 1.00 24.41 169 ASN B N 1
ATOM 2692 C CA . ASN B 1 169 ? 13.276 59.143 -24.223 1.00 27.80 169 ASN B CA 1
ATOM 2693 C C . ASN B 1 169 ? 14.180 60.229 -23.651 1.00 32.25 169 ASN B C 1
ATOM 2694 O O . ASN B 1 169 ? 14.516 61.191 -24.349 1.00 27.72 169 ASN B O 1
ATOM 2699 N N . LEU B 1 170 ? 14.587 60.070 -22.392 1.00 28.15 170 LEU B N 1
ATOM 2700 C CA . LEU B 1 170 ? 15.412 61.070 -21.728 1.00 28.25 170 LEU B CA 1
ATOM 2701 C C . LEU B 1 170 ? 16.896 60.727 -21.717 1.00 26.84 170 LEU B C 1
ATOM 2702 O O . LEU B 1 170 ? 17.696 61.546 -21.255 1.00 30.99 170 LEU B O 1
ATOM 2707 N N . LEU B 1 171 ? 17.288 59.557 -22.227 1.00 26.03 171 LEU B N 1
ATOM 2708 C CA . LEU B 1 171 ? 18.700 59.178 -22.284 1.00 28.06 171 LEU B CA 1
ATOM 2709 C C . LEU B 1 171 ? 19.587 60.220 -22.973 1.00 30.97 171 LEU B C 1
ATOM 2710 O O . LEU B 1 171 ? 20.744 60.383 -22.564 1.00 28.77 171 LEU B O 1
ATOM 2715 N N . PRO B 1 172 ? 19.122 60.933 -24.010 1.00 30.04 172 PRO B N 1
ATOM 2716 C CA . PRO B 1 172 ? 19.975 61.986 -24.595 1.00 34.76 172 PRO B CA 1
ATOM 2717 C C . PRO B 1 172 ? 20.336 63.107 -23.634 1.00 34.40 172 PRO B C 1
ATOM 2718 O O . PRO B 1 172 ? 21.323 63.810 -23.877 1.00 33.92 172 PRO B O 1
ATOM 2722 N N . TYR B 1 173 ? 19.569 63.309 -22.566 1.00 31.12 173 TYR B N 1
ATOM 2723 C CA . TYR B 1 173 ? 19.849 64.351 -21.587 1.00 30.97 173 TYR B CA 1
ATOM 2724 C C . TYR B 1 173 ? 20.609 63.827 -20.377 1.00 32.93 173 TYR B C 1
ATOM 2725 O O . TYR B 1 173 ? 20.815 64.572 -19.413 1.00 34.11 173 TYR B O 1
ATOM 2734 N N . CYS B 1 174 ? 21.027 62.572 -20.411 1.00 33.64 174 CYS B N 1
ATOM 2735 C CA . CYS B 1 174 ? 21.786 61.992 -19.314 1.00 34.87 174 CYS B CA 1
ATOM 2736 C C . CYS B 1 174 ? 23.143 62.674 -19.203 1.00 32.26 174 CYS B C 1
ATOM 2737 O O . CYS B 1 174 ? 23.856 62.782 -20.207 1.00 33.06 174 CYS B O 1
ATOM 2740 N N . PRO B 1 175 ? 23.530 63.149 -18.020 1.00 30.27 175 PRO B N 1
ATOM 2741 C CA . PRO B 1 175 ? 24.918 63.579 -17.822 1.00 30.29 175 PRO B CA 1
ATOM 2742 C C . PRO B 1 175 ? 25.879 62.473 -18.235 1.00 33.25 175 PRO B C 1
ATOM 2743 O O . PRO B 1 175 ? 25.658 61.295 -17.946 1.00 32.31 175 PRO B O 1
ATOM 2747 N N . ALA B 1 176 ? 26.947 62.865 -18.935 1.00 32.91 176 ALA B N 1
ATOM 2748 C CA . ALA B 1 176 ? 27.853 61.880 -19.519 1.00 31.99 176 ALA B CA 1
ATOM 2749 C C . ALA B 1 176 ? 28.413 60.931 -18.465 1.00 33.77 176 ALA B C 1
ATOM 2750 O O . ALA B 1 176 ? 28.607 59.739 -18.734 1.00 30.71 176 ALA B O 1
ATOM 2752 N N . ALA B 1 177 ? 28.670 61.435 -17.257 1.00 30.54 177 ALA B N 1
ATOM 2753 C CA . ALA B 1 177 ? 29.282 60.609 -16.224 1.00 30.36 177 ALA B CA 1
ATOM 2754 C C . ALA B 1 177 ? 28.363 59.494 -15.740 1.00 30.22 177 ALA B C 1
ATOM 2755 O O . ALA B 1 177 ? 28.848 58.524 -15.147 1.00 32.72 177 ALA B O 1
ATOM 2757 N N . ASN B 1 178 ? 27.058 59.601 -15.976 1.00 30.79 178 ASN B N 1
ATOM 2758 C CA . ASN B 1 178 ? 26.093 58.646 -15.445 1.00 30.42 178 ASN B CA 1
ATOM 2759 C C . ASN B 1 178 ? 25.606 57.643 -16.487 1.00 29.91 178 ASN B C 1
ATOM 2760 O O . ASN B 1 178 ? 24.713 56.843 -16.190 1.00 24.82 178 ASN B O 1
ATOM 2765 N N . ARG B 1 179 ? 26.171 57.653 -17.690 1.00 28.31 179 ARG B N 1
ATOM 2766 C CA . ARG B 1 179 ? 25.592 56.902 -18.791 1.00 28.60 179 ARG B CA 1
ATOM 2767 C C . ARG B 1 179 ? 26.115 55.466 -18.696 1.00 30.60 179 ARG B C 1
ATOM 2768 O O . ARG B 1 179 ? 27.268 55.244 -18.320 1.00 29.19 179 ARG B O 1
ATOM 2776 N N . GLN B 1 180 ? 25.274 54.485 -19.024 1.00 30.00 180 GLN B N 1
ATOM 2777 C CA . GLN B 1 180 ? 25.783 53.131 -19.220 1.00 30.00 180 GLN B CA 1
ATOM 2778 C C . GLN B 1 180 ? 25.521 52.652 -20.639 1.00 31.04 180 GLN B C 1
ATOM 2779 O O . GLN B 1 180 ? 24.496 52.970 -21.246 1.00 29.75 180 GLN B O 1
ATOM 2785 N N . TYR B 1 181 ? 26.459 51.849 -21.139 1.00 33.57 181 TYR B N 1
ATOM 2786 C CA . TYR B 1 181 ? 26.480 51.396 -22.521 1.00 34.84 181 TYR B CA 1
ATOM 2787 C C . TYR B 1 181 ? 26.464 49.876 -22.584 1.00 36.17 181 TYR B C 1
ATOM 2788 O O . TYR B 1 181 ? 27.097 49.201 -21.764 1.00 36.06 181 TYR B O 1
ATOM 2797 N N . SER B 1 182 ? 25.733 49.346 -23.565 1.00 36.06 182 SER B N 1
ATOM 2798 C CA . SER B 1 182 ? 25.849 47.941 -23.911 1.00 39.69 182 SER B CA 1
ATOM 2799 C C . SER B 1 182 ? 27.263 47.657 -24.413 1.00 44.51 182 SER B C 1
ATOM 2800 O O . SER B 1 182 ? 27.967 48.568 -24.856 1.00 44.05 182 SER B O 1
ATOM 2803 N N . PRO B 1 183 ? 27.706 46.399 -24.343 1.00 44.55 183 PRO B N 1
ATOM 2804 C CA . PRO B 1 183 ? 29.043 46.069 -24.865 1.00 43.14 183 PRO B CA 1
ATOM 2805 C C . PRO B 1 183 ? 29.230 46.426 -26.333 1.00 45.27 183 PRO B C 1
ATOM 2806 O O . PRO B 1 183 ? 30.373 46.617 -26.765 1.00 46.57 183 PRO B O 1
ATOM 2810 N N . SER B 1 184 ? 28.150 46.537 -27.106 1.00 42.60 184 SER B N 1
ATOM 2811 C CA . SER B 1 184 ? 28.223 46.942 -28.503 1.00 47.35 184 SER B CA 1
ATOM 2812 C C . SER B 1 184 ? 28.215 48.455 -28.684 1.00 49.05 184 SER B C 1
ATOM 2813 O O . SER B 1 184 ? 28.265 48.927 -29.825 1.00 49.89 184 SER B O 1
ATOM 2816 N N . GLY B 1 185 ? 28.137 49.221 -27.601 1.00 46.48 185 GLY B N 1
ATOM 2817 C CA . GLY B 1 185 ? 28.241 50.662 -27.671 1.00 41.74 185 GLY B CA 1
ATOM 2818 C C . GLY B 1 185 ? 26.940 51.434 -27.726 1.00 42.03 185 GLY B C 1
ATOM 2819 O O . GLY B 1 185 ? 26.965 52.619 -28.074 1.00 48.94 185 GLY B O 1
ATOM 2820 N N . THR B 1 186 ? 25.812 50.814 -27.400 1.00 41.28 186 THR B N 1
ATOM 2821 C CA . THR B 1 186 ? 24.537 51.516 -27.375 1.00 37.69 186 THR B CA 1
ATOM 2822 C C . THR B 1 186 ? 24.260 52.038 -25.970 1.00 34.24 186 THR B C 1
ATOM 2823 O O . THR B 1 186 ? 24.464 51.329 -24.983 1.00 36.87 186 THR B O 1
ATOM 2827 N N . LEU B 1 187 ? 23.814 53.291 -25.887 1.00 33.62 187 LEU B N 1
ATOM 2828 C CA . LEU B 1 187 ? 23.447 53.886 -24.606 1.00 34.11 187 LEU B CA 1
ATOM 2829 C C . LEU B 1 187 ? 22.161 53.245 -24.097 1.00 30.72 187 LEU B C 1
ATOM 2830 O O . LEU B 1 187 ? 21.105 53.383 -24.721 1.00 30.97 187 LEU B O 1
ATOM 2835 N N . ILE B 1 188 ? 22.240 52.547 -22.965 1.00 27.74 188 ILE B N 1
ATOM 2836 C CA . ILE B 1 188 ? 21.116 51.749 -22.484 1.00 29.25 188 ILE B CA 1
ATOM 2837 C C . ILE B 1 188 ? 20.635 52.140 -21.094 1.00 30.18 188 ILE B C 1
ATOM 2838 O O . ILE B 1 188 ? 19.551 51.691 -20.686 1.00 25.83 188 ILE B O 1
ATOM 2843 N N . ASN B 1 189 ? 21.372 52.958 -20.348 1.00 27.60 189 ASN B N 1
ATOM 2844 C CA . ASN B 1 189 ? 20.929 53.277 -18.997 1.00 26.05 189 ASN B CA 1
ATOM 2845 C C . ASN B 1 189 ? 21.562 54.585 -18.550 1.00 26.78 189 ASN B C 1
ATOM 2846 O O . ASN B 1 189 ? 22.622 54.985 -19.037 1.00 27.34 189 ASN B O 1
ATOM 2851 N N . CYS B 1 190 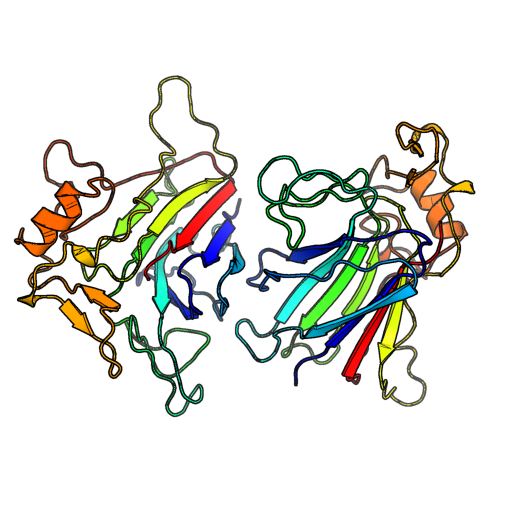? 20.887 55.239 -17.609 1.00 26.27 190 CYS B N 1
ATOM 2852 C CA . CYS B 1 190 ? 21.360 56.467 -16.975 1.00 25.53 190 CYS B CA 1
ATOM 2853 C C . CYS B 1 190 ? 21.161 56.307 -15.474 1.00 23.83 190 CYS B C 1
ATOM 2854 O O . CYS B 1 190 ? 20.025 56.347 -14.994 1.00 24.25 190 CYS B O 1
ATOM 2857 N N . VAL B 1 191 ? 22.253 56.139 -14.732 1.00 21.38 191 VAL B N 1
ATOM 2858 C CA . VAL B 1 191 ? 22.189 55.752 -13.327 1.00 24.23 191 VAL B CA 1
ATOM 2859 C C . VAL B 1 191 ? 22.359 56.989 -12.453 1.00 26.25 191 VAL B C 1
ATOM 2860 O O . VAL B 1 191 ? 23.324 57.748 -12.610 1.00 26.98 191 VAL B O 1
ATOM 2864 N N . ASN B 1 192 ? 21.423 57.189 -11.537 1.00 26.62 192 ASN B N 1
ATOM 2865 C CA . ASN B 1 192 ? 21.465 58.312 -10.610 1.00 23.42 192 ASN B CA 1
ATOM 2866 C C . ASN B 1 192 ? 22.685 58.210 -9.699 1.00 26.56 192 ASN B C 1
ATOM 2867 O O . ASN B 1 192 ? 22.837 57.200 -8.996 1.00 26.28 192 ASN B O 1
ATOM 2872 N N . PRO B 1 193 ? 23.560 59.221 -9.661 1.00 28.54 193 PRO B N 1
ATOM 2873 C CA . PRO B 1 193 ? 24.715 59.164 -8.753 1.00 28.18 193 PRO B CA 1
ATOM 2874 C C . PRO B 1 193 ? 24.388 59.467 -7.297 1.00 28.39 193 PRO B C 1
ATOM 2875 O O . PRO B 1 193 ? 25.259 59.271 -6.438 1.00 31.67 193 PRO B O 1
ATOM 2879 N N . ASN B 1 194 ? 23.179 59.943 -6.983 1.00 26.68 194 ASN B N 1
ATOM 2880 C CA . ASN B 1 194 ? 22.765 60.084 -5.584 1.00 29.49 194 ASN B CA 1
ATOM 2881 C C . ASN B 1 194 ? 21.237 60.055 -5.548 1.00 24.40 194 ASN B C 1
ATOM 2882 O O . ASN B 1 194 ? 20.589 61.062 -5.847 1.00 25.94 194 ASN B O 1
ATOM 2887 N N . ARG B 1 195 ? 20.682 58.908 -5.149 1.00 26.61 195 ARG B N 1
ATOM 2888 C CA . ARG B 1 195 ? 19.233 58.734 -5.118 1.00 24.89 195 ARG B CA 1
ATOM 2889 C C . ARG B 1 195 ? 18.541 59.677 -4.145 1.00 27.86 195 ARG B C 1
ATOM 2890 O O . ARG B 1 195 ? 17.345 59.943 -4.307 1.00 24.66 195 ARG B O 1
ATOM 2898 N N . ASP B 1 196 ? 19.259 60.199 -3.150 1.00 24.36 196 ASP B N 1
ATOM 2899 C CA . ASP B 1 196 ? 18.632 60.893 -2.032 1.00 25.14 196 ASP B CA 1
ATOM 2900 C C . ASP B 1 196 ? 18.939 62.387 -2.005 1.00 27.43 196 ASP B C 1
ATOM 2901 O O . ASP B 1 196 ? 18.729 63.035 -0.976 1.00 28.93 196 ASP B O 1
ATOM 2906 N N . ALA B 1 197 ? 19.428 62.952 -3.106 1.00 27.07 197 ALA B N 1
ATOM 2907 C CA . ALA B 1 197 ? 19.728 64.376 -3.145 1.00 27.51 197 ALA B CA 1
ATOM 2908 C C . ALA B 1 197 ? 19.627 64.863 -4.578 1.00 29.00 197 ALA B C 1
ATOM 2909 O O . ALA B 1 197 ? 19.928 64.106 -5.508 1.00 28.13 197 ALA B O 1
ATOM 2911 N N . PRO B 1 198 ? 19.209 66.109 -4.793 1.00 30.79 198 PRO B N 1
ATOM 2912 C CA . PRO B 1 198 ? 19.172 66.639 -6.161 1.00 28.92 198 PRO B CA 1
ATOM 2913 C C . PRO B 1 198 ? 20.558 66.632 -6.793 1.00 29.52 198 PRO B C 1
ATOM 2914 O O . PRO B 1 198 ? 21.571 66.882 -6.134 1.00 25.24 198 PRO B O 1
ATOM 2918 N N . THR B 1 199 ? 20.593 66.313 -8.084 1.00 24.15 199 THR B N 1
ATOM 2919 C CA . THR B 1 199 ? 21.821 66.267 -8.860 1.00 23.17 199 THR B CA 1
ATOM 2920 C C . THR B 1 199 ? 21.542 66.851 -10.236 1.00 25.08 199 THR B C 1
ATOM 2921 O O . THR B 1 199 ? 20.398 67.157 -10.584 1.00 25.53 199 THR B O 1
ATOM 2925 N N . SER B 1 200 ? 22.595 66.984 -11.041 1.00 23.56 200 SER B N 1
ATOM 2926 C CA . SER B 1 200 ? 22.361 67.318 -12.440 1.00 27.88 200 SER B CA 1
ATOM 2927 C C . SER B 1 20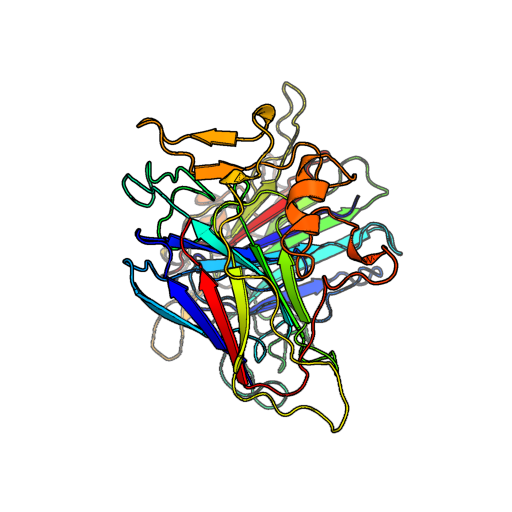0 ? 21.565 66.215 -13.133 1.00 28.50 200 SER B C 1
ATOM 2928 O O . SER B 1 200 ? 20.818 66.490 -14.081 1.00 28.12 200 SER B O 1
ATOM 2931 N N . TYR B 1 201 ? 21.690 64.972 -12.657 1.00 27.18 201 TYR B N 1
ATOM 2932 C CA . TYR B 1 201 ? 20.848 63.888 -13.158 1.00 28.55 201 TYR B CA 1
ATOM 2933 C C . TYR B 1 201 ? 19.376 64.188 -12.905 1.00 27.70 201 TYR B C 1
ATOM 2934 O O . TYR B 1 201 ? 18.562 64.197 -13.835 1.00 25.27 201 TYR B O 1
ATOM 2943 N N . SER B 1 202 ? 19.011 64.432 -11.640 1.00 23.09 202 SER B N 1
ATOM 2944 C CA . SER B 1 202 ? 17.603 64.656 -11.325 1.00 26.26 202 SER B CA 1
ATOM 2945 C C . SER B 1 202 ? 17.089 65.940 -11.961 1.00 30.98 202 SER B C 1
ATOM 2946 O O . SER B 1 202 ? 15.909 66.018 -12.316 1.00 28.38 202 SER B O 1
ATOM 2949 N N . ASP B 1 203 ? 17.952 66.948 -12.119 1.00 29.25 203 ASP B N 1
ATOM 2950 C CA . ASP B 1 203 ? 17.548 68.157 -12.833 1.00 29.01 203 ASP B CA 1
ATOM 2951 C C . ASP B 1 203 ? 17.163 67.838 -14.268 1.00 26.17 203 ASP B C 1
ATOM 2952 O O . ASP B 1 203 ? 16.139 68.315 -14.769 1.00 30.36 203 ASP B O 1
ATOM 2957 N N . ALA B 1 204 ? 17.996 67.056 -14.954 1.00 27.69 204 ALA B N 1
ATOM 2958 C CA . ALA B 1 204 ? 17.718 66.715 -16.344 1.00 30.66 204 ALA B CA 1
ATOM 2959 C C . ALA B 1 204 ? 16.425 65.920 -16.469 1.00 30.59 204 ALA B C 1
ATOM 2960 O O . ALA B 1 204 ? 15.599 66.200 -17.347 1.00 29.56 204 ALA B O 1
ATOM 2962 N N . ILE B 1 205 ? 16.221 64.932 -15.596 1.00 25.87 205 ILE B N 1
ATOM 2963 C CA . ILE B 1 205 ? 14.983 64.158 -15.646 1.00 25.98 205 ILE B CA 1
ATOM 2964 C C . ILE B 1 205 ? 13.790 65.055 -15.349 1.00 28.42 205 ILE B C 1
ATOM 2965 O O . ILE B 1 205 ? 12.813 65.097 -16.106 1.00 28.70 205 ILE B O 1
ATOM 2970 N N . LYS B 1 206 ? 13.862 65.797 -14.243 1.00 27.89 206 LYS B N 1
ATOM 2971 C CA . LYS B 1 206 ? 12.721 66.588 -13.797 1.00 29.71 206 LYS B CA 1
ATOM 2972 C C . LYS B 1 206 ? 12.392 67.713 -14.775 1.00 29.78 206 LYS B C 1
ATOM 2973 O O . LYS B 1 206 ? 11.219 68.072 -14.926 1.00 28.30 206 LYS B O 1
ATOM 2979 N N . SER B 1 207 ? 13.394 68.258 -15.469 1.00 28.13 207 SER B N 1
ATOM 2980 C CA . SER B 1 207 ? 13.111 69.341 -16.406 1.00 32.23 207 SER B CA 1
ATOM 2981 C C . SER B 1 207 ? 12.351 68.845 -17.631 1.00 33.28 207 SER B C 1
ATOM 2982 O O . SER B 1 207 ? 11.593 69.611 -18.236 1.00 35.05 207 SER B O 1
ATOM 2985 N N . HIS B 1 208 ? 12.527 67.579 -18.007 1.00 29.73 208 HIS B N 1
ATOM 2986 C CA . HIS B 1 208 ? 11.822 67.024 -19.155 1.00 28.90 208 HIS B CA 1
ATOM 2987 C C . HIS B 1 208 ? 10.580 66.225 -18.782 1.00 31.68 208 HIS B C 1
ATOM 2988 O O . HIS B 1 208 ? 9.614 66.216 -19.550 1.00 31.21 208 HIS B O 1
ATOM 2995 N N . CYS B 1 209 ? 10.574 65.549 -17.634 1.00 28.61 209 CYS B N 1
ATOM 2996 C CA . CYS B 1 209 ? 9.387 64.843 -17.153 1.00 28.72 209 CYS B CA 1
ATOM 2997 C C . CYS B 1 209 ? 9.203 65.125 -15.669 1.00 29.20 209 CYS B C 1
ATOM 2998 O O . CYS B 1 209 ? 9.813 64.452 -14.823 1.00 28.24 209 CYS B O 1
ATOM 3001 N N . PRO B 1 210 ? 8.362 66.099 -15.312 1.00 31.34 210 PRO B N 1
ATOM 3002 C CA . PRO B 1 210 ? 8.080 66.346 -13.893 1.00 30.82 210 PRO B CA 1
ATOM 3003 C C . PRO B 1 210 ? 7.118 65.346 -13.279 1.00 31.52 210 PRO B C 1
ATOM 3004 O O . PRO B 1 210 ? 6.894 65.398 -12.062 1.00 31.14 210 PRO B O 1
ATOM 3008 N N . LYS B 1 211 ? 6.544 64.442 -14.076 1.00 26.93 211 LYS B N 1
ATOM 3009 C CA . LYS B 1 211 ? 5.531 63.510 -13.599 1.00 29.67 211 LYS B CA 1
ATOM 3010 C C . LYS B 1 211 ? 6.126 62.197 -13.097 1.00 27.62 211 LYS B C 1
ATOM 3011 O O . LYS B 1 211 ? 5.479 61.145 -13.201 1.00 23.68 211 LYS B O 1
ATOM 3017 N N . ALA B 1 212 ? 7.333 62.241 -12.535 1.00 27.25 212 ALA B N 1
ATOM 3018 C CA . ALA B 1 212 ? 8.009 61.054 -12.032 1.00 24.22 212 ALA B CA 1
ATOM 3019 C C . ALA B 1 212 ? 8.998 61.479 -10.957 1.00 27.59 212 ALA B C 1
ATOM 3020 O O . ALA B 1 212 ? 9.447 62.628 -10.925 1.00 28.09 212 ALA B O 1
ATOM 3022 N N . TYR B 1 213 ? 9.332 60.538 -10.075 1.00 25.21 213 TYR B N 1
ATOM 3023 C CA . TYR B 1 213 ? 10.402 60.769 -9.111 1.00 24.59 213 TYR B CA 1
ATOM 3024 C C . TYR B 1 213 ? 11.745 60.744 -9.826 1.00 24.69 213 TYR B C 1
ATOM 3025 O O . TYR B 1 213 ? 12.082 59.761 -10.495 1.00 25.05 213 TYR B O 1
ATOM 3034 N N . ALA B 1 214 ? 12.518 61.818 -9.686 1.00 23.86 214 ALA B N 1
ATOM 3035 C CA . ALA B 1 214 ? 13.908 61.803 -10.115 1.00 22.46 214 ALA B CA 1
ATOM 3036 C C . ALA B 1 214 ? 14.873 61.623 -8.954 1.00 23.11 214 ALA B C 1
ATOM 3037 O O . ALA B 1 214 ? 16.028 61.245 -9.177 1.00 23.56 214 ALA B O 1
ATOM 3039 N N . TRP B 1 215 ? 14.420 61.888 -7.729 1.00 24.62 215 TRP B N 1
ATOM 3040 C CA . TRP B 1 215 ? 15.176 61.592 -6.521 1.00 24.63 215 TRP B CA 1
ATOM 3041 C C . TRP B 1 215 ? 14.178 61.318 -5.402 1.00 23.92 215 TRP B C 1
ATOM 3042 O O . TRP B 1 215 ? 12.996 61.651 -5.513 1.00 25.21 215 TRP B O 1
ATOM 3053 N N . SER B 1 216 ? 14.669 60.710 -4.316 1.00 25.68 216 SER B N 1
ATOM 3054 C CA . SER B 1 216 ? 13.779 59.992 -3.405 1.00 24.54 216 SER B CA 1
ATOM 3055 C C . SER B 1 216 ? 12.792 60.905 -2.682 1.00 28.71 216 SER B C 1
ATOM 3056 O O . SER B 1 216 ? 11.717 60.444 -2.283 1.00 29.41 216 SER B O 1
ATOM 3059 N N . LYS B 1 217 ? 13.121 62.185 -2.500 1.00 26.81 217 LYS B N 1
ATOM 3060 C CA . LYS B 1 217 ? 12.240 63.049 -1.733 1.00 29.66 217 LYS B CA 1
ATOM 3061 C C . LYS B 1 217 ? 11.672 64.168 -2.598 1.00 32.84 217 LYS B C 1
ATOM 3062 O O . LYS B 1 217 ? 11.369 65.256 -2.100 1.00 31.84 217 LYS B O 1
ATOM 3068 N N . GLN B 1 218 ? 11.600 63.941 -3.913 1.00 31.18 218 GLN B N 1
ATOM 3069 C CA . GLN B 1 218 ? 11.007 64.934 -4.805 1.00 30.95 218 GLN B CA 1
ATOM 3070 C C . GLN B 1 218 ? 9.566 65.246 -4.434 1.00 32.43 218 GLN B C 1
ATOM 3071 O O . GLN B 1 218 ? 9.080 66.324 -4.771 1.00 33.86 218 GLN B O 1
ATOM 3077 N N . ASP B 1 219 ? 8.873 64.328 -3.747 1.00 31.98 219 ASP B N 1
ATOM 3078 C CA . ASP B 1 219 ? 7.479 64.560 -3.385 1.00 32.94 219 ASP B CA 1
ATOM 3079 C C . ASP B 1 219 ? 7.315 65.558 -2.245 1.00 33.84 219 ASP B C 1
ATOM 3080 O O . ASP B 1 219 ? 6.181 65.778 -1.804 1.00 35.51 219 ASP B O 1
ATOM 3085 N N . THR B 1 220 ? 8.398 66.164 -1.758 1.00 34.74 220 THR B N 1
ATOM 3086 C CA . THR B 1 220 ? 8.303 67.283 -0.826 1.00 37.27 220 THR B CA 1
ATOM 3087 C C . THR B 1 220 ? 8.484 68.633 -1.506 1.00 42.02 220 THR B C 1
ATOM 3088 O O . THR B 1 220 ? 8.308 69.667 -0.852 1.00 42.60 220 THR B O 1
ATOM 3092 N N . GLU B 1 221 ? 8.834 68.646 -2.787 1.00 36.33 221 GLU B N 1
ATOM 3093 C CA . GLU B 1 221 ? 9.053 69.902 -3.487 1.00 35.27 221 GLU B CA 1
ATOM 3094 C C . GLU B 1 221 ? 7.714 70.575 -3.772 1.00 37.78 221 GLU B C 1
ATOM 3095 O O . GLU B 1 221 ? 6.770 69.905 -4.214 1.00 36.07 221 GLU B O 1
ATOM 3101 N N . PRO B 1 222 ? 7.587 71.878 -3.525 1.00 37.09 222 PRO B N 1
ATOM 3102 C CA . PRO B 1 222 ? 6.351 72.586 -3.887 1.00 35.68 222 PRO B CA 1
ATOM 3103 C C . PRO B 1 222 ? 6.015 72.392 -5.360 1.00 35.65 222 PRO B C 1
ATOM 3104 O O . PRO B 1 222 ? 6.856 72.593 -6.239 1.00 31.31 222 PRO B O 1
ATOM 3108 N N . GLY B 1 223 ? 4.773 71.988 -5.620 1.00 35.10 223 GLY B N 1
ATOM 3109 C CA . GLY B 1 223 ? 4.286 71.863 -6.980 1.00 38.83 223 GLY B CA 1
ATOM 3110 C C . GLY B 1 223 ? 4.753 70.644 -7.741 1.00 36.23 223 GLY B C 1
ATOM 3111 O O . GLY B 1 223 ? 4.657 70.627 -8.973 1.00 36.32 223 GLY B O 1
ATOM 3112 N N . ASN B 1 224 ? 5.253 69.619 -7.055 1.00 32.80 224 ASN B N 1
ATOM 3113 C CA . ASN B 1 224 ? 5.719 68.422 -7.738 1.00 33.53 224 ASN B CA 1
ATOM 3114 C C . ASN B 1 224 ? 4.536 67.577 -8.211 1.00 33.33 224 ASN B C 1
ATOM 3115 O O . ASN B 1 224 ? 3.431 67.645 -7.666 1.00 34.38 224 ASN B O 1
ATOM 3120 N N . GLN B 1 225 ? 4.783 66.769 -9.244 1.00 34.59 225 GLN B N 1
ATOM 3121 C CA . GLN B 1 225 ? 3.744 65.915 -9.811 1.00 33.32 225 GLN B CA 1
ATOM 3122 C C . GLN B 1 225 ? 4.172 64.450 -9.783 1.00 33.75 225 GLN B C 1
ATOM 3123 O O . GLN B 1 225 ? 4.008 63.734 -10.776 1.00 31.09 225 GLN B O 1
ATOM 3129 N N . THR B 1 226 ? 4.709 63.993 -8.650 1.00 29.82 226 THR B N 1
ATOM 3130 C CA . THR B 1 226 ? 5.308 62.665 -8.574 1.00 30.57 226 THR B CA 1
ATOM 3131 C C . THR B 1 226 ? 4.317 61.556 -8.232 1.00 28.34 226 THR B C 1
ATOM 3132 O O . THR B 1 226 ? 4.487 60.427 -8.705 1.00 29.74 226 THR B O 1
ATOM 3136 N N . MET B 1 227 ? 3.299 61.826 -7.418 1.00 26.84 227 MET B N 1
ATOM 3137 C CA . MET B 1 227 ? 2.449 60.773 -6.880 1.00 26.52 227 MET B CA 1
ATOM 3138 C C . MET B 1 227 ? 1.020 60.895 -7.386 1.00 30.64 227 MET B C 1
ATOM 3139 O O . MET B 1 227 ? 0.477 62.000 -7.499 1.00 31.36 227 MET B O 1
ATOM 3144 N N . TYR B 1 228 ? 0.416 59.744 -7.682 1.00 24.04 228 TYR B N 1
ATOM 3145 C CA . TYR B 1 228 ? -0.932 59.666 -8.221 1.00 25.76 228 TYR B CA 1
ATOM 3146 C C . TYR B 1 228 ? -1.721 58.613 -7.461 1.00 25.66 228 TYR B C 1
ATOM 3147 O O . TYR B 1 228 ? -1.155 57.724 -6.822 1.00 27.24 228 TYR B O 1
ATOM 3156 N N . GLN B 1 229 ? -3.044 58.733 -7.523 1.00 25.11 229 GLN B N 1
ATOM 3157 C CA . GLN B 1 229 ? -3.924 57.711 -6.980 1.00 25.39 229 GLN B CA 1
ATOM 3158 C C . GLN B 1 229 ? -5.229 57.732 -7.761 1.00 27.58 229 GLN B C 1
ATOM 3159 O O . GLN B 1 229 ? -5.613 58.758 -8.331 1.00 27.71 229 GLN B O 1
ATOM 3165 N N . CYS B 1 230 ? -5.903 56.585 -7.788 1.00 26.32 230 CYS B N 1
ATOM 3166 C CA . CYS B 1 230 ? -7.153 56.454 -8.532 1.00 30.52 230 CYS B CA 1
ATOM 3167 C C . CYS B 1 230 ? -8.036 55.482 -7.759 1.00 29.45 230 CYS B C 1
ATOM 3168 O O . CYS B 1 230 ? -7.844 54.266 -7.846 1.00 29.03 230 CYS B O 1
ATOM 3171 N N . ALA B 1 231 ? -9.007 56.023 -7.020 1.00 27.93 231 ALA B N 1
ATOM 3172 C CA . ALA B 1 231 ? -9.787 55.201 -6.106 1.00 30.90 231 ALA B CA 1
ATOM 3173 C C . ALA B 1 231 ? -10.796 54.310 -6.817 1.00 32.16 231 ALA B C 1
ATOM 3174 O O . ALA B 1 231 ? -11.295 53.360 -6.207 1.00 36.85 231 ALA B O 1
ATOM 3176 N N . SER B 1 232 ? -11.105 54.574 -8.088 1.00 31.81 232 SER B N 1
ATOM 3177 C CA . SER B 1 232 ? -12.118 53.788 -8.800 1.00 31.19 232 SER B CA 1
ATOM 3178 C C . SER B 1 232 ? -11.618 53.487 -10.213 1.00 33.16 232 SER B C 1
ATOM 3179 O O . SER B 1 232 ? -11.882 54.240 -11.153 1.00 33.45 232 SER B O 1
ATOM 3182 N N . CYS B 1 233 ? -10.903 52.373 -10.351 1.00 30.99 233 CYS B N 1
ATOM 3183 C CA . CYS B 1 233 ? -10.480 51.874 -11.650 1.00 29.10 233 CYS B CA 1
ATOM 3184 C C . CYS B 1 233 ? -10.369 50.361 -11.550 1.00 30.18 233 CYS B C 1
ATOM 3185 O O . CYS B 1 233 ? -10.343 49.795 -10.453 1.00 31.92 233 CYS B O 1
ATOM 3188 N N . THR B 1 234 ? -10.316 49.703 -12.702 1.00 26.22 234 THR B N 1
ATOM 3189 C CA . THR B 1 234 ? -10.208 48.252 -12.696 1.00 26.93 234 THR B CA 1
ATOM 3190 C C . THR B 1 234 ? -8.764 47.777 -12.778 1.00 25.71 234 THR B C 1
ATOM 3191 O O . THR B 1 234 ? -8.495 46.605 -12.494 1.00 24.20 234 THR B O 1
ATOM 3195 N N . GLY B 1 235 ? -7.837 48.658 -13.138 1.00 25.97 235 GLY B N 1
ATOM 3196 C CA . GLY B 1 235 ? -6.447 48.269 -13.273 1.00 24.08 235 GLY B CA 1
ATOM 3197 C C . GLY B 1 235 ? -5.635 49.381 -13.908 1.00 24.40 235 GLY B C 1
ATOM 3198 O O . GLY B 1 235 ? -6.069 50.533 -13.956 1.00 26.67 235 GLY B O 1
ATOM 3199 N N . PHE B 1 236 ? -4.455 49.013 -14.403 1.00 22.16 236 PHE B N 1
ATOM 3200 C CA . PHE B 1 236 ? -3.527 49.978 -14.973 1.00 20.27 236 PHE B CA 1
ATOM 3201 C C . PHE B 1 236 ? -2.879 49.415 -16.226 1.00 22.44 236 PHE B C 1
ATOM 3202 O O . PHE B 1 236 ? -2.741 48.200 -16.383 1.00 24.00 236 PHE B O 1
ATOM 3210 N N . THR B 1 237 ? -2.463 50.323 -17.104 1.00 20.91 237 THR B N 1
ATOM 3211 C CA . THR B 1 237 ? -1.641 50.011 -18.266 1.00 21.80 237 THR B CA 1
ATOM 3212 C C . THR B 1 237 ? -0.272 50.640 -18.041 1.00 22.64 237 THR B C 1
ATOM 3213 O O . THR B 1 237 ? -0.153 51.868 -17.952 1.00 22.34 237 THR B O 1
ATOM 3217 N N . ILE B 1 238 ? 0.750 49.800 -17.914 1.00 20.24 238 ILE B N 1
ATOM 3218 C CA . ILE B 1 238 ? 2.138 50.239 -17.836 1.00 16.91 238 ILE B CA 1
ATOM 3219 C C . ILE B 1 238 ? 2.740 50.082 -19.222 1.00 20.91 238 ILE B C 1
ATOM 3220 O O . ILE B 1 238 ? 2.909 48.955 -19.703 1.00 20.72 238 ILE B O 1
ATOM 3225 N N . THR B 1 239 ? 3.093 51.198 -19.858 1.00 20.50 239 THR B N 1
ATOM 3226 C CA . THR B 1 239 ? 3.748 51.177 -21.160 1.00 20.32 239 THR B CA 1
ATOM 3227 C C . THR B 1 239 ? 5.222 51.521 -21.002 1.00 20.84 239 THR B C 1
ATOM 3228 O O . THR B 1 239 ? 5.566 52.562 -20.429 1.00 20.98 239 THR B O 1
ATOM 3232 N N . PHE B 1 240 ? 6.081 50.639 -21.504 1.00 19.26 240 PHE B N 1
ATOM 3233 C CA . PHE B 1 240 ? 7.517 50.875 -21.587 1.00 19.16 240 PHE B CA 1
ATOM 3234 C C . PHE B 1 240 ? 7.800 51.410 -22.988 1.00 23.98 240 PHE B C 1
ATOM 3235 O O . PHE B 1 240 ? 7.627 50.692 -23.980 1.00 21.19 240 PHE B O 1
ATOM 3243 N N . HIS B 1 241 ? 8.231 52.666 -23.068 1.00 20.77 241 HIS B N 1
ATOM 3244 C CA . HIS B 1 241 ? 8.353 53.351 -24.346 1.00 22.53 241 HIS B CA 1
ATOM 3245 C C . HIS B 1 241 ? 9.764 53.202 -24.915 1.00 24.35 241 HIS B C 1
ATOM 3246 O O . HIS B 1 241 ? 10.662 52.628 -24.296 1.00 23.77 241 HIS B O 1
ATOM 3253 N N . ARG B 1 242 ? 9.952 53.710 -26.127 1.00 26.86 242 ARG B N 1
ATOM 3254 C CA . ARG B 1 242 ? 11.204 53.485 -26.834 1.00 27.68 242 ARG B CA 1
ATOM 3255 C C . ARG B 1 242 ? 12.319 54.349 -26.266 1.00 26.84 242 ARG B C 1
ATOM 3256 O O . ARG B 1 242 ? 12.118 55.526 -25.959 1.00 27.06 242 ARG B O 1
ATOM 3264 N N . ALA B 1 243 ? 13.500 53.756 -26.131 1.00 27.88 243 ALA B N 1
ATOM 3265 C CA . ALA B 1 243 ? 14.690 54.516 -25.775 1.00 35.06 243 ALA B CA 1
ATOM 3266 C C . ALA B 1 243 ? 15.713 54.453 -26.908 1.00 35.92 243 ALA B C 1
ATOM 3267 O O . ALA B 1 243 ? 16.898 54.218 -26.672 1.00 41.70 243 ALA B O 1
#

B-factor: mean 27.61, std 8.43, range [14.88, 79.05]

Solvent-accessible surface area: 18224 Å² total; per-residue (Å²): 96,57,23,40,0,32,0,25,0,94,5,20,126,43,0,43,0,0,6,29,44,71,119,46,52,11,72,60,44,95,21,6,0,20,0,42,71,28,32,29,2,24,5,51,0,37,8,99,62,92,56,15,33,0,58,3,65,0,0,3,1,29,36,12,98,51,69,58,44,174,76,12,95,3,79,2,0,21,1,15,42,82,23,49,69,25,60,84,53,35,106,27,0,1,4,0,29,9,42,0,21,89,97,44,72,98,11,3,72,0,11,0,4,1,20,21,0,2,1,1,0,0,10,0,72,25,51,110,47,66,64,78,143,89,47,103,29,16,22,47,0,2,16,68,100,43,3,5,76,108,7,32,88,101,17,68,81,121,14,124,102,53,67,36,29,3,1,32,8,83,67,109,96,36,81,28,74,0,3,87,21,3,86,90,78,1,51,61,0,19,0,22,43,117,3,64,103,35,136,73,53,90,0,72,32,33,0,58,49,16,72,0,0,27,0,10,0,33,159,12,98,104,51,27,49,0,31,0,24,0,95,4,31,79,47,0,44,0,0,1,21,36,70,41,44,2,0,5,16,22,23,78,7,32,67,5,44,75,48,95,68,28,74,22,71,0,33,9,98,42,11,18,16,32,0,56,4,59,0,0,2,0,7,30,11,102,50,77,57,38,197,96,8,102,3,85,1,1,16,1,13,54,83,24,60,42,13,59,85,55,35,106,26,0,1,2,0,30,10,38,0,21,91,97,45,71,97,10,2,70,0,9,0,3,1,18,18,0,1,1,2,0,0,11,0,74,26,54,110,47,63,68,78,139,90,45,104,26,17,24,4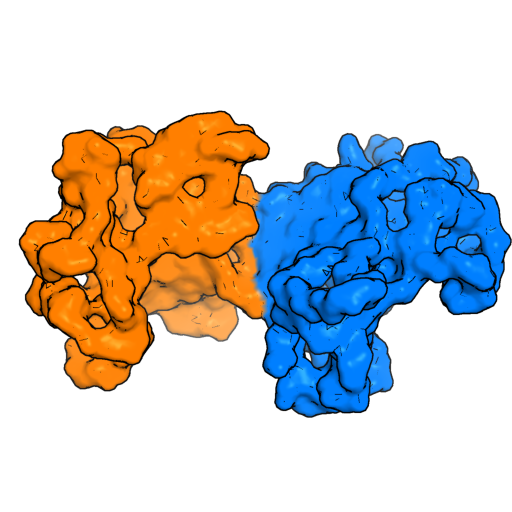6,0,2,15,67,98,49,4,5,85,107,6,34,79,103,19,73,86,123,14,127,104,54,78,38,24,3,2,36,9,82,70,106,90,33,83,32,76,0,3,84,17,3,78,85,79,0,52,57,0,15,0,23,43,107,2,68,101,38,137,77,51,84,0,77,29,37,0,58,57,16,74,0,1,29,0,11,0,33,162,49

InterPro domains:
  IPR001938 Thaumatin family [PF00314] (37-197)
  IPR001938 Thaumatin family [PIRSF002703] (8-246)
  IPR001938 Thaumatin family [PS51367] (30-245)
  IPR001938 Thaumatin family [SM00205] (33-246)
  IPR037176 Osmotin/thaumatin-like superfamily [G3DSA:2.60.110.10] (31-246)
  IPR037176 Osmotin/thaumatin-like superfamily [SSF49870] (32-245)